Protein AF-A0A7C3ZH34-F1 (afdb_monomer)

Sequence (368 aa):
MAYRKKTIDDVIRFIEINAPSEGDAVKQRPFGGRRFSYELVEGALSELHAQGKFLDLDAYDVGTTVNIWVAEDGSKNYDLARSATKALLGKLQEINPDKTLAQILSEITTTTFNKQPINKYQTTLGTMLVLVYDGSPYAALKDVIDSDLELAEFRDFEPYNMKCGPLNMWNKKDGSKNHDLAKTATKMLLKKLQKEMPDKTLAQILADVSAEEFKMLPIDKYQTTLGGMLWEAYGGSPYAALKDVIDSDLELAEFRDFQPYDMKMSPKATWTNVDMSKNQGLARSATKALLSKLQEINPDKTLAQILAGVTRNTFYQCPINKYQTTLGGMFLAVYSNSPYAALKDLAENDAEYAKFLPVIETLRHVNK

Mean predicted aligned error: 8.05 Å

Secondary structure (DSSP, 8-state):
---PPP-HHHHHHHHHHHPPPTT--------TT--EEHHHHHHHHHHHHHTT-STT--TTTSTTEESSSB-TTS-B-HHHHHHHHHHHHHHHHHH-TTS-HHHHHHH--HHHHHH---STT----HHHHHHHHTT-HHHHHHHHHHH-GGGGGGTT--GGGSTTPPTTTTB-TTS-B-HHHHHHHHHHHHHHHHHH-TTS-HHHHHHH--HHHHHH---STT----HHHHHHHHTT-HHHHHHHHHHH-GGGGGGTT--GGGSTTPPTTSSB-TTS-B-HHHHHHHHHHHHHHHHHH-TTS-HHHHHHT--HHHHHH---STT---SHHHHHHHHTT-HHHHHHHHHHT-HHHHTTHHHHHHGGGT--

Foldseek 3Di:
DDDDDDALVNLLVVCVVPVDDQQDQPPVPVPPDQADELVSNQVNVVVCVVVVHPVVDHSQLPVRYPCNQAHPVRDGPLVVLLVQVVLLLVQLCVVCVVDDSLQVLQADALCSQVQPQSDRNSGGRNVNCCSNVVSDSQSSVQSNLVPDPVNVVCNVDDQQLHPPRDDQPQAPPVRHGPLVVLLVQVVLLLVVQCVVCVVDDSLQVLQADALCSQAQPQSDPSSGHRNVVCCSNPVSDSQSSVQSNLVPDPVNVVCNVDDLQLHPPRDPQSQADPVRHGPLVVLLVVVVLLLVQLCVVCVVDDSLRSLLPDALCSQVQPQSDPSSGGNNVNCCSHVVSQSLSSLVSNLVPDPVSVVSVVSSVVSVPVHD

Nearest PDB structures (foldseek):
  5y6j-assembly1_C  TM=2.319E-01  e=6.390E+00  Orthotospovirus tomatomaculae

Solvent-accessible surface area (backbone atoms only — not comparable to full-atom values): 20734 Å² total; per-residue (Å²): 133,83,82,76,80,85,50,44,69,60,43,39,53,45,43,74,75,60,57,68,57,87,73,40,59,69,72,81,60,89,67,78,88,63,68,42,50,39,68,46,42,48,53,23,44,53,55,34,38,75,70,72,38,68,78,89,62,53,61,81,66,44,87,42,48,38,52,61,46,38,38,95,88,65,51,61,38,57,70,62,51,34,54,52,52,51,41,39,51,54,38,52,43,69,78,35,75,91,53,55,69,48,47,51,62,10,65,54,40,62,64,46,34,52,68,44,54,44,53,69,56,49,40,52,42,37,66,49,35,42,71,60,39,76,55,34,52,58,56,51,51,45,55,34,25,72,71,33,79,92,34,50,89,52,59,84,66,49,62,67,35,26,77,71,42,58,88,54,69,42,30,42,97,88,68,46,65,31,57,72,63,52,33,54,54,50,51,39,41,51,55,45,47,50,68,75,36,72,91,52,54,70,48,44,48,64,13,64,61,45,62,60,54,34,46,70,43,58,51,51,82,40,61,26,51,39,39,66,52,35,39,70,57,40,74,56,34,50,58,56,49,52,47,56,36,26,73,72,33,77,93,34,50,89,52,57,80,71,49,58,66,35,24,77,77,41,54,87,59,67,48,23,43,96,87,66,44,66,34,58,70,64,49,39,55,53,52,50,41,42,51,53,42,53,40,69,79,36,78,91,50,52,70,69,59,49,61,69,64,60,43,64,61,50,36,55,67,44,56,47,52,84,39,60,26,45,42,41,67,49,35,44,71,64,34,72,65,34,54,45,53,50,51,48,56,36,19,78,74,31,81,89,40,38,82,45,45,76,58,49,58,63,44,66,77,75,74,123

Structure (mmCIF, N/CA/C/O backbone):
data_AF-A0A7C3ZH34-F1
#
_entry.id   AF-A0A7C3ZH34-F1
#
loop_
_atom_site.group_PDB
_atom_site.id
_atom_site.type_symbol
_atom_site.label_atom_id
_atom_site.label_alt_id
_atom_site.label_comp_id
_atom_site.label_asym_id
_atom_site.label_entity_id
_atom_site.label_seq_id
_atom_site.pdbx_PDB_ins_code
_atom_site.Cartn_x
_atom_site.Cartn_y
_atom_site.Cartn_z
_atom_site.occupancy
_atom_site.B_iso_or_equiv
_atom_site.auth_seq_id
_atom_site.auth_comp_id
_atom_site.auth_asym_id
_atom_site.auth_atom_id
_atom_site.pdbx_PDB_model_num
ATOM 1 N N . MET A 1 1 ? -29.918 -25.047 49.656 1.00 43.75 1 MET A N 1
ATOM 2 C CA . MET A 1 1 ? -30.070 -23.574 49.649 1.00 43.75 1 MET A CA 1
ATOM 3 C C . MET A 1 1 ? -30.800 -23.191 48.376 1.00 43.75 1 MET A C 1
ATOM 5 O O . MET A 1 1 ? -30.315 -23.539 47.308 1.00 43.75 1 MET A O 1
ATOM 9 N N . ALA A 1 2 ? -31.971 -22.560 48.472 1.00 44.12 2 ALA A N 1
ATOM 10 C CA . ALA A 1 2 ? -32.686 -22.076 47.294 1.00 44.12 2 ALA A CA 1
ATOM 11 C C . ALA A 1 2 ? -31.898 -20.917 46.662 1.00 44.12 2 ALA A C 1
ATOM 13 O O . ALA A 1 2 ? -31.552 -19.959 47.355 1.00 44.12 2 ALA A O 1
ATOM 14 N N . TYR A 1 3 ? -31.590 -21.012 45.368 1.00 53.19 3 TYR A N 1
ATOM 15 C CA . TYR A 1 3 ? -31.005 -19.906 44.614 1.00 53.19 3 TYR A CA 1
ATOM 16 C C . TYR A 1 3 ? -32.046 -18.784 44.535 1.00 53.19 3 TYR A C 1
ATOM 18 O O . TYR A 1 3 ? -33.057 -18.912 43.846 1.00 53.19 3 TYR A O 1
ATOM 26 N N . ARG A 1 4 ? -31.838 -17.694 45.280 1.00 69.88 4 ARG A N 1
ATOM 27 C CA . ARG A 1 4 ? -32.709 -16.518 45.198 1.00 69.88 4 ARG A CA 1
ATOM 28 C C . ARG A 1 4 ? -32.532 -15.890 43.814 1.00 69.88 4 ARG A C 1
ATOM 30 O O . ARG A 1 4 ? -31.420 -15.494 43.462 1.00 69.88 4 ARG A O 1
ATOM 37 N N . LYS A 1 5 ? -33.616 -15.819 43.034 1.00 80.19 5 LYS A N 1
ATOM 38 C CA . LYS A 1 5 ? -33.632 -15.109 41.749 1.00 80.19 5 LYS A CA 1
ATOM 39 C C . LYS A 1 5 ? -33.310 -13.635 42.014 1.00 80.19 5 LYS A C 1
ATOM 41 O O . LYS A 1 5 ? -33.913 -13.035 42.900 1.00 80.19 5 LYS A O 1
ATOM 46 N N . LYS A 1 6 ? -32.324 -13.096 41.299 1.00 84.94 6 LYS A N 1
ATOM 47 C CA . LYS A 1 6 ? -31.911 -11.691 41.414 1.00 84.94 6 LYS A CA 1
ATOM 48 C C . LYS A 1 6 ? -32.947 -10.804 40.724 1.00 84.94 6 LYS A C 1
ATOM 50 O O . LYS A 1 6 ? -33.477 -11.199 39.687 1.00 84.94 6 LYS A O 1
ATOM 55 N N . THR A 1 7 ? -33.241 -9.653 41.314 1.00 89.38 7 THR A N 1
ATOM 56 C CA . THR A 1 7 ? -34.238 -8.682 40.830 1.00 89.38 7 THR A CA 1
ATOM 57 C C . THR A 1 7 ? -33.577 -7.382 40.367 1.00 89.38 7 THR A C 1
ATOM 59 O O . THR A 1 7 ? -32.413 -7.150 40.688 1.00 89.38 7 THR A O 1
ATOM 62 N N . ILE A 1 8 ? -34.312 -6.534 39.634 1.00 87.62 8 ILE A N 1
ATOM 63 C CA . ILE A 1 8 ? -33.851 -5.187 39.247 1.00 87.62 8 ILE A CA 1
ATOM 64 C C . ILE A 1 8 ? -33.517 -4.357 40.498 1.00 87.62 8 ILE A C 1
ATOM 66 O O . ILE A 1 8 ? -32.424 -3.805 40.577 1.00 87.62 8 ILE A O 1
ATOM 70 N N . ASP A 1 9 ? -34.361 -4.390 41.534 1.00 87.81 9 ASP A N 1
ATOM 71 C CA . ASP A 1 9 ? -34.100 -3.723 42.821 1.00 87.81 9 ASP A CA 1
ATOM 72 C C . ASP A 1 9 ? -32.786 -4.168 43.483 1.00 87.81 9 ASP A C 1
ATOM 74 O O . ASP A 1 9 ? -32.084 -3.363 44.103 1.00 87.81 9 ASP A O 1
ATOM 78 N N . ASP A 1 10 ? -32.428 -5.455 43.367 1.00 86.12 10 ASP A N 1
ATOM 79 C CA . ASP A 1 10 ? -31.151 -5.958 43.885 1.00 86.12 10 ASP A CA 1
ATOM 80 C C . ASP A 1 10 ? -29.959 -5.348 43.128 1.00 86.12 10 ASP A C 1
ATOM 82 O O . ASP A 1 10 ? -28.907 -5.125 43.735 1.00 86.12 10 ASP A O 1
ATOM 86 N N . VAL A 1 11 ? -30.114 -5.091 41.824 1.00 84.88 11 VAL A N 1
ATOM 87 C CA . VAL A 1 11 ? -29.097 -4.460 40.970 1.00 84.88 11 VAL A CA 1
ATOM 88 C C . VAL A 1 11 ? -29.023 -2.960 41.225 1.00 84.88 11 VAL A C 1
ATOM 90 O O . VAL A 1 11 ? -27.925 -2.452 41.420 1.00 84.88 11 VAL A O 1
ATOM 93 N N . ILE A 1 12 ? -30.156 -2.261 41.309 1.00 86.69 12 ILE A N 1
ATOM 94 C CA . ILE A 1 12 ? -30.212 -0.831 41.650 1.00 86.69 12 ILE A CA 1
ATOM 95 C C . ILE A 1 12 ? -29.517 -0.594 42.984 1.00 86.69 12 ILE A C 1
ATOM 97 O O . ILE A 1 12 ? -28.584 0.198 43.064 1.00 86.69 12 ILE A O 1
ATOM 101 N N . ARG A 1 13 ? -29.891 -1.355 44.020 1.00 87.25 13 ARG A N 1
ATOM 102 C CA . ARG A 1 13 ? -29.254 -1.254 45.337 1.00 87.25 13 ARG A CA 1
ATOM 103 C C . ARG A 1 13 ? -27.763 -1.568 45.268 1.00 87.25 13 ARG A C 1
ATOM 105 O O . ARG A 1 13 ? -26.973 -0.976 45.997 1.00 87.25 13 ARG A O 1
ATOM 112 N N . PHE A 1 14 ? -27.367 -2.517 44.422 1.00 85.06 14 PHE A N 1
ATOM 113 C CA . PHE A 1 14 ? -25.957 -2.807 44.200 1.00 85.06 14 PHE A CA 1
ATOM 114 C C . PHE A 1 14 ? -25.229 -1.610 43.576 1.00 85.06 14 PHE A C 1
ATOM 116 O O . PHE A 1 14 ? -24.180 -1.236 44.098 1.00 85.06 14 PHE A O 1
ATOM 123 N N . ILE A 1 15 ? -25.785 -0.996 42.530 1.00 85.31 15 ILE A N 1
ATOM 124 C CA . ILE A 1 15 ? -25.225 0.194 41.885 1.00 85.31 15 ILE A CA 1
ATOM 125 C C . ILE A 1 15 ? -25.180 1.353 42.882 1.00 85.31 15 ILE A C 1
ATOM 127 O O . ILE A 1 15 ? -24.121 1.914 43.075 1.00 85.31 15 ILE A O 1
ATOM 131 N N . GLU A 1 16 ? -26.245 1.669 43.611 1.00 85.00 16 GLU A N 1
ATOM 132 C CA . GLU A 1 16 ? -26.243 2.793 44.563 1.00 85.00 16 GLU A CA 1
ATOM 133 C C . GLU A 1 16 ? -25.216 2.637 45.699 1.00 85.00 16 GLU A C 1
ATOM 135 O O . GLU A 1 16 ? -24.635 3.625 46.143 1.00 85.00 16 GLU A O 1
ATOM 140 N N . ILE A 1 17 ? -24.965 1.407 46.166 1.00 83.94 17 ILE A N 1
ATOM 141 C CA . ILE A 1 17 ? -23.967 1.131 47.217 1.00 83.94 17 ILE A CA 1
ATOM 142 C C . ILE A 1 17 ? -22.536 1.159 46.668 1.00 83.94 17 ILE A C 1
ATOM 144 O O . ILE A 1 17 ? -21.609 1.510 47.396 1.00 83.94 17 ILE A O 1
ATOM 148 N N . ASN A 1 18 ? -22.344 0.715 45.423 1.00 74.69 18 ASN A N 1
ATOM 149 C CA . ASN A 1 18 ? -21.022 0.426 44.859 1.00 74.69 18 ASN A CA 1
ATOM 150 C C . ASN A 1 18 ? -20.671 1.295 43.653 1.00 74.69 18 ASN A C 1
ATOM 152 O O . ASN A 1 18 ? -19.646 1.043 43.018 1.00 74.69 18 ASN A O 1
ATOM 156 N N . ALA A 1 19 ? -21.510 2.274 43.316 1.00 67.12 19 ALA A N 1
ATOM 157 C CA . ALA A 1 19 ? -21.251 3.199 42.235 1.00 67.12 19 ALA A CA 1
ATOM 158 C C . ALA A 1 19 ? -19.890 3.834 42.510 1.00 67.12 19 ALA A C 1
ATOM 160 O O . ALA A 1 19 ? -19.651 4.287 43.636 1.00 67.12 19 ALA A O 1
ATOM 161 N N . PRO A 1 20 ? -18.972 3.814 41.538 1.00 59.00 20 PRO A N 1
ATOM 162 C CA . PRO A 1 20 ? -17.614 4.228 41.818 1.00 59.00 20 PRO A CA 1
ATOM 163 C C . PRO A 1 20 ? -17.611 5.712 42.193 1.00 59.00 20 PRO A C 1
ATOM 165 O O . PRO A 1 20 ? -18.238 6.532 41.516 1.00 59.00 20 PRO A O 1
ATOM 168 N N . SER A 1 21 ? -16.906 6.060 43.270 1.00 60.91 21 SER A N 1
ATOM 169 C CA . SER A 1 21 ? -16.495 7.439 43.520 1.00 60.91 21 SER A CA 1
ATOM 170 C C . SER A 1 21 ? -15.655 7.931 42.344 1.00 60.91 21 SER A C 1
ATOM 172 O O . SER A 1 21 ? -14.891 7.174 41.743 1.00 60.91 21 SER A O 1
ATOM 174 N N . GLU A 1 22 ? -15.800 9.210 42.005 1.00 59.16 22 GLU A N 1
ATOM 175 C CA . GLU 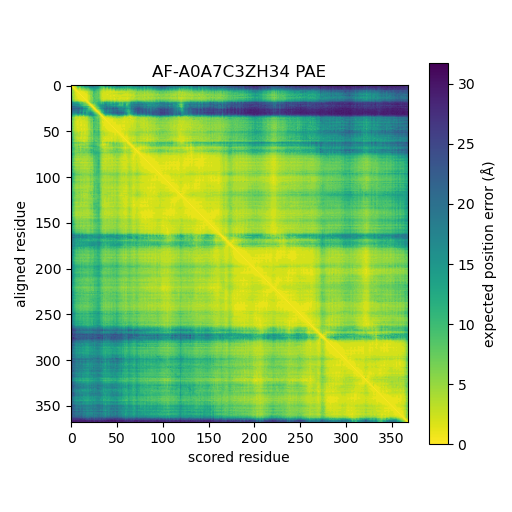A 1 22 ? -15.034 9.840 40.933 1.00 59.16 22 GLU A CA 1
ATOM 176 C C . GLU A 1 22 ? -13.523 9.629 41.158 1.00 59.16 22 GLU A C 1
ATOM 178 O O . GLU A 1 22 ? -12.994 9.957 42.219 1.00 59.16 22 GLU A O 1
ATOM 183 N N . GLY A 1 23 ? -12.830 9.034 40.180 1.00 52.12 23 GLY A N 1
ATOM 184 C CA . GLY A 1 23 ? -11.381 8.802 40.238 1.00 52.12 23 GLY A CA 1
ATOM 185 C C . GLY A 1 23 ? -10.929 7.491 40.892 1.00 52.12 23 GLY A C 1
ATOM 186 O O . GLY A 1 23 ? -9.754 7.140 40.764 1.00 52.12 23 GLY A O 1
ATOM 187 N N . ASP A 1 24 ? -11.823 6.718 41.510 1.00 53.09 24 ASP A N 1
ATOM 188 C CA . ASP A 1 24 ? -11.502 5.346 41.885 1.00 53.09 24 ASP A CA 1
ATOM 189 C C . ASP A 1 24 ? -11.674 4.454 40.659 1.00 53.09 24 ASP A C 1
ATOM 191 O O . ASP A 1 24 ? -12.788 4.204 40.195 1.00 53.09 24 ASP A O 1
ATOM 195 N N . ALA A 1 25 ? -10.562 3.912 40.148 1.00 45.00 25 ALA A N 1
ATOM 196 C CA . ALA A 1 25 ? -10.670 2.695 39.362 1.00 45.00 25 ALA A CA 1
ATOM 197 C C . ALA A 1 25 ? -11.496 1.722 40.191 1.00 45.00 25 ALA A C 1
ATOM 199 O O . ALA A 1 25 ? -11.178 1.517 41.371 1.00 45.00 25 ALA A O 1
ATOM 200 N N . VAL A 1 26 ? -12.521 1.109 39.595 1.00 46.34 26 VAL A N 1
ATOM 201 C CA . VAL A 1 26 ? -13.079 -0.113 40.158 1.00 46.34 26 VAL A CA 1
ATOM 202 C C . VAL A 1 26 ? -11.881 -1.039 40.283 1.00 46.34 26 VAL A C 1
ATOM 204 O O . VAL A 1 26 ? -11.470 -1.696 39.327 1.00 46.34 26 VAL A O 1
ATOM 207 N N . LYS A 1 27 ? -11.260 -1.091 41.469 1.00 42.12 27 LYS A N 1
ATOM 208 C CA . LYS A 1 27 ? -10.484 -2.252 41.843 1.00 42.12 27 LYS A CA 1
ATOM 209 C C . LYS A 1 27 ? -11.492 -3.344 41.588 1.00 42.12 27 LYS A C 1
ATOM 211 O O . LYS A 1 27 ? -12.519 -3.394 42.269 1.00 42.12 27 LYS A O 1
ATOM 216 N N . GLN A 1 28 ? -11.199 -4.173 40.592 1.00 44.59 28 GLN A N 1
ATOM 217 C CA . GLN A 1 28 ? -11.688 -5.529 40.488 1.00 44.59 28 GLN A CA 1
ATOM 218 C C . GLN A 1 28 ? -11.278 -6.225 41.791 1.00 44.59 28 GLN A C 1
ATOM 220 O O . GLN A 1 28 ? -10.449 -7.131 41.796 1.00 44.59 28 GLN A O 1
ATOM 225 N N . ARG A 1 29 ? -11.762 -5.774 42.960 1.00 40.81 29 ARG A N 1
ATOM 226 C CA . ARG A 1 29 ? -11.712 -6.630 44.117 1.00 40.81 29 ARG A CA 1
ATOM 227 C C . ARG A 1 29 ? -12.576 -7.799 43.668 1.00 40.81 29 ARG A C 1
ATOM 229 O O . ARG A 1 29 ? -13.637 -7.575 43.076 1.00 40.81 29 ARG A O 1
ATOM 236 N N . PRO A 1 30 ? -12.111 -9.029 43.880 1.00 39.28 30 PRO A N 1
ATOM 237 C CA . PRO A 1 30 ? -12.915 -10.208 43.650 1.00 39.28 30 PRO A CA 1
ATOM 238 C C . PRO A 1 30 ? -14.080 -10.145 44.646 1.00 39.28 30 PRO A C 1
ATOM 240 O O . PRO A 1 30 ? -14.029 -10.693 45.743 1.00 39.28 30 PRO A O 1
ATOM 243 N N . PHE A 1 31 ? -15.109 -9.369 44.318 1.00 46.31 31 PHE A N 1
ATOM 244 C CA . PHE A 1 31 ? -16.261 -9.133 45.163 1.00 46.31 31 PHE A CA 1
ATOM 245 C C . PHE A 1 31 ? -17.188 -10.332 44.981 1.00 46.31 31 PHE A C 1
ATOM 247 O O . PHE A 1 31 ? -18.017 -10.382 44.079 1.00 46.31 31 PHE A O 1
ATOM 254 N N . GLY A 1 32 ? -16.956 -11.346 45.817 1.00 43.06 32 GLY A N 1
ATOM 255 C CA . GLY A 1 32 ? -17.835 -12.472 46.138 1.00 43.06 32 GLY A CA 1
ATOM 256 C C . GLY A 1 32 ? -18.995 -12.761 45.179 1.00 43.06 32 GLY A C 1
ATOM 257 O O . GLY A 1 32 ? -20.147 -12.504 45.514 1.00 43.06 32 GLY A O 1
ATOM 258 N N . GLY A 1 33 ? -18.707 -13.345 44.012 1.00 56.97 33 GLY A N 1
ATOM 259 C CA . GLY A 1 33 ? -19.624 -14.221 43.266 1.00 56.97 33 GLY A CA 1
ATOM 260 C C . GLY A 1 33 ? -20.955 -13.648 42.750 1.00 56.97 33 GLY A C 1
ATOM 261 O O . GLY A 1 33 ? -21.729 -14.397 42.146 1.00 56.97 33 GLY A O 1
ATOM 262 N N . ARG A 1 34 ? -21.276 -12.362 42.941 1.00 67.50 34 ARG A N 1
ATOM 263 C CA . ARG A 1 34 ? -22.517 -11.786 42.399 1.00 67.50 34 ARG A CA 1
ATOM 264 C C . ARG A 1 34 ? -22.304 -11.373 40.945 1.00 67.50 34 ARG A C 1
ATOM 266 O O . ARG A 1 34 ? -21.704 -10.351 40.677 1.00 67.50 34 ARG A O 1
ATOM 273 N N . ARG A 1 35 ? -22.824 -12.192 40.028 1.00 78.31 35 ARG A N 1
ATOM 274 C CA . ARG A 1 35 ? -22.936 -11.922 38.584 1.00 78.31 35 ARG A CA 1
ATOM 275 C C . ARG A 1 35 ? -24.361 -11.501 38.210 1.00 78.31 35 ARG A C 1
ATOM 277 O O . ARG A 1 35 ? -25.285 -12.235 38.573 1.00 78.31 35 ARG A O 1
ATOM 284 N N . PHE A 1 36 ? -24.559 -10.363 37.559 1.00 83.56 36 PHE A N 1
ATOM 285 C CA . PHE A 1 36 ? -25.875 -9.926 37.063 1.00 83.56 36 PHE A CA 1
ATOM 286 C C . PHE A 1 36 ? -25.921 -10.071 35.544 1.00 83.56 36 PHE A C 1
ATOM 288 O O . PHE A 1 36 ? -24.904 -9.836 34.900 1.00 83.56 36 PHE A O 1
ATOM 295 N N . SER A 1 37 ? -27.052 -10.503 34.978 1.00 86.06 37 SER A N 1
ATOM 296 C CA . SER A 1 37 ? -27.181 -10.554 33.518 1.00 86.06 37 SER A CA 1
ATOM 297 C C . SER A 1 37 ? -27.234 -9.138 32.949 1.00 86.06 37 SER A C 1
ATOM 299 O O . SER A 1 37 ? -27.624 -8.205 33.657 1.00 86.06 37 SER A O 1
ATOM 301 N N . TYR A 1 38 ? -26.839 -8.989 31.688 1.00 86.75 38 TYR A N 1
ATOM 302 C CA . TYR A 1 38 ? -26.899 -7.720 30.974 1.00 86.75 38 TYR A CA 1
ATOM 303 C C . TYR A 1 38 ? -28.290 -7.076 31.056 1.00 86.75 38 TYR A C 1
ATOM 305 O O . TYR A 1 38 ? -28.394 -5.919 31.444 1.00 86.75 38 TYR A O 1
ATOM 313 N N . GLU A 1 39 ? -29.355 -7.846 30.831 1.00 87.19 39 GLU A N 1
ATOM 314 C CA . GLU A 1 39 ? -30.739 -7.348 30.793 1.00 87.19 39 GLU A CA 1
ATOM 315 C C . GLU A 1 39 ? -31.194 -6.813 32.157 1.00 87.19 39 GLU A C 1
ATOM 317 O O . GLU A 1 39 ? -31.914 -5.820 32.247 1.00 87.19 39 GLU A O 1
ATOM 322 N N . LEU A 1 40 ? -30.759 -7.457 33.247 1.00 88.44 40 LEU A N 1
ATOM 323 C CA . LEU A 1 40 ? -31.041 -6.982 34.603 1.00 88.44 40 LEU A CA 1
ATOM 324 C C . LEU A 1 40 ? -30.305 -5.674 34.914 1.00 88.44 40 LEU A C 1
ATOM 326 O O . LEU A 1 40 ? -30.845 -4.832 35.631 1.00 88.44 40 LEU A O 1
ATOM 330 N N . VAL A 1 41 ? -29.081 -5.513 34.407 1.00 88.69 41 VAL A N 1
ATOM 331 C CA . VAL A 1 41 ? -28.290 -4.289 34.589 1.00 88.69 41 VAL A CA 1
ATOM 332 C C . VAL A 1 41 ? -28.834 -3.156 33.730 1.00 88.69 41 VAL A C 1
ATOM 334 O O . VAL A 1 41 ? -29.017 -2.059 34.243 1.00 88.69 41 VAL A O 1
ATOM 337 N N . GLU A 1 42 ? -29.170 -3.421 32.472 1.00 89.62 42 GLU A N 1
ATOM 338 C CA . GLU A 1 42 ? -29.785 -2.451 31.564 1.00 89.62 42 GLU A CA 1
ATOM 339 C C . GLU A 1 42 ? -31.138 -1.952 32.094 1.00 89.62 42 GLU A C 1
ATOM 341 O O . GLU A 1 42 ? -31.395 -0.745 32.112 1.00 89.62 42 GLU A O 1
ATOM 346 N N . GLY A 1 43 ? -31.976 -2.856 32.615 1.00 91.44 43 GLY A N 1
ATOM 347 C CA . GLY A 1 43 ? -33.236 -2.487 33.265 1.00 91.44 43 GLY A CA 1
ATOM 348 C C . GLY A 1 43 ? -33.024 -1.603 34.498 1.00 91.44 43 GLY A C 1
ATOM 349 O O . GLY A 1 43 ? -33.679 -0.573 34.644 1.00 91.44 43 GLY A O 1
ATOM 350 N N . ALA A 1 44 ? -32.058 -1.952 35.352 1.00 91.69 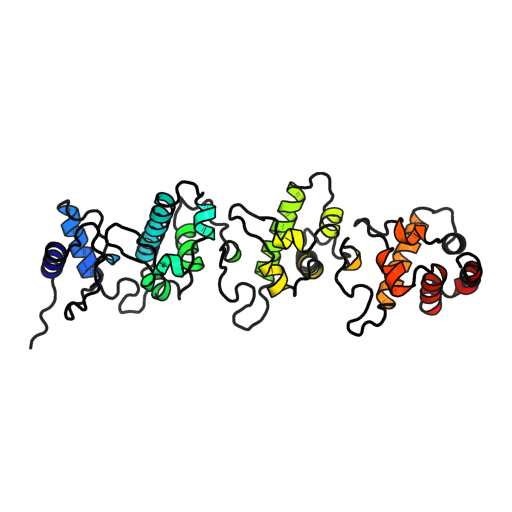44 ALA A N 1
ATOM 351 C CA . ALA A 1 44 ? -31.716 -1.159 36.533 1.00 91.69 44 ALA A CA 1
ATOM 352 C C . ALA A 1 44 ? -31.158 0.230 36.189 1.00 91.69 44 ALA A C 1
ATOM 354 O O . ALA A 1 44 ? -31.527 1.214 36.830 1.00 91.69 44 ALA A O 1
ATOM 355 N N . LEU A 1 45 ? -30.292 0.326 35.176 1.00 91.25 45 LEU A N 1
ATOM 356 C CA . LEU A 1 45 ? -29.761 1.602 34.695 1.00 91.25 45 LEU A CA 1
ATOM 357 C C . LEU A 1 45 ? -30.863 2.472 34.097 1.00 91.25 45 LEU A C 1
ATOM 359 O O . LEU A 1 45 ? -30.935 3.653 34.415 1.00 91.25 45 LEU A O 1
ATOM 363 N N . SER A 1 46 ? -31.782 1.887 33.327 1.00 93.19 46 SER A N 1
ATOM 364 C CA . SER A 1 46 ? -32.940 2.608 32.783 1.00 93.19 46 SER A CA 1
ATOM 365 C C . SER A 1 46 ? -33.786 3.253 33.888 1.00 93.19 46 SER A C 1
ATOM 367 O O . SER A 1 46 ? -34.162 4.422 33.781 1.00 93.19 46 SER A O 1
ATOM 369 N N . GLU A 1 47 ? -34.045 2.532 34.984 1.00 94.75 47 GLU A N 1
ATOM 370 C CA . GLU A 1 47 ? -34.770 3.073 36.141 1.00 94.75 47 GLU A CA 1
ATOM 371 C C . GLU A 1 47 ? -33.982 4.161 36.885 1.00 94.75 47 GLU A C 1
ATOM 373 O O . GLU A 1 47 ? -34.560 5.174 37.287 1.00 94.75 47 GLU A O 1
ATOM 378 N N . LEU A 1 48 ? -32.668 3.991 37.056 1.00 91.38 48 LEU A N 1
ATOM 379 C CA . LEU A 1 48 ? -31.803 5.000 37.676 1.00 91.38 48 LEU A CA 1
ATOM 380 C C . LEU A 1 48 ? -31.727 6.279 36.832 1.00 91.38 48 LEU A C 1
ATOM 382 O O . LEU A 1 48 ? -31.861 7.380 37.375 1.00 91.38 48 LEU A O 1
ATOM 386 N N . HIS A 1 49 ? -31.601 6.148 35.512 1.00 93.19 49 HIS A N 1
ATOM 387 C CA . HIS A 1 49 ? -31.569 7.276 34.584 1.00 93.19 49 HIS A CA 1
ATOM 388 C C . HIS A 1 49 ? -32.899 8.033 34.586 1.00 93.19 49 HIS A C 1
ATOM 390 O O . HIS A 1 49 ? -32.905 9.263 34.633 1.00 93.19 49 HIS A O 1
ATOM 396 N N . ALA A 1 50 ? -34.032 7.323 34.637 1.00 93.75 50 ALA A N 1
ATOM 397 C CA . ALA A 1 50 ? -35.355 7.936 34.774 1.00 93.75 50 ALA A CA 1
ATOM 398 C C . ALA A 1 50 ? -35.511 8.741 36.081 1.00 93.75 50 ALA A C 1
ATOM 400 O O . ALA A 1 50 ? -36.295 9.687 36.138 1.00 93.75 50 ALA A O 1
ATOM 401 N N . GLN A 1 51 ? -34.741 8.404 37.119 1.00 93.62 51 GLN A N 1
ATOM 402 C CA . GLN A 1 51 ? -34.667 9.147 38.382 1.00 93.62 51 GLN A CA 1
ATOM 403 C C . GLN A 1 51 ? -33.631 10.288 38.363 1.00 93.62 51 GLN A C 1
ATOM 405 O O . GLN A 1 51 ? -33.438 10.949 39.385 1.00 93.62 51 GLN A O 1
ATOM 410 N N . GLY A 1 52 ? -32.938 10.518 37.244 1.00 92.38 52 GLY A N 1
ATOM 411 C CA . GLY A 1 52 ? -31.870 11.515 37.134 1.00 92.38 52 GLY A CA 1
ATOM 412 C C . GLY A 1 52 ? -30.561 11.112 37.823 1.00 92.38 52 GLY A C 1
ATOM 413 O O . GLY A 1 52 ? -29.718 11.972 38.077 1.00 92.38 52 GLY A O 1
ATOM 414 N N . LYS A 1 53 ? -30.382 9.829 38.160 1.00 88.31 53 LYS A N 1
ATOM 415 C CA . LYS A 1 53 ? -29.180 9.301 38.821 1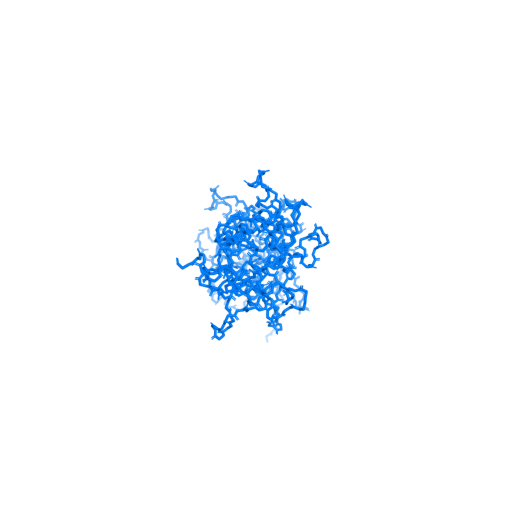.00 88.31 53 LYS A CA 1
ATOM 416 C C . LYS A 1 53 ? -28.286 8.581 37.817 1.00 88.31 53 LYS A C 1
ATOM 418 O O . LYS A 1 53 ? -28.792 7.903 36.934 1.00 88.31 53 LYS A O 1
ATOM 423 N N . PHE A 1 54 ? -26.967 8.684 38.011 1.00 85.94 54 PHE A N 1
ATOM 424 C CA . PHE A 1 54 ? -25.950 7.944 37.245 1.00 85.94 54 PHE A CA 1
ATOM 425 C C . PHE A 1 54 ? -26.125 8.026 35.722 1.00 85.94 54 PHE A C 1
ATOM 427 O O . PHE A 1 54 ? -25.882 7.051 35.035 1.00 85.94 54 PHE A O 1
ATOM 434 N N . LEU A 1 55 ? -26.539 9.187 35.203 1.00 87.19 55 LEU A N 1
ATOM 435 C CA . LEU A 1 55 ? -26.877 9.389 33.786 1.00 87.19 55 LEU A CA 1
ATOM 436 C C . LEU A 1 55 ? -25.736 9.081 32.804 1.00 87.19 55 LEU A C 1
ATOM 438 O O . LEU A 1 55 ? -25.976 8.976 31.607 1.00 87.19 55 LEU A O 1
ATOM 442 N N . ASP A 1 56 ? -24.507 8.999 33.303 1.00 85.50 56 ASP A N 1
ATOM 443 C CA . ASP A 1 56 ? -23.301 8.698 32.543 1.00 85.50 56 ASP A CA 1
ATOM 444 C C . ASP A 1 56 ? -22.753 7.282 32.792 1.00 85.50 56 ASP A C 1
ATOM 446 O O . ASP A 1 56 ? -21.620 6.998 32.407 1.00 85.50 56 ASP A O 1
ATOM 450 N N . LEU A 1 57 ? -23.523 6.414 33.458 1.00 86.94 57 LEU A N 1
ATOM 451 C CA . LEU A 1 57 ? -23.159 5.031 33.758 1.00 86.94 57 LEU A CA 1
ATOM 452 C C . LEU A 1 57 ? -23.823 4.069 32.766 1.00 86.94 57 LEU A C 1
ATOM 454 O O . LEU A 1 57 ? -25.046 3.986 32.689 1.00 86.94 57 LEU A O 1
ATOM 458 N N . ASP A 1 58 ? -23.020 3.270 32.072 1.00 88.31 58 ASP A N 1
ATOM 459 C CA . ASP A 1 58 ? -23.500 2.227 31.165 1.00 88.31 58 ASP A CA 1
ATOM 460 C C . ASP A 1 58 ? -23.336 0.820 31.761 1.00 88.31 58 ASP A C 1
ATOM 462 O O . ASP A 1 58 ? -22.605 0.581 32.728 1.00 88.31 58 ASP A O 1
ATOM 466 N N . ALA A 1 59 ? -23.989 -0.177 31.152 1.00 87.44 59 ALA A N 1
ATOM 467 C CA . ALA A 1 59 ? -23.955 -1.561 31.641 1.00 87.44 59 ALA A CA 1
ATOM 468 C C . ALA A 1 59 ? -22.531 -2.147 31.704 1.00 87.44 59 ALA A C 1
ATOM 470 O O . ALA A 1 59 ? -22.259 -3.024 32.533 1.00 87.44 59 ALA A O 1
ATOM 471 N N . TYR A 1 60 ? -21.623 -1.659 30.849 1.00 86.88 60 TYR A N 1
ATOM 4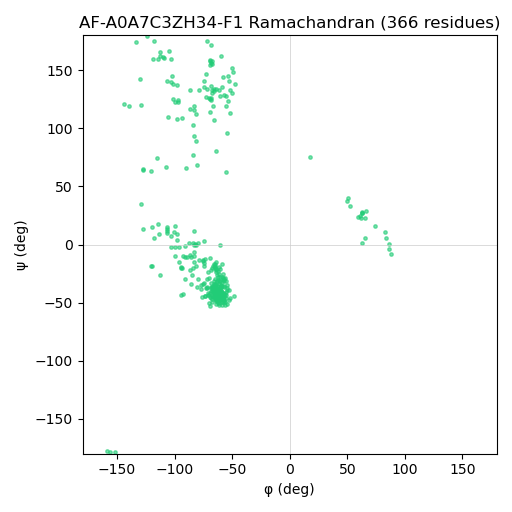72 C CA . TYR A 1 60 ? -20.224 -2.095 30.791 1.00 86.88 60 TYR A CA 1
ATOM 473 C C . TYR A 1 60 ? -19.340 -1.487 31.875 1.00 86.88 60 TYR A C 1
ATOM 475 O O . TYR A 1 60 ? -18.255 -2.012 32.123 1.00 86.88 60 TYR A O 1
ATOM 483 N N . ASP A 1 61 ? -19.815 -0.455 32.569 1.00 84.62 61 ASP A N 1
ATOM 484 C CA . ASP A 1 61 ? -19.135 0.128 33.727 1.00 84.62 61 ASP A CA 1
ATOM 485 C C . ASP A 1 61 ? -19.401 -0.666 35.008 1.00 84.62 61 ASP A C 1
ATOM 487 O O . ASP A 1 61 ? -18.653 -0.605 35.989 1.00 84.62 61 ASP A O 1
ATOM 491 N N . VAL A 1 62 ? -20.456 -1.479 34.999 1.00 83.00 62 VAL A N 1
ATOM 492 C CA . VAL A 1 62 ? -20.806 -2.359 36.107 1.00 83.00 62 VAL A CA 1
ATOM 493 C C . VAL A 1 62 ? -19.970 -3.638 36.001 1.00 83.00 62 VAL A C 1
ATOM 495 O O . VAL A 1 62 ? -20.349 -4.616 35.365 1.00 83.00 62 VAL A O 1
ATOM 498 N N . GLY A 1 63 ? -18.821 -3.681 36.682 1.00 71.44 63 GLY A N 1
ATOM 499 C CA . GLY A 1 63 ? -17.853 -4.794 36.598 1.00 71.44 63 GLY A CA 1
ATOM 500 C C . GLY A 1 63 ? -18.348 -6.191 37.028 1.00 71.44 63 GLY A C 1
ATOM 501 O O . GLY A 1 63 ? -17.583 -7.153 36.988 1.00 71.44 63 GLY A O 1
ATOM 502 N N . THR A 1 64 ? -19.607 -6.324 37.458 1.00 73.88 64 THR A N 1
ATOM 503 C CA . THR A 1 64 ? -20.263 -7.605 37.790 1.00 73.88 64 THR A CA 1
ATOM 504 C C . THR A 1 64 ? -21.238 -8.097 36.718 1.00 73.88 64 THR A C 1
ATOM 506 O O . THR A 1 64 ? -21.806 -9.189 36.867 1.00 73.88 64 THR A O 1
ATOM 509 N N . THR A 1 65 ? -21.433 -7.327 35.646 1.00 76.62 65 THR A N 1
ATOM 510 C CA . THR A 1 65 ? -22.285 -7.702 34.519 1.00 76.62 65 THR A CA 1
ATOM 511 C C . THR A 1 65 ? -21.654 -8.865 33.765 1.00 76.62 65 THR A C 1
ATOM 513 O O . THR A 1 65 ? -20.503 -8.808 33.331 1.00 76.62 65 THR A O 1
ATOM 516 N N . VAL A 1 66 ? -22.406 -9.948 33.613 1.00 79.06 66 VAL A N 1
ATOM 517 C CA . VAL A 1 66 ? -22.052 -11.070 32.743 1.00 79.06 66 VAL A CA 1
ATOM 518 C C . VAL A 1 66 ? -22.852 -11.011 31.459 1.00 79.06 66 VAL A C 1
ATOM 520 O O . VAL A 1 66 ? -23.904 -10.381 31.403 1.00 79.06 66 VAL A O 1
ATOM 523 N N . ASN A 1 67 ? -22.343 -11.694 30.437 1.00 81.69 67 ASN A N 1
ATOM 524 C CA . ASN A 1 67 ? -22.976 -11.811 29.125 1.00 81.69 67 ASN A CA 1
ATOM 525 C C . ASN A 1 67 ? -23.216 -10.464 28.420 1.00 81.69 67 ASN A C 1
ATOM 527 O O . ASN A 1 67 ? -24.080 -10.343 27.565 1.00 81.69 67 ASN A O 1
ATOM 531 N N . ILE A 1 68 ? -22.441 -9.440 28.783 1.00 88.62 68 ILE A N 1
ATOM 532 C CA . ILE A 1 68 ? -22.596 -8.091 28.241 1.00 88.62 68 ILE A CA 1
ATOM 533 C C . ILE A 1 68 ? -22.168 -7.978 26.775 1.00 88.62 68 ILE A C 1
ATOM 535 O O . ILE A 1 68 ? -22.834 -7.335 25.972 1.00 88.62 68 ILE A O 1
ATOM 539 N N . TRP A 1 69 ? -21.051 -8.618 26.431 1.00 91.69 69 TRP A N 1
ATOM 540 C CA . TRP A 1 69 ? -20.485 -8.593 25.082 1.00 91.69 69 TRP A CA 1
ATOM 541 C C . TRP A 1 69 ? -20.994 -9.744 24.218 1.00 91.69 69 TRP A C 1
ATOM 543 O O . TRP A 1 69 ? -21.069 -9.622 22.998 1.00 91.69 69 TRP A O 1
ATOM 553 N N . VAL A 1 70 ? -21.311 -10.868 24.862 1.00 88.56 70 VAL A N 1
ATOM 554 C CA . VAL A 1 70 ? -21.766 -12.105 24.230 1.00 88.56 70 VAL A CA 1
ATOM 555 C C . VAL A 1 70 ? -22.874 -12.682 25.101 1.00 88.56 70 VAL A C 1
ATOM 557 O O . VAL A 1 70 ? -22.626 -12.975 26.271 1.00 88.56 70 VAL A O 1
ATOM 560 N N . ALA A 1 71 ? -24.074 -12.814 24.545 1.00 84.62 71 ALA A N 1
ATOM 561 C CA . ALA A 1 71 ? -25.231 -13.382 25.225 1.00 84.62 71 ALA A CA 1
ATOM 562 C C . ALA A 1 71 ? -25.054 -14.893 25.485 1.00 84.62 71 ALA A C 1
ATOM 564 O O . ALA A 1 71 ? -24.110 -15.524 25.006 1.00 84.62 71 ALA A O 1
ATOM 565 N N . GLU A 1 72 ? -25.970 -15.500 26.248 1.00 82.00 72 GLU A N 1
ATOM 566 C CA . GLU A 1 72 ? -25.890 -16.932 26.601 1.00 82.00 72 GLU A CA 1
ATOM 567 C C . GLU A 1 72 ? -25.957 -17.870 25.387 1.00 82.00 72 GLU A C 1
ATOM 569 O O . GLU A 1 72 ? -25.382 -18.957 25.419 1.00 82.00 72 GLU A O 1
ATOM 574 N N . ASP A 1 73 ? -26.621 -17.447 24.312 1.00 85.25 73 ASP A N 1
ATOM 575 C CA . ASP A 1 73 ? -26.715 -18.184 23.049 1.00 85.25 73 ASP A CA 1
ATOM 576 C C . ASP A 1 73 ? -25.480 -18.010 22.142 1.00 85.25 73 ASP A C 1
ATOM 578 O O . ASP A 1 73 ? -25.412 -18.598 21.061 1.00 85.25 73 ASP A O 1
ATOM 582 N N . GLY A 1 74 ? -24.492 -17.224 22.581 1.00 87.19 74 GLY A N 1
ATOM 583 C CA . GLY A 1 74 ? -23.280 -16.910 21.831 1.00 87.19 74 GLY A CA 1
ATOM 584 C C . GLY A 1 74 ? -23.410 -15.721 20.875 1.00 87.19 74 GLY A C 1
ATOM 585 O O . GLY A 1 74 ? -22.428 -15.385 20.209 1.00 87.19 74 GLY A O 1
ATOM 586 N N . SER A 1 75 ? -24.573 -15.067 20.793 1.00 90.88 75 SER A N 1
ATOM 587 C CA . SER A 1 75 ? -24.745 -13.868 19.969 1.00 90.88 75 SER A CA 1
ATOM 588 C C . SER A 1 75 ? -23.946 -12.686 20.531 1.00 90.88 75 SER A C 1
ATOM 590 O O . SER A 1 75 ? -23.885 -12.456 21.738 1.00 90.88 75 SER A O 1
ATOM 592 N N . LYS A 1 76 ? -23.274 -11.945 19.644 1.00 93.31 76 LYS A N 1
ATOM 593 C CA . LYS A 1 76 ? -22.431 -10.794 19.998 1.00 93.31 76 LYS A CA 1
ATOM 594 C C . LYS A 1 76 ? -23.285 -9.522 20.079 1.00 93.31 76 LYS A C 1
ATOM 596 O O . LYS A 1 76 ? -24.047 -9.238 19.156 1.00 93.31 76 LYS A O 1
ATOM 601 N N . ASN A 1 77 ? -23.122 -8.732 21.140 1.00 92.69 77 ASN A N 1
ATOM 602 C CA . ASN A 1 77 ? -23.827 -7.459 21.325 1.00 92.69 77 ASN A CA 1
ATOM 603 C C . ASN A 1 77 ? -23.104 -6.318 20.582 1.00 92.69 77 ASN A C 1
ATOM 605 O O . ASN A 1 77 ? -22.356 -5.537 21.176 1.00 92.69 77 ASN A O 1
ATOM 609 N N . TYR A 1 78 ? -23.284 -6.264 19.259 1.00 94.50 78 TYR A N 1
ATOM 610 C CA . TYR A 1 78 ? -22.626 -5.271 18.402 1.00 94.50 78 TYR A CA 1
ATOM 611 C C . TYR A 1 78 ? -23.064 -3.837 18.704 1.00 94.50 78 TYR A C 1
ATOM 613 O O . TYR A 1 78 ? -22.225 -2.943 18.690 1.00 94.50 78 TYR A O 1
ATOM 621 N N . ASP A 1 79 ? -24.334 -3.603 19.035 1.00 92.69 79 ASP A N 1
ATOM 622 C CA . ASP A 1 79 ? -24.835 -2.247 19.287 1.00 92.69 79 ASP A CA 1
ATOM 623 C C . ASP A 1 79 ? -24.169 -1.621 20.515 1.00 92.69 79 ASP A C 1
ATOM 625 O O . ASP A 1 79 ? -23.651 -0.504 20.446 1.00 92.69 79 ASP A O 1
ATOM 629 N N . LEU A 1 80 ? -24.057 -2.375 21.612 1.00 91.81 80 LEU A N 1
ATOM 630 C CA . LEU A 1 80 ? -23.327 -1.910 22.788 1.00 91.81 80 LEU A CA 1
ATOM 631 C C . LEU A 1 80 ? -21.825 -1.760 22.511 1.00 91.81 80 LEU A C 1
ATOM 633 O O . LEU A 1 80 ? -21.199 -0.798 22.958 1.00 91.81 80 LEU A O 1
ATOM 637 N N . ALA A 1 81 ? -21.233 -2.689 21.755 1.00 95.56 81 ALA A N 1
ATOM 638 C CA . ALA A 1 81 ? -19.821 -2.628 21.387 1.00 95.56 81 ALA A CA 1
ATOM 639 C C . ALA A 1 81 ? -19.494 -1.410 20.503 1.00 95.56 81 ALA A C 1
ATOM 641 O O . ALA A 1 81 ? -18.408 -0.833 20.638 1.00 95.56 81 ALA A O 1
ATOM 642 N N . ARG A 1 82 ? -20.425 -0.987 19.639 1.00 96.19 82 ARG A N 1
ATOM 643 C CA . ARG A 1 82 ? -20.303 0.231 18.829 1.00 96.19 82 ARG A CA 1
ATOM 644 C C . ARG A 1 82 ? -20.353 1.477 19.697 1.00 96.19 82 ARG A C 1
ATOM 646 O O . ARG A 1 82 ? -19.437 2.292 19.615 1.00 96.19 82 ARG A O 1
ATOM 653 N N . SER A 1 83 ? -21.347 1.581 20.579 1.00 93.44 83 SER A N 1
ATOM 654 C CA . SER A 1 83 ? -21.470 2.696 21.528 1.00 93.44 83 SER A CA 1
ATOM 655 C C . SER A 1 83 ? -20.225 2.839 22.405 1.00 93.44 83 SER A C 1
ATOM 657 O O . SER A 1 83 ? -19.663 3.928 22.514 1.00 93.44 83 SER A O 1
ATOM 659 N N . ALA A 1 84 ? -19.714 1.728 22.942 1.00 94.94 84 ALA A N 1
ATOM 660 C CA . ALA A 1 84 ? -18.497 1.714 23.750 1.00 94.94 84 ALA A CA 1
ATOM 661 C C . ALA A 1 84 ? -17.257 2.149 22.945 1.00 94.94 84 ALA A C 1
ATOM 663 O O . ALA A 1 84 ? -16.452 2.961 23.402 1.00 94.94 84 ALA A O 1
ATOM 664 N N . THR A 1 85 ? -17.101 1.650 21.716 1.00 97.06 85 THR A N 1
ATOM 665 C CA . THR A 1 85 ? -16.004 2.060 20.823 1.00 97.06 85 THR A CA 1
ATOM 666 C C . THR A 1 85 ? -16.115 3.541 20.437 1.00 97.06 85 THR A C 1
ATOM 668 O O . THR A 1 85 ? -15.098 4.233 20.398 1.00 97.06 85 THR A O 1
ATOM 671 N N . LYS A 1 86 ? -17.326 4.073 20.225 1.00 96.12 86 LYS A N 1
ATOM 672 C CA . LYS A 1 86 ? -17.551 5.511 19.999 1.00 96.12 86 LYS A CA 1
ATOM 673 C C . LYS A 1 86 ? -17.158 6.343 21.223 1.00 96.12 86 LYS A C 1
ATOM 675 O O . LYS A 1 86 ? -16.493 7.365 21.067 1.00 96.12 86 LYS A O 1
ATOM 680 N N . ALA A 1 87 ? -17.472 5.881 22.434 1.00 95.00 87 ALA A N 1
ATOM 681 C CA . ALA A 1 87 ? -17.017 6.520 23.671 1.00 95.00 87 ALA A CA 1
ATOM 682 C C . ALA A 1 87 ? -15.480 6.533 23.783 1.00 95.00 87 ALA A C 1
ATOM 684 O O . ALA A 1 87 ? -14.898 7.554 24.154 1.00 95.00 87 ALA A O 1
ATOM 685 N N . LEU A 1 88 ? -14.800 5.449 23.380 1.00 97.06 88 LEU A N 1
ATOM 686 C CA . LEU A 1 88 ? -13.335 5.428 23.281 1.00 97.06 88 LEU A CA 1
ATOM 687 C C . LEU A 1 88 ? -12.816 6.491 22.302 1.00 97.06 88 LEU A C 1
ATOM 689 O O . LEU A 1 88 ? -11.875 7.206 22.643 1.00 97.06 88 LEU A O 1
ATOM 693 N N . LEU A 1 89 ? -13.415 6.620 21.113 1.00 97.31 89 LEU A N 1
ATOM 694 C CA . LEU A 1 89 ? -13.028 7.645 20.135 1.00 97.31 89 LEU A CA 1
ATOM 695 C C . LEU A 1 89 ? -13.200 9.058 20.698 1.00 97.31 89 LEU A C 1
ATOM 697 O O . LEU A 1 89 ? -12.255 9.847 20.643 1.00 97.31 89 LEU A O 1
ATOM 701 N N . GLY A 1 90 ? -14.349 9.345 21.315 1.00 96.44 90 GLY A N 1
ATOM 702 C CA . GLY A 1 90 ? -14.609 10.630 21.964 1.00 96.44 90 GLY A CA 1
ATOM 703 C C . GLY A 1 90 ? -13.584 10.941 23.056 1.00 96.44 90 GLY A C 1
ATOM 704 O O . GLY A 1 90 ? -13.020 12.036 23.086 1.00 96.44 90 GLY A O 1
ATOM 705 N N . LYS A 1 91 ? -13.244 9.955 23.897 1.00 96.62 91 LYS A N 1
ATOM 706 C CA . LYS A 1 91 ? -12.231 10.140 24.941 1.00 96.62 91 LYS A CA 1
ATOM 707 C C . LYS A 1 91 ? -10.833 10.377 24.372 1.00 96.62 91 LYS A C 1
ATOM 709 O O . LYS A 1 91 ? -10.078 11.190 24.902 1.00 96.62 91 LYS A O 1
ATOM 714 N N . LEU A 1 92 ? -10.473 9.687 23.292 1.00 97.44 92 LEU A N 1
ATOM 715 C CA . LEU A 1 92 ? -9.192 9.891 22.618 1.00 97.44 92 LEU A CA 1
ATOM 716 C C . LEU A 1 92 ? -9.096 11.278 21.973 1.00 97.44 92 LEU A C 1
ATOM 718 O O . LEU A 1 92 ? -8.015 11.864 22.013 1.00 97.44 92 LEU A O 1
ATOM 722 N N . GLN A 1 93 ? -10.196 11.811 21.434 1.00 96.81 93 GLN A N 1
ATOM 723 C CA . GLN A 1 93 ? -10.265 13.189 20.935 1.00 96.81 93 GLN A CA 1
ATOM 724 C C . GLN A 1 93 ? -10.102 14.208 22.066 1.00 96.81 93 GLN A C 1
ATOM 726 O O . GLN A 1 93 ? -9.336 15.156 21.921 1.00 96.81 93 GLN A O 1
ATOM 731 N N . GLU A 1 94 ? -10.752 13.984 23.211 1.00 96.38 94 GLU A N 1
ATOM 732 C CA . GLU A 1 94 ? -10.642 14.856 24.388 1.00 96.38 94 GLU A CA 1
ATOM 733 C C . GLU A 1 94 ? -9.192 14.971 24.889 1.00 96.38 94 GLU A C 1
ATOM 735 O O . GLU A 1 94 ? -8.715 16.070 25.163 1.00 96.38 94 GLU A O 1
ATOM 740 N N . ILE A 1 95 ? -8.470 13.848 24.989 1.00 96.62 95 ILE A N 1
ATOM 741 C CA . ILE A 1 95 ? -7.095 13.836 25.520 1.00 96.62 95 ILE A CA 1
ATOM 742 C C . ILE A 1 95 ? -6.021 14.129 24.456 1.00 96.62 95 ILE A C 1
ATOM 744 O O . ILE A 1 95 ? -4.855 14.301 24.808 1.00 96.62 95 ILE A O 1
ATOM 748 N N . ASN A 1 96 ? -6.385 14.174 23.169 1.00 96.38 96 ASN A N 1
ATOM 749 C CA . ASN A 1 96 ? -5.495 14.543 22.061 1.00 96.38 96 ASN A CA 1
ATOM 750 C C . ASN A 1 96 ? -6.120 15.668 21.209 1.00 96.38 96 ASN A C 1
ATOM 752 O O . ASN A 1 96 ? -6.379 15.447 20.023 1.00 96.38 96 ASN A O 1
ATOM 756 N N . PRO A 1 97 ? -6.337 16.876 21.763 1.00 96.50 97 PRO A N 1
ATOM 757 C CA . PRO A 1 97 ? -7.034 17.955 21.056 1.00 96.50 97 PRO A CA 1
ATOM 758 C C . PRO A 1 97 ? -6.308 18.430 19.786 1.00 96.50 97 PRO A C 1
ATOM 760 O O . PRO A 1 97 ? -6.941 18.961 18.878 1.00 96.50 97 PRO A O 1
ATOM 763 N N . ASP A 1 98 ? -4.995 18.200 19.693 1.00 96.62 98 ASP A N 1
ATOM 764 C CA . ASP A 1 98 ? -4.177 18.586 18.537 1.00 96.62 98 ASP A CA 1
ATOM 765 C C . ASP A 1 98 ? -4.236 17.576 17.375 1.00 96.62 98 ASP A C 1
ATOM 767 O O . ASP A 1 98 ? -3.658 17.816 16.312 1.00 96.62 98 ASP A O 1
ATOM 771 N N . LYS A 1 99 ? -4.894 16.422 17.561 1.00 95.38 99 LYS A N 1
ATOM 772 C CA . LYS A 1 99 ? -4.994 15.374 16.538 1.00 95.38 99 LYS A CA 1
ATOM 773 C C . LYS A 1 99 ? -6.343 15.407 15.842 1.00 95.38 99 LYS A C 1
ATOM 775 O O . LYS A 1 99 ? -7.400 15.485 16.459 1.00 95.38 99 LYS A O 1
ATOM 780 N N . THR A 1 100 ? -6.302 15.239 14.527 1.00 96.25 100 THR A N 1
ATOM 781 C CA . THR A 1 100 ? -7.502 14.956 13.737 1.00 96.25 100 THR A CA 1
ATOM 782 C C . THR A 1 100 ? -8.046 13.564 14.064 1.00 96.25 100 THR A C 1
ATOM 784 O O . THR A 1 100 ? -7.297 12.666 14.459 1.00 96.25 100 THR A O 1
ATOM 787 N N . LEU A 1 101 ? -9.341 13.340 13.826 1.00 96.38 101 LEU A N 1
ATOM 788 C CA . LEU A 1 101 ? -9.940 12.018 14.016 1.00 96.38 101 LEU A CA 1
ATOM 789 C C . LEU A 1 101 ? -9.276 10.946 13.132 1.00 96.38 101 LEU A C 1
ATOM 791 O O . LEU A 1 101 ? -9.064 9.832 13.594 1.00 96.38 101 LEU A O 1
ATOM 795 N N . ALA A 1 102 ? -8.841 11.290 11.913 1.00 96.56 102 ALA A N 1
ATOM 796 C CA . ALA A 1 102 ? -8.078 10.376 11.055 1.00 96.56 102 ALA A CA 1
ATOM 797 C C . ALA A 1 102 ? -6.776 9.891 11.722 1.00 96.56 102 ALA A C 1
ATOM 799 O O . ALA A 1 102 ? -6.472 8.701 11.694 1.00 96.56 102 ALA A O 1
ATOM 800 N N . GLN A 1 103 ? -6.025 10.797 12.355 1.00 95.12 103 GLN A N 1
ATOM 801 C CA . GLN A 1 103 ? -4.802 10.441 13.084 1.00 95.12 103 GLN A CA 1
ATOM 802 C C . GLN A 1 103 ? -5.103 9.605 14.331 1.00 95.12 103 GLN A C 1
ATOM 804 O O . GLN A 1 103 ? -4.353 8.694 14.664 1.00 95.12 103 GLN A O 1
ATOM 809 N N . ILE A 1 104 ? -6.210 9.885 15.022 1.00 96.25 104 ILE A N 1
ATOM 810 C CA . ILE A 1 104 ? -6.639 9.075 16.167 1.00 96.25 104 ILE A CA 1
ATOM 811 C C . ILE A 1 104 ? -6.979 7.654 15.710 1.00 96.25 104 ILE A C 1
ATOM 813 O O . ILE A 1 104 ? -6.470 6.698 16.290 1.00 96.25 104 ILE A O 1
ATOM 817 N N . LEU A 1 105 ? -7.772 7.506 14.645 1.00 96.38 105 LEU A N 1
ATOM 818 C CA . LEU A 1 105 ? -8.137 6.205 14.079 1.00 96.38 105 LEU A CA 1
ATOM 819 C C . LEU A 1 105 ? -6.903 5.379 13.696 1.00 96.38 105 LEU A C 1
ATOM 821 O O . LEU A 1 105 ? -6.851 4.188 14.007 1.00 96.38 105 LEU A O 1
ATOM 825 N N . SER A 1 106 ? -5.892 5.997 13.077 1.00 95.00 106 SER A N 1
ATOM 826 C CA . SER A 1 106 ? -4.673 5.286 12.678 1.00 95.00 106 SER A CA 1
ATOM 827 C C . SER A 1 106 ? -3.802 4.859 13.860 1.00 95.00 106 SER A C 1
ATOM 829 O O . SER A 1 106 ? -3.112 3.845 13.778 1.00 95.00 106 SER A O 1
ATOM 831 N N . GLU A 1 107 ? -3.830 5.571 14.983 1.00 94.31 107 GLU A N 1
ATOM 832 C CA . GLU A 1 107 ? -2.981 5.269 16.141 1.00 94.31 107 GLU A CA 1
ATOM 833 C C . GLU A 1 107 ? -3.592 4.286 17.147 1.00 94.31 107 GLU A C 1
ATOM 835 O O . GLU A 1 107 ? -2.889 3.809 18.045 1.00 94.31 107 GLU A O 1
ATOM 840 N N . ILE A 1 108 ? -4.878 3.961 17.022 1.00 94.50 108 ILE A N 1
ATOM 841 C CA . ILE A 1 108 ? -5.544 3.014 17.918 1.00 94.50 108 ILE A CA 1
ATOM 842 C C . ILE A 1 108 ? -4.957 1.610 17.748 1.00 94.50 108 ILE A C 1
ATOM 844 O O . ILE A 1 108 ? -4.787 1.095 16.648 1.00 94.50 108 ILE A O 1
ATOM 848 N N . THR A 1 109 ? -4.669 0.957 18.872 1.00 93.88 109 THR A N 1
ATOM 849 C CA . THR A 1 109 ? -4.119 -0.404 18.924 1.00 93.88 109 THR A CA 1
ATOM 850 C C . THR A 1 109 ? -4.866 -1.252 19.949 1.00 93.88 109 THR A C 1
ATOM 852 O O . THR A 1 109 ? -5.650 -0.741 20.749 1.00 93.88 109 THR A O 1
ATOM 855 N N . THR A 1 110 ? -4.561 -2.549 20.019 1.00 93.75 110 THR A N 1
ATOM 856 C CA . THR A 1 110 ? -5.038 -3.429 21.101 1.00 93.75 110 THR A CA 1
ATOM 857 C C . THR A 1 110 ? -4.670 -2.881 22.486 1.00 93.75 110 THR A C 1
ATOM 859 O O . THR A 1 110 ? -5.448 -2.994 23.431 1.00 93.75 110 THR A O 1
ATOM 862 N N . THR A 1 111 ? -3.508 -2.228 22.621 1.00 94.81 111 THR A N 1
ATOM 863 C CA . THR A 1 111 ? -3.100 -1.579 23.877 1.00 94.81 111 THR A CA 1
ATOM 864 C C . THR A 1 111 ? -4.040 -0.440 24.248 1.00 94.81 111 THR A C 1
ATOM 866 O O . THR A 1 111 ? -4.364 -0.301 25.425 1.00 94.81 111 THR A O 1
ATOM 869 N N . THR A 1 112 ? -4.511 0.330 23.264 1.00 95.62 112 THR A N 1
ATOM 870 C CA . THR A 1 112 ? -5.494 1.397 23.475 1.00 95.62 112 THR A CA 1
ATOM 871 C C . THR A 1 112 ? -6.770 0.824 24.087 1.00 95.62 112 THR A C 1
ATOM 873 O O . THR A 1 112 ? -7.154 1.249 25.169 1.00 95.62 112 THR A O 1
ATOM 876 N N . PHE A 1 113 ? -7.351 -0.226 23.497 1.00 95.81 113 PHE A N 1
ATOM 877 C CA . PHE A 1 113 ? -8.538 -0.892 24.057 1.00 95.81 113 PHE A CA 1
ATOM 878 C C . PHE A 1 113 ? -8.299 -1.460 25.465 1.00 95.81 113 PHE A C 1
ATOM 880 O O . PHE A 1 113 ? -9.163 -1.353 26.330 1.00 95.81 113 PHE A O 1
ATOM 887 N N . ASN A 1 114 ? -7.129 -2.048 25.721 1.00 93.12 114 ASN A N 1
ATOM 888 C CA . ASN A 1 114 ? -6.831 -2.694 27.003 1.00 93.12 114 ASN A CA 1
ATOM 889 C C . ASN A 1 114 ? -6.558 -1.712 28.147 1.00 93.12 114 ASN A C 1
ATOM 891 O O . ASN A 1 114 ? -6.815 -2.047 29.305 1.00 93.12 114 ASN A O 1
ATOM 895 N N . LYS A 1 115 ? -5.968 -0.552 27.844 1.00 94.62 115 LYS A N 1
ATOM 896 C CA . LYS A 1 115 ? -5.373 0.327 28.858 1.00 94.62 115 LYS A CA 1
ATOM 897 C C . LYS A 1 115 ? -5.977 1.715 28.932 1.00 94.62 115 LYS A C 1
ATOM 899 O O . LYS A 1 115 ? -5.734 2.362 29.940 1.00 94.62 115 LYS A O 1
ATOM 904 N N . GLN A 1 116 ? -6.692 2.184 27.911 1.00 95.38 116 GLN A N 1
ATOM 905 C CA . GLN A 1 116 ? -7.264 3.527 27.910 1.00 95.38 116 GLN A CA 1
ATOM 906 C C . GLN A 1 116 ? -8.634 3.515 28.596 1.00 95.38 116 GLN A C 1
ATOM 908 O O . GLN A 1 116 ? -9.559 2.890 28.071 1.00 95.38 116 GLN A O 1
ATOM 913 N N . PRO A 1 117 ? -8.794 4.221 29.731 1.00 93.12 117 PRO A N 1
ATOM 914 C CA . PRO A 1 117 ? -10.106 4.524 30.276 1.00 93.12 117 PRO A CA 1
ATOM 915 C C . PRO A 1 117 ? -10.940 5.317 29.279 1.00 93.12 117 PRO A C 1
ATOM 917 O O . PRO A 1 117 ? -10.431 6.289 28.710 1.00 93.12 117 PRO A O 1
ATOM 920 N N . ILE A 1 118 ? -12.209 4.948 29.118 1.00 93.31 118 ILE A N 1
ATOM 921 C CA . ILE A 1 118 ? -13.160 5.683 28.267 1.00 93.31 118 ILE A CA 1
ATOM 922 C C . ILE A 1 118 ? -14.022 6.678 29.052 1.00 93.31 118 ILE A C 1
ATOM 924 O O . ILE A 1 118 ? -14.618 7.568 28.460 1.00 93.31 118 ILE A O 1
ATOM 928 N N . ASN A 1 119 ? -14.063 6.562 30.382 1.00 88.88 119 ASN A N 1
ATOM 929 C CA . ASN A 1 119 ? -14.865 7.409 31.263 1.00 88.88 119 ASN A CA 1
ATOM 930 C C . ASN A 1 119 ? -14.236 7.540 32.664 1.00 88.88 119 ASN A C 1
ATOM 932 O O . ASN A 1 119 ? -13.163 6.994 32.950 1.00 88.88 119 ASN A O 1
ATOM 936 N N . LYS A 1 120 ? -14.911 8.279 33.554 1.00 85.19 120 LYS A N 1
ATOM 937 C CA . LYS A 1 120 ? -14.454 8.544 34.930 1.00 85.19 120 LYS A CA 1
ATOM 938 C C . LYS A 1 120 ? -14.379 7.290 35.815 1.00 85.19 120 LYS A C 1
ATOM 940 O O . LYS A 1 120 ? -13.661 7.304 36.812 1.00 85.19 120 LYS A O 1
ATOM 945 N N . TYR A 1 121 ? -15.054 6.207 35.421 1.00 83.38 121 TYR A N 1
ATOM 946 C CA . TYR A 1 121 ? -15.105 4.923 36.131 1.00 83.38 121 TYR A CA 1
ATOM 947 C C . TYR A 1 121 ? -13.917 3.997 35.829 1.00 83.38 121 TYR A C 1
ATOM 949 O O . TYR A 1 121 ? -13.826 2.895 36.370 1.00 83.38 121 TYR A O 1
ATOM 957 N N . GLN A 1 122 ? -12.972 4.456 35.001 1.00 85.50 122 GLN A N 1
ATOM 958 C CA . GLN A 1 122 ? -11.781 3.708 34.581 1.00 85.50 122 GLN A CA 1
ATOM 959 C C . GLN A 1 122 ? -12.085 2.459 33.740 1.00 85.50 122 GLN A C 1
ATOM 961 O O . GLN A 1 122 ? -11.259 1.546 33.662 1.00 85.50 122 GLN A O 1
ATOM 966 N N . THR A 1 123 ? -13.247 2.415 33.086 1.00 87.94 123 THR A N 1
ATOM 967 C CA . THR A 1 123 ? -13.623 1.293 32.226 1.00 87.94 123 THR A CA 1
ATOM 968 C C . THR A 1 123 ? -12.739 1.228 30.986 1.00 87.94 123 THR A C 1
ATOM 970 O O . THR A 1 123 ? -12.526 2.233 30.306 1.00 87.94 123 THR A O 1
ATOM 973 N N . THR A 1 124 ? -12.237 0.030 30.676 1.00 92.88 124 THR A N 1
ATOM 974 C CA . THR A 1 124 ? -11.473 -0.259 29.455 1.00 92.88 124 THR A CA 1
ATOM 975 C C . THR A 1 124 ? -12.182 -1.316 28.611 1.00 92.88 124 THR A C 1
ATOM 977 O O . THR A 1 124 ? -13.014 -2.084 29.096 1.00 92.88 124 THR A O 1
ATOM 980 N N . LEU A 1 125 ? -11.846 -1.374 27.324 1.00 94.62 125 LEU A N 1
ATOM 981 C CA . LEU A 1 125 ? -12.569 -2.153 26.314 1.00 94.62 125 LEU A CA 1
ATOM 982 C C . LEU A 1 125 ? -11.827 -3.413 25.855 1.00 94.62 125 LEU A C 1
ATOM 984 O O . LEU A 1 125 ? -12.190 -4.025 24.853 1.00 94.62 125 LEU A O 1
ATOM 988 N N . GLY A 1 126 ? -10.804 -3.843 26.596 1.00 92.81 126 GLY A N 1
ATOM 989 C CA . GLY A 1 126 ? -9.994 -5.008 26.237 1.00 92.81 126 GLY A CA 1
ATOM 990 C C . GLY A 1 126 ? -10.797 -6.304 26.109 1.00 92.81 126 GLY A C 1
ATOM 991 O O . GLY A 1 126 ? -10.649 -7.046 25.141 1.00 92.81 126 GLY A O 1
ATOM 992 N N . THR A 1 127 ? -11.707 -6.551 27.056 1.00 91.31 127 THR A N 1
ATOM 993 C CA . THR A 1 127 ? -12.566 -7.749 27.030 1.00 91.31 127 THR A CA 1
ATOM 994 C C . THR A 1 127 ? -13.566 -7.698 25.873 1.00 91.31 127 THR A C 1
ATOM 996 O O . THR A 1 127 ? -13.775 -8.710 25.207 1.00 91.31 127 THR A O 1
ATOM 999 N N . MET A 1 128 ? -14.137 -6.521 25.595 1.00 95.19 128 MET A N 1
ATOM 1000 C CA . MET A 1 128 ? -15.030 -6.312 24.452 1.00 95.19 128 MET A CA 1
ATOM 1001 C C . MET A 1 128 ? -14.316 -6.626 23.139 1.00 95.19 128 MET A C 1
ATOM 1003 O O . MET A 1 128 ? -14.828 -7.392 22.325 1.00 95.19 128 MET A O 1
ATOM 1007 N N . LEU A 1 129 ? -13.097 -6.108 22.973 1.00 94.88 129 LEU A N 1
ATOM 1008 C CA . LEU A 1 129 ? -12.308 -6.314 21.768 1.00 94.88 129 LEU A CA 1
ATOM 1009 C C . LEU A 1 129 ? -12.075 -7.805 21.486 1.00 94.88 129 LEU A C 1
ATOM 1011 O O . LEU A 1 129 ? -12.230 -8.248 20.351 1.00 94.88 129 LEU A O 1
ATOM 1015 N N . VAL A 1 130 ? -11.725 -8.582 22.515 1.00 92.88 130 VAL A N 1
ATOM 1016 C CA . VAL A 1 130 ? -11.478 -10.028 22.389 1.00 92.88 130 VAL A CA 1
ATOM 1017 C C . VAL A 1 130 ? -12.762 -10.798 22.089 1.00 92.88 130 VAL A C 1
ATOM 1019 O O . VAL A 1 130 ? -12.751 -11.658 21.216 1.00 92.88 130 VAL A O 1
ATOM 1022 N N . LEU A 1 131 ? -13.855 -10.513 22.798 1.00 93.44 131 LEU A N 1
ATOM 1023 C CA . LEU A 1 131 ? -15.080 -11.311 22.698 1.00 93.44 131 LEU A CA 1
ATOM 1024 C C . LEU A 1 131 ? -15.936 -10.963 21.473 1.00 93.44 131 LEU A C 1
ATOM 1026 O O . LEU A 1 131 ? -16.539 -11.856 20.882 1.00 93.44 131 LEU A O 1
ATOM 1030 N N . VAL A 1 132 ? -16.000 -9.688 21.083 1.00 95.62 132 VAL A N 1
ATOM 1031 C CA . VAL A 1 132 ? -16.851 -9.219 19.975 1.00 95.62 132 VAL A CA 1
ATOM 1032 C C . VAL A 1 132 ? -16.085 -9.215 18.655 1.00 95.62 132 VAL A C 1
ATOM 1034 O O . VAL A 1 132 ? -16.595 -9.686 17.638 1.00 95.62 132 VAL A O 1
ATOM 1037 N N . TYR A 1 133 ? -14.837 -8.753 18.661 1.00 95.06 133 TYR A N 1
ATOM 1038 C CA . TYR A 1 133 ? -14.057 -8.513 17.441 1.00 95.06 133 TYR A CA 1
ATOM 1039 C C . TYR A 1 133 ? -12.838 -9.428 17.309 1.00 95.06 133 TYR A C 1
ATOM 1041 O O . TYR A 1 133 ? -11.919 -9.130 16.546 1.00 95.06 133 TYR A O 1
ATOM 1049 N N . ASP A 1 134 ? -12.810 -10.529 18.064 1.00 92.44 134 ASP A N 1
ATOM 1050 C CA . ASP A 1 134 ? -11.750 -11.542 18.044 1.00 92.44 134 ASP A CA 1
ATOM 1051 C C . ASP A 1 134 ? -10.342 -10.932 18.226 1.00 92.44 134 ASP A C 1
ATOM 1053 O O . ASP A 1 134 ? -9.348 -11.390 17.661 1.00 92.44 134 ASP A O 1
ATOM 1057 N N . GLY A 1 135 ? -10.255 -9.849 19.005 1.00 91.38 135 GLY A N 1
ATOM 1058 C CA . GLY A 1 135 ? -9.014 -9.137 19.306 1.00 91.38 135 GLY A CA 1
ATOM 1059 C C . GLY A 1 135 ? -8.576 -8.108 18.257 1.00 91.38 135 GLY A C 1
ATOM 1060 O O . GLY A 1 135 ? -7.488 -7.554 18.408 1.00 91.38 135 GLY A O 1
ATOM 1061 N N . SER A 1 136 ? -9.376 -7.842 17.217 1.00 93.25 136 SER A N 1
ATOM 1062 C CA . SER A 1 136 ? -9.029 -6.959 16.092 1.00 93.25 136 SER A CA 1
ATOM 1063 C C . SER A 1 136 ? -9.507 -5.515 16.298 1.00 93.25 136 SER A C 1
ATOM 1065 O O . SER A 1 136 ? -10.707 -5.251 16.173 1.00 93.25 136 SER A O 1
ATOM 1067 N N . PRO A 1 137 ? -8.605 -4.539 16.549 1.00 95.25 137 PRO A N 1
ATOM 1068 C CA . PRO A 1 137 ? -9.007 -3.137 16.677 1.00 95.25 137 PRO A CA 1
ATOM 1069 C C . PRO A 1 137 ? -9.559 -2.578 15.364 1.00 95.25 137 PRO A C 1
ATOM 1071 O O . PRO A 1 137 ? -10.497 -1.793 15.397 1.00 95.25 137 PRO A O 1
ATOM 1074 N N . TYR A 1 138 ? -9.036 -3.028 14.214 1.00 94.94 138 TYR A N 1
ATOM 1075 C CA . TYR A 1 138 ? -9.579 -2.657 12.905 1.00 94.94 138 TYR A CA 1
ATOM 1076 C C . TYR A 1 138 ? -11.063 -3.012 12.796 1.00 94.94 138 TYR A C 1
ATOM 1078 O O . TYR A 1 138 ? -11.858 -2.164 12.414 1.00 94.94 138 TYR A O 1
ATOM 1086 N N . ALA A 1 139 ? -11.441 -4.245 13.154 1.00 95.06 139 ALA A N 1
ATOM 1087 C CA . ALA A 1 139 ? -12.826 -4.694 13.034 1.00 95.06 139 ALA A CA 1
ATOM 1088 C C . ALA A 1 139 ? -13.765 -3.880 13.937 1.00 95.06 139 ALA A C 1
ATOM 1090 O O . ALA A 1 139 ? -14.848 -3.509 13.498 1.00 95.06 139 ALA A O 1
ATOM 1091 N N . ALA A 1 140 ? -13.316 -3.544 15.152 1.00 96.81 140 ALA A N 1
ATOM 1092 C CA . ALA A 1 140 ? -14.065 -2.682 16.063 1.00 96.81 140 ALA A CA 1
ATOM 1093 C C . ALA A 1 140 ? -14.273 -1.271 15.488 1.00 96.81 140 ALA A C 1
ATOM 1095 O O . ALA A 1 140 ? -15.387 -0.754 15.490 1.00 96.81 140 ALA A O 1
ATOM 1096 N N . LEU A 1 141 ? -13.212 -0.652 14.959 1.00 97.06 141 LEU A N 1
ATOM 1097 C CA . LEU A 1 141 ? -13.290 0.680 14.353 1.00 97.06 141 LEU A CA 1
ATOM 1098 C C . LEU A 1 141 ? -14.144 0.682 13.087 1.00 97.06 141 LEU A C 1
ATOM 1100 O O . LEU A 1 141 ? -14.981 1.563 12.915 1.00 97.06 141 LEU A O 1
ATOM 1104 N N . LYS A 1 142 ? -13.948 -0.309 12.214 1.00 96.75 142 LYS A N 1
ATOM 1105 C CA . LYS A 1 142 ? -14.661 -0.425 10.944 1.00 96.75 142 LYS A CA 1
ATOM 1106 C C . LYS A 1 142 ? -16.165 -0.601 11.157 1.00 96.75 142 LYS A C 1
ATOM 1108 O O . LYS A 1 142 ? -16.935 0.069 10.482 1.00 96.75 142 LYS A O 1
ATOM 1113 N N . ASP A 1 143 ? -16.578 -1.406 12.138 1.00 97.75 143 ASP A N 1
ATOM 1114 C CA . ASP A 1 143 ? -17.999 -1.589 12.466 1.00 97.75 143 ASP A CA 1
ATOM 1115 C C . ASP A 1 143 ? -18.666 -0.282 12.936 1.00 97.75 143 ASP A C 1
ATOM 1117 O O . ASP A 1 143 ? -19.781 0.040 12.520 1.00 97.75 143 ASP A O 1
ATOM 1121 N N . VAL A 1 144 ? -17.971 0.532 13.739 1.00 97.56 144 VAL A N 1
ATOM 1122 C CA . VAL A 1 144 ? -18.479 1.858 14.143 1.00 97.56 144 VAL A CA 1
ATOM 1123 C C . VAL A 1 144 ? -18.512 2.834 12.972 1.00 97.56 144 VAL A C 1
ATOM 1125 O O . VAL A 1 144 ? -19.515 3.506 12.769 1.00 97.56 144 VAL A O 1
ATOM 1128 N N . ILE A 1 145 ? -17.449 2.897 12.171 1.00 97.56 145 ILE A N 1
ATOM 1129 C CA . ILE A 1 145 ? -17.373 3.776 10.993 1.00 97.56 145 ILE A CA 1
ATOM 1130 C C . ILE A 1 145 ? -18.488 3.464 9.983 1.00 97.56 145 ILE A C 1
ATOM 1132 O O . ILE A 1 145 ? -19.061 4.371 9.378 1.00 97.56 145 ILE A O 1
ATOM 1136 N N . ASP A 1 146 ? -18.797 2.185 9.777 1.00 97.19 146 ASP A N 1
ATOM 1137 C CA . ASP A 1 146 ? -19.802 1.775 8.800 1.00 97.19 146 ASP A CA 1
ATOM 1138 C C . ASP A 1 146 ? -21.232 2.042 9.295 1.00 97.19 146 ASP A C 1
ATOM 1140 O O . ASP A 1 146 ? -22.096 2.411 8.490 1.00 97.19 146 ASP A O 1
ATOM 1144 N N . SER A 1 147 ? -21.467 1.919 10.607 1.00 96.12 147 SER A N 1
ATOM 1145 C CA . SER A 1 147 ? -22.779 2.123 11.236 1.00 96.12 147 SER A CA 1
ATOM 1146 C C . SER A 1 147 ? -23.102 3.580 11.588 1.00 96.12 147 SER A C 1
ATOM 1148 O O . SER A 1 147 ? -24.279 3.940 11.612 1.00 96.12 147 SER A O 1
ATOM 1150 N N . ASP A 1 148 ? -22.101 4.432 11.816 1.00 96.06 148 ASP A N 1
ATOM 1151 C CA . ASP A 1 148 ? -22.294 5.816 12.254 1.00 96.06 148 ASP A CA 1
ATOM 1152 C C . ASP A 1 148 ? -22.244 6.818 11.086 1.00 96.06 148 ASP A C 1
ATOM 1154 O O . ASP A 1 148 ? -21.249 6.932 10.366 1.00 96.06 148 ASP A O 1
ATOM 1158 N N . LEU A 1 149 ? -23.319 7.593 10.911 1.00 95.44 149 LEU A N 1
ATOM 1159 C CA . LEU A 1 149 ? -23.399 8.629 9.877 1.00 95.44 149 LEU A CA 1
ATOM 1160 C C . LEU A 1 149 ? -22.399 9.770 10.102 1.00 95.44 149 LEU A C 1
ATOM 1162 O O . LEU A 1 149 ? -21.929 10.350 9.124 1.00 95.44 149 LEU A O 1
ATOM 1166 N N . GLU A 1 150 ? -22.041 10.072 11.350 1.00 95.81 150 GLU A N 1
ATOM 1167 C CA . GLU A 1 150 ? -21.046 11.103 11.678 1.00 95.81 150 GLU A CA 1
ATOM 1168 C C . GLU A 1 150 ? -19.636 10.689 11.244 1.00 95.81 150 GLU A C 1
ATOM 1170 O O . GLU A 1 150 ? -18.777 11.539 11.021 1.00 95.81 150 GLU A O 1
ATOM 1175 N N . LEU A 1 151 ? -19.402 9.385 11.071 1.00 96.31 151 LEU A N 1
ATOM 1176 C CA . LEU A 1 151 ? -18.126 8.823 10.635 1.00 96.31 151 LEU A CA 1
ATOM 1177 C C . LEU A 1 151 ? -18.126 8.405 9.164 1.00 96.31 151 LEU A C 1
ATOM 1179 O O . LEU A 1 151 ? -17.147 7.823 8.692 1.00 96.31 151 LEU A O 1
ATOM 1183 N N . ALA A 1 152 ? -19.185 8.725 8.415 1.00 95.12 152 ALA A N 1
ATOM 1184 C CA . ALA A 1 152 ? -19.339 8.298 7.028 1.00 95.12 152 ALA A CA 1
ATOM 1185 C C . ALA A 1 152 ? -18.173 8.740 6.128 1.00 95.12 152 ALA A C 1
ATOM 1187 O O . ALA A 1 152 ? -17.835 8.038 5.173 1.00 95.12 152 ALA A O 1
ATOM 1188 N N . GLU A 1 153 ? -17.526 9.869 6.440 1.00 95.94 153 GLU A N 1
ATOM 1189 C CA . GLU A 1 153 ? -16.354 10.344 5.702 1.00 95.94 153 GLU A CA 1
ATOM 1190 C C . GLU A 1 153 ? -15.125 9.431 5.846 1.00 95.94 153 GLU A C 1
ATOM 1192 O O . GLU A 1 153 ? -14.218 9.533 5.028 1.00 95.94 153 GLU A O 1
ATOM 1197 N N . PHE A 1 154 ? -15.070 8.559 6.860 1.00 96.81 154 PHE A N 1
ATOM 1198 C CA . PHE A 1 154 ? -13.957 7.642 7.138 1.00 96.81 154 PHE A CA 1
ATOM 1199 C C . PHE A 1 154 ? -14.219 6.213 6.655 1.00 96.81 154 PHE A C 1
ATOM 1201 O O . PHE A 1 154 ? -13.470 5.308 7.008 1.00 96.81 154 PHE A O 1
ATOM 1208 N N . ARG A 1 155 ? -15.274 5.971 5.868 1.00 95.38 155 ARG A N 1
ATOM 1209 C CA . ARG A 1 155 ? -15.605 4.625 5.358 1.00 95.38 155 ARG A CA 1
ATOM 1210 C C . ARG A 1 155 ? -14.522 4.017 4.471 1.00 95.38 155 ARG A C 1
ATOM 1212 O O . ARG A 1 155 ? -14.499 2.796 4.326 1.00 95.38 155 ARG A O 1
ATOM 1219 N N . ASP A 1 156 ? -13.629 4.846 3.938 1.00 93.31 156 ASP A N 1
ATOM 1220 C CA . ASP A 1 156 ? -12.403 4.461 3.237 1.00 93.31 156 ASP A CA 1
ATOM 1221 C C . ASP A 1 156 ? -11.286 3.953 4.170 1.00 93.31 156 ASP A C 1
ATOM 1223 O O . ASP A 1 156 ? -10.195 3.654 3.693 1.00 93.31 156 ASP A O 1
ATOM 1227 N N . PHE A 1 157 ? -11.535 3.842 5.481 1.00 93.62 157 PHE A N 1
ATOM 1228 C CA . PHE A 1 157 ? -10.591 3.285 6.445 1.00 93.62 157 PHE A CA 1
ATOM 1229 C C . PHE A 1 157 ? -10.397 1.776 6.247 1.00 93.62 157 PHE A C 1
ATOM 1231 O O . PHE A 1 157 ? -11.282 0.950 6.493 1.00 93.62 157 PHE A O 1
ATOM 1238 N N . GLU A 1 158 ? -9.184 1.422 5.859 1.00 92.50 158 GLU A N 1
ATOM 1239 C CA . GLU A 1 158 ? -8.709 0.077 5.575 1.00 92.50 158 GLU A CA 1
ATOM 1240 C C . GLU A 1 158 ? -7.713 -0.405 6.644 1.00 92.50 158 GLU A C 1
ATOM 1242 O O . GLU A 1 158 ? -7.108 0.403 7.356 1.00 92.50 158 GLU A O 1
ATOM 1247 N N . PRO A 1 159 ? -7.465 -1.725 6.767 1.00 90.00 159 PRO A N 1
ATOM 1248 C CA . PRO A 1 159 ? -6.570 -2.266 7.792 1.00 90.00 159 PRO A CA 1
ATOM 1249 C C . PRO A 1 159 ? -5.155 -1.682 7.754 1.00 90.00 159 PRO A C 1
ATOM 1251 O O . PRO A 1 159 ? -4.479 -1.624 8.780 1.00 90.00 159 PRO A O 1
ATOM 1254 N N . TYR A 1 160 ? -4.694 -1.265 6.571 1.00 89.38 160 TYR A N 1
ATOM 1255 C CA . TYR A 1 160 ? -3.374 -0.665 6.390 1.00 89.38 160 TYR A CA 1
ATOM 1256 C C . TYR A 1 160 ? -3.272 0.771 6.884 1.00 89.38 160 TYR A C 1
ATOM 1258 O O . TYR A 1 160 ? -2.158 1.250 7.061 1.00 89.38 160 TYR A O 1
ATOM 1266 N N . ASN A 1 161 ? -4.396 1.438 7.146 1.00 92.19 161 ASN A N 1
ATOM 1267 C CA . ASN A 1 161 ? -4.399 2.781 7.712 1.00 92.19 161 ASN A CA 1
ATOM 1268 C C . ASN A 1 161 ? -4.021 2.801 9.189 1.00 92.19 161 ASN A C 1
ATOM 1270 O O . ASN A 1 161 ? -3.741 3.859 9.741 1.00 92.19 161 ASN A O 1
ATOM 1274 N N . MET A 1 162 ? -3.994 1.642 9.840 1.00 90.19 162 MET A N 1
ATOM 1275 C CA . MET A 1 162 ? -3.535 1.519 11.211 1.00 90.19 162 MET A CA 1
ATOM 1276 C C . MET A 1 162 ? -2.006 1.525 11.286 1.00 90.19 162 MET A C 1
ATOM 1278 O O . MET A 1 162 ? -1.325 0.750 10.616 1.00 90.19 162 MET A O 1
ATOM 1282 N N . LYS A 1 163 ? -1.459 2.317 12.209 1.00 83.94 163 LYS A N 1
ATOM 1283 C CA . LYS A 1 163 ? -0.029 2.389 12.540 1.00 83.94 163 LYS A CA 1
ATOM 1284 C C . LYS A 1 163 ? 0.552 1.024 12.904 1.00 83.94 163 LYS A C 1
ATOM 1286 O O . LYS A 1 163 ? 1.691 0.715 12.565 1.00 83.94 163 LYS A O 1
ATOM 1291 N N . CYS A 1 164 ? -0.237 0.210 13.599 1.00 75.56 164 CYS A N 1
ATOM 1292 C CA . CYS A 1 164 ? 0.050 -1.196 13.845 1.00 75.56 164 CYS A CA 1
ATOM 1293 C C . CYS A 1 164 ? -1.016 -2.030 13.140 1.00 75.56 164 CYS A C 1
ATOM 1295 O O . CYS A 1 164 ? -1.931 -2.541 13.788 1.00 75.56 164 CYS A O 1
ATOM 1297 N N . GLY A 1 165 ? -0.915 -2.109 11.810 1.00 72.88 165 GLY A N 1
ATOM 1298 C CA . GLY A 1 165 ? -1.801 -2.935 10.998 1.00 72.88 165 GLY A CA 1
ATOM 1299 C C . GLY A 1 165 ? -1.898 -4.375 11.527 1.00 72.88 165 GLY A C 1
ATOM 1300 O O . GLY A 1 165 ? -0.962 -4.854 12.181 1.00 72.88 165 GLY A O 1
ATOM 1301 N N . PRO A 1 166 ? -3.023 -5.077 11.291 1.00 73.81 166 PRO A N 1
ATOM 1302 C CA . PRO A 1 166 ? -3.225 -6.421 11.819 1.00 73.81 166 PRO A CA 1
ATOM 1303 C C . PRO A 1 166 ? -2.074 -7.368 11.464 1.00 73.81 166 PRO A C 1
ATOM 1305 O O . PRO A 1 166 ? -1.521 -7.310 10.361 1.00 73.81 166 PRO A O 1
ATOM 1308 N N . LEU A 1 167 ? -1.744 -8.285 12.382 1.00 69.19 167 LEU A N 1
ATOM 1309 C CA . LEU A 1 167 ? -0.814 -9.374 12.079 1.00 69.19 167 LEU A CA 1
ATOM 1310 C C . LEU A 1 167 ? -1.275 -10.081 10.803 1.00 69.19 167 LEU A C 1
ATOM 1312 O O . LEU A 1 167 ? -2.452 -10.408 10.662 1.00 69.19 167 LEU A O 1
ATOM 1316 N N . ASN A 1 168 ? -0.337 -10.314 9.887 1.00 74.31 168 ASN A N 1
ATOM 1317 C CA . ASN A 1 168 ? -0.607 -10.925 8.589 1.00 74.31 168 ASN A CA 1
ATOM 1318 C C . ASN A 1 168 ? -1.571 -10.126 7.694 1.00 74.31 168 ASN A C 1
ATOM 1320 O O . ASN A 1 168 ? -2.150 -10.680 6.783 1.00 74.31 168 ASN A O 1
ATOM 1324 N N . MET A 1 169 ? -1.737 -8.813 7.835 1.00 85.69 169 MET A N 1
ATOM 1325 C CA . MET A 1 169 ? -2.586 -8.062 6.888 1.00 85.69 169 MET A CA 1
ATOM 1326 C C . MET A 1 169 ? -2.174 -8.223 5.403 1.00 85.69 169 MET A C 1
ATOM 1328 O O . MET A 1 169 ? -3.023 -8.244 4.509 1.00 85.69 169 MET A O 1
ATOM 1332 N N . TRP A 1 170 ? -0.872 -8.403 5.152 1.00 88.19 170 TRP A N 1
ATOM 1333 C CA . TRP A 1 170 ? -0.293 -8.652 3.827 1.00 88.19 170 TRP A CA 1
ATOM 1334 C C . TRP A 1 170 ? -0.187 -10.147 3.485 1.00 88.19 170 TRP A C 1
ATOM 1336 O O . TRP A 1 170 ? 0.226 -10.484 2.376 1.00 88.19 170 TRP A O 1
ATOM 1346 N N . ASN A 1 171 ? -0.583 -11.039 4.401 1.00 85.56 171 ASN A N 1
ATOM 1347 C CA . ASN A 1 171 ? -0.567 -12.493 4.242 1.00 85.56 171 ASN A CA 1
ATOM 1348 C C . ASN A 1 171 ? -1.947 -13.086 4.607 1.00 85.56 171 ASN A C 1
ATOM 1350 O O . ASN A 1 171 ? -2.421 -12.987 5.730 1.00 85.56 171 ASN A O 1
ATOM 1354 N N . LYS A 1 172 ? -2.620 -13.768 3.691 1.00 82.31 172 LYS A N 1
ATOM 1355 C CA . LYS A 1 172 ? -3.847 -14.507 4.004 1.00 82.31 172 LYS A CA 1
ATOM 1356 C C . LYS A 1 172 ? -3.580 -15.580 5.075 1.00 82.31 172 LYS A C 1
ATOM 1358 O O . LYS A 1 172 ? -2.441 -15.966 5.336 1.00 82.31 172 LYS A O 1
ATOM 1363 N N . LYS A 1 173 ? -4.649 -16.078 5.711 1.00 79.69 173 LYS A N 1
ATOM 1364 C CA . LYS A 1 173 ? -4.561 -17.089 6.789 1.00 79.69 173 LYS A CA 1
ATOM 1365 C C . LYS A 1 173 ? -3.859 -18.386 6.359 1.00 79.69 173 LYS A C 1
ATOM 1367 O O . LYS A 1 173 ? -3.318 -19.083 7.209 1.00 79.69 173 LYS A O 1
ATOM 1372 N N . ASP A 1 174 ? -3.874 -18.697 5.067 1.00 83.69 174 ASP A N 1
ATOM 1373 C CA . ASP A 1 174 ? -3.190 -19.842 4.454 1.00 83.69 174 ASP A CA 1
ATOM 1374 C C . ASP A 1 174 ? -1.693 -19.586 4.170 1.00 83.69 174 ASP A C 1
ATOM 1376 O O . ASP A 1 174 ? -1.004 -20.464 3.654 1.00 83.69 174 ASP A O 1
ATOM 1380 N N . GLY A 1 175 ? -1.180 -18.398 4.505 1.00 81.62 175 GLY A N 1
ATOM 1381 C CA . GLY A 1 175 ? 0.196 -17.973 4.255 1.00 81.62 175 GLY A CA 1
ATOM 1382 C C . GLY A 1 175 ? 0.430 -17.362 2.872 1.00 81.62 175 GLY A C 1
ATOM 1383 O O . GLY A 1 175 ? 1.535 -16.878 2.612 1.00 81.62 175 GLY A O 1
ATOM 1384 N N . SER A 1 176 ? -0.571 -17.333 1.984 1.00 87.56 176 SER A N 1
ATOM 1385 C CA . SER A 1 176 ? -0.446 -16.668 0.684 1.00 87.56 176 SER A CA 1
ATOM 1386 C C . SER A 1 176 ? -0.374 -15.150 0.859 1.00 87.56 176 SER A C 1
ATOM 1388 O O . SER A 1 176 ? -0.864 -14.604 1.839 1.00 87.56 176 SER A O 1
ATOM 1390 N N . LYS A 1 177 ? 0.170 -14.411 -0.108 1.00 89.31 177 LYS A N 1
ATOM 1391 C CA . LYS A 1 177 ? 0.158 -12.939 -0.052 1.00 89.31 177 LYS A CA 1
ATOM 1392 C C . LYS A 1 177 ? -1.242 -12.370 -0.316 1.00 89.31 177 LYS A C 1
ATOM 1394 O O . LYS A 1 177 ? -2.016 -12.924 -1.101 1.00 89.31 177 LYS A O 1
ATOM 1399 N N . ASN A 1 178 ? -1.572 -11.251 0.327 1.00 91.19 178 ASN A N 1
ATOM 1400 C CA . ASN A 1 178 ? -2.813 -10.504 0.115 1.00 91.19 178 ASN A CA 1
ATOM 1401 C C . ASN A 1 178 ? -2.638 -9.449 -0.994 1.00 91.19 178 ASN A C 1
ATOM 1403 O O . ASN A 1 178 ? -2.666 -8.242 -0.745 1.00 91.19 178 ASN A O 1
ATOM 1407 N N . HIS A 1 179 ? -2.414 -9.922 -2.224 1.00 92.44 179 HIS A N 1
ATOM 1408 C CA . HIS A 1 179 ? -2.140 -9.063 -3.381 1.00 92.44 179 HIS A CA 1
ATOM 1409 C C . HIS A 1 179 ? -3.276 -8.088 -3.699 1.00 92.44 179 HIS A C 1
ATOM 1411 O O . HIS A 1 179 ? -3.011 -6.981 -4.146 1.00 92.44 179 HIS A O 1
ATOM 1417 N N . ASP A 1 180 ? -4.537 -8.441 -3.441 1.00 92.69 180 ASP A N 1
ATOM 1418 C CA . ASP A 1 180 ? -5.666 -7.555 -3.747 1.00 92.69 180 ASP A CA 1
ATOM 1419 C C . ASP A 1 180 ? -5.624 -6.268 -2.917 1.00 92.69 180 ASP A C 1
ATOM 1421 O O . ASP A 1 180 ? -5.702 -5.172 -3.474 1.00 92.69 180 ASP A O 1
ATOM 1425 N N . LEU A 1 181 ? -5.378 -6.388 -1.609 1.00 92.06 181 LEU A N 1
ATOM 1426 C CA . LEU A 1 181 ? -5.199 -5.231 -0.732 1.00 92.06 181 LEU A CA 1
ATOM 1427 C C . LEU A 1 181 ? -3.943 -4.429 -1.106 1.00 92.06 181 LEU A C 1
ATOM 1429 O O . LEU A 1 181 ? -3.975 -3.200 -1.166 1.00 92.06 181 LEU A O 1
ATOM 1433 N N . ALA A 1 182 ? -2.841 -5.126 -1.397 1.00 94.75 182 ALA A N 1
ATOM 1434 C CA . ALA A 1 182 ? -1.581 -4.498 -1.777 1.00 94.75 182 ALA A CA 1
ATOM 1435 C C . ALA A 1 182 ? -1.701 -3.711 -3.095 1.00 94.75 182 ALA A C 1
ATOM 1437 O O . ALA A 1 182 ? -1.186 -2.599 -3.196 1.00 94.75 182 ALA A O 1
ATOM 1438 N N . LYS A 1 183 ? -2.429 -4.236 -4.088 1.00 95.44 183 LYS A N 1
ATOM 1439 C CA . LYS A 1 183 ? -2.723 -3.540 -5.348 1.00 95.44 183 LYS A CA 1
ATOM 1440 C C . LYS A 1 183 ? -3.537 -2.272 -5.114 1.00 95.44 183 LYS A C 1
ATOM 1442 O O . LYS A 1 183 ? -3.178 -1.229 -5.655 1.00 95.44 183 LYS A O 1
ATOM 1447 N N . THR A 1 184 ? -4.593 -2.330 -4.300 1.00 94.12 184 THR A N 1
ATOM 1448 C CA . THR A 1 184 ? -5.405 -1.147 -3.958 1.00 94.12 184 THR A CA 1
ATOM 1449 C C . THR A 1 184 ? -4.547 -0.048 -3.333 1.00 94.12 184 THR A C 1
ATOM 1451 O O . THR A 1 184 ? -4.576 1.093 -3.797 1.00 94.12 184 THR A O 1
ATOM 1454 N N . ALA A 1 185 ? -3.706 -0.403 -2.361 1.00 94.50 185 ALA A N 1
ATOM 1455 C CA . ALA A 1 185 ? -2.796 0.535 -1.713 1.00 94.50 185 ALA A CA 1
ATOM 1456 C C . ALA A 1 185 ? -1.767 1.133 -2.698 1.00 94.50 185 ALA A C 1
ATOM 1458 O O . ALA A 1 185 ? -1.573 2.349 -2.740 1.00 94.50 185 ALA A O 1
ATOM 1459 N N . THR A 1 186 ? -1.161 0.316 -3.566 1.00 96.69 186 THR A N 1
ATOM 1460 C CA . THR A 1 186 ? -0.232 0.798 -4.607 1.00 96.69 186 THR A CA 1
ATOM 1461 C C . THR A 1 186 ? -0.921 1.731 -5.613 1.00 96.69 186 THR A C 1
ATOM 1463 O O . THR A 1 186 ? -0.329 2.727 -6.029 1.00 96.69 186 THR A O 1
ATOM 1466 N N . LYS A 1 187 ? -2.189 1.491 -5.977 1.00 96.31 187 LYS A N 1
ATOM 1467 C CA . LYS A 1 187 ? -2.960 2.424 -6.822 1.00 96.31 187 LYS A CA 1
ATOM 1468 C C . LYS A 1 187 ? -3.164 3.778 -6.143 1.00 96.31 187 LYS A C 1
ATOM 1470 O O . LYS A 1 187 ? -3.094 4.806 -6.814 1.00 96.31 187 LYS A O 1
ATOM 1475 N N . MET A 1 188 ? -3.398 3.803 -4.830 1.00 95.75 188 MET A N 1
ATOM 1476 C CA . MET A 1 188 ? -3.486 5.059 -4.077 1.00 95.75 188 MET A CA 1
ATOM 1477 C C . MET A 1 188 ? -2.158 5.821 -4.099 1.00 95.75 188 MET A C 1
ATOM 1479 O O . MET A 1 188 ? -2.170 7.029 -4.329 1.00 95.75 188 MET A O 1
ATOM 1483 N N . LEU A 1 189 ? -1.023 5.122 -3.965 1.00 96.94 189 LEU A N 1
ATOM 1484 C CA . LEU A 1 189 ? 0.304 5.726 -4.127 1.00 96.94 189 LEU A CA 1
ATOM 1485 C C . LEU A 1 189 ? 0.475 6.357 -5.515 1.00 96.94 189 LEU A C 1
ATOM 1487 O O . LEU A 1 189 ? 0.897 7.507 -5.610 1.00 96.94 189 LEU A O 1
ATOM 1491 N N . LEU A 1 190 ? 0.106 5.652 -6.589 1.00 97.25 190 LEU A N 1
ATOM 1492 C CA . LEU A 1 190 ? 0.198 6.195 -7.950 1.00 97.25 190 LEU A CA 1
ATOM 1493 C C . LEU A 1 190 ? -0.676 7.438 -8.137 1.00 97.25 190 LEU A C 1
ATOM 1495 O O . LEU A 1 190 ? -0.189 8.456 -8.626 1.00 97.25 190 LEU A O 1
ATOM 1499 N N . LYS A 1 191 ? -1.929 7.403 -7.671 1.00 96.38 191 LYS A N 1
ATOM 1500 C CA . LYS A 1 191 ? -2.830 8.568 -7.710 1.00 96.38 191 LYS A CA 1
ATOM 1501 C C . LYS A 1 191 ? -2.263 9.754 -6.926 1.00 96.38 191 LYS A C 1
ATOM 1503 O O . LYS A 1 191 ? -2.354 10.896 -7.375 1.00 96.38 191 LYS A O 1
ATOM 1508 N N . LYS A 1 192 ? -1.665 9.491 -5.762 1.00 96.81 192 LYS A N 1
ATOM 1509 C CA . LYS A 1 192 ? -1.011 10.502 -4.926 1.00 96.81 192 LYS A CA 1
ATOM 1510 C C . LYS A 1 192 ? 0.181 11.133 -5.649 1.00 96.81 192 LYS A C 1
ATOM 1512 O O . LYS A 1 192 ? 0.246 12.357 -5.727 1.00 96.81 192 LYS A O 1
ATOM 1517 N N . LEU A 1 193 ? 1.054 10.323 -6.244 1.00 96.88 193 LEU A N 1
ATOM 1518 C CA . LEU A 1 193 ? 2.206 10.793 -7.017 1.00 96.88 193 LEU A CA 1
ATOM 1519 C C . LEU A 1 193 ? 1.790 11.592 -8.258 1.00 96.88 193 LEU A C 1
ATOM 1521 O O . LEU A 1 193 ? 2.365 12.643 -8.513 1.00 96.88 193 LEU A O 1
ATOM 1525 N N . GLN A 1 194 ? 0.751 11.167 -8.983 1.00 96.50 194 GLN A N 1
ATOM 1526 C CA . GLN A 1 194 ? 0.196 11.933 -10.110 1.00 96.50 194 GLN A CA 1
ATOM 1527 C C . GLN A 1 194 ? -0.300 13.318 -9.689 1.00 96.50 194 GLN A C 1
ATOM 1529 O O . GLN A 1 194 ? -0.158 14.281 -10.438 1.00 96.50 194 GLN A O 1
ATOM 1534 N N . LYS A 1 195 ? -0.867 13.435 -8.484 1.00 96.69 195 LYS A N 1
ATOM 1535 C CA . LYS A 1 195 ? -1.308 14.721 -7.938 1.00 96.69 195 LYS A CA 1
ATOM 1536 C C . LYS A 1 195 ? -0.134 15.614 -7.521 1.00 96.69 195 LYS A C 1
ATOM 1538 O O . LYS A 1 195 ? -0.228 16.829 -7.667 1.00 96.69 195 LYS A O 1
ATOM 1543 N N . GLU A 1 196 ? 0.932 15.038 -6.971 1.00 95.94 196 GLU A N 1
ATOM 1544 C CA . GLU A 1 196 ? 2.104 15.789 -6.492 1.00 95.94 196 GLU A CA 1
ATOM 1545 C C . GLU A 1 196 ? 3.118 16.123 -7.592 1.00 95.94 196 GLU A C 1
ATOM 1547 O O . GLU A 1 196 ? 3.894 17.062 -7.433 1.00 95.94 196 GLU A O 1
ATOM 1552 N N . MET A 1 197 ? 3.084 15.401 -8.713 1.00 95.50 197 MET A N 1
ATOM 1553 C CA . MET A 1 197 ? 3.956 15.600 -9.875 1.00 95.50 197 MET A CA 1
ATOM 1554 C C . MET A 1 197 ? 3.124 15.905 -11.136 1.00 95.50 197 MET A C 1
ATOM 1556 O O . MET A 1 197 ? 3.133 15.111 -12.080 1.00 95.50 197 MET A O 1
ATOM 1560 N N . PRO A 1 198 ? 2.372 17.025 -11.172 1.00 95.62 198 PRO A N 1
ATOM 1561 C CA . PRO A 1 198 ? 1.451 17.336 -12.272 1.00 95.62 198 PRO A CA 1
ATOM 1562 C C . PRO A 1 198 ? 2.155 17.596 -13.614 1.00 95.62 198 PRO A C 1
ATOM 1564 O O . PRO A 1 198 ? 1.517 17.582 -14.663 1.00 95.62 198 PRO A O 1
ATOM 1567 N N . ASP A 1 199 ? 3.461 17.851 -13.588 1.00 96.12 199 ASP A N 1
ATOM 1568 C CA . ASP A 1 199 ? 4.331 18.049 -14.746 1.00 96.12 199 ASP A CA 1
ATOM 1569 C C . ASP A 1 199 ? 4.837 16.734 -15.363 1.00 96.12 199 ASP A C 1
ATOM 1571 O O . ASP A 1 199 ? 5.408 16.747 -16.456 1.00 96.12 199 ASP A O 1
ATOM 1575 N N . LYS A 1 200 ? 4.615 15.592 -14.698 1.00 95.00 200 LYS A N 1
ATOM 1576 C CA . LYS A 1 200 ? 5.037 14.275 -15.178 1.00 95.00 200 LYS A CA 1
ATOM 1577 C C . LYS A 1 200 ? 3.878 13.474 -15.750 1.00 95.00 200 LYS A C 1
ATOM 1579 O O . LYS A 1 200 ? 2.785 13.393 -15.196 1.00 95.00 200 LYS A O 1
ATOM 1584 N N . THR A 1 201 ? 4.163 12.783 -16.845 1.00 96.56 201 THR A N 1
ATOM 1585 C CA . THR A 1 201 ? 3.286 11.729 -17.362 1.00 96.56 201 THR A CA 1
ATOM 1586 C C . THR A 1 201 ? 3.287 10.516 -16.427 1.00 96.56 201 THR A C 1
ATOM 1588 O O . THR A 1 201 ? 4.249 10.281 -15.693 1.00 96.56 201 THR A O 1
ATOM 1591 N N . LEU A 1 202 ? 2.246 9.681 -16.499 1.00 96.62 202 LEU A N 1
ATOM 1592 C CA . LEU A 1 202 ? 2.192 8.442 -15.717 1.00 96.62 202 LEU A CA 1
ATOM 1593 C C . LEU A 1 202 ? 3.368 7.499 -16.031 1.00 96.62 202 LEU A C 1
ATOM 1595 O O . LEU A 1 202 ? 3.914 6.896 -15.115 1.00 96.62 202 LEU A O 1
ATOM 1599 N N . ALA A 1 203 ? 3.826 7.433 -17.287 1.00 96.94 203 ALA A N 1
ATOM 1600 C CA . ALA A 1 203 ? 5.021 6.668 -17.654 1.00 96.94 203 ALA A CA 1
ATOM 1601 C C . ALA A 1 203 ? 6.266 7.139 -16.881 1.00 96.94 203 ALA A C 1
ATOM 1603 O O . ALA A 1 203 ? 7.002 6.327 -16.328 1.00 96.94 203 ALA A O 1
ATOM 1604 N N . GLN A 1 204 ? 6.483 8.453 -16.796 1.00 95.12 204 GLN A N 1
ATOM 1605 C CA . GLN A 1 204 ? 7.608 9.014 -16.042 1.00 95.12 204 GLN A CA 1
ATOM 1606 C C . GLN A 1 204 ? 7.469 8.760 -14.540 1.00 95.12 204 GLN A C 1
ATOM 1608 O O . GLN A 1 204 ? 8.458 8.448 -13.885 1.00 95.12 204 GLN A O 1
ATOM 1613 N N . ILE A 1 205 ? 6.251 8.839 -13.995 1.00 96.56 205 ILE A N 1
ATOM 1614 C CA . ILE A 1 205 ? 5.995 8.509 -12.588 1.00 96.56 205 ILE A CA 1
ATOM 1615 C C . ILE A 1 205 ? 6.349 7.046 -12.317 1.00 96.56 205 ILE A C 1
ATOM 1617 O O . ILE A 1 205 ? 7.116 6.784 -11.397 1.00 96.56 205 ILE A O 1
ATOM 1621 N N . LEU A 1 206 ? 5.863 6.105 -13.134 1.00 96.69 206 LEU A N 1
ATOM 1622 C CA . LEU A 1 206 ? 6.177 4.676 -12.999 1.00 96.69 206 LEU A CA 1
ATOM 1623 C C . LEU A 1 206 ? 7.689 4.411 -13.017 1.00 96.69 206 LEU A C 1
ATOM 1625 O O . LEU A 1 206 ? 8.176 3.605 -12.227 1.00 96.69 206 LEU A O 1
ATOM 1629 N N . ALA A 1 207 ? 8.428 5.108 -13.883 1.00 94.62 207 ALA A N 1
ATOM 1630 C CA . ALA A 1 207 ? 9.881 5.000 -13.971 1.00 94.62 207 ALA A CA 1
ATOM 1631 C C . ALA A 1 207 ? 10.606 5.568 -12.737 1.00 94.62 207 ALA A C 1
ATOM 1633 O O . ALA A 1 207 ? 11.627 5.025 -12.313 1.00 94.62 207 ALA A O 1
ATOM 1634 N N . ASP A 1 208 ? 10.100 6.659 -12.162 1.00 93.75 208 ASP A N 1
ATOM 1635 C CA . ASP A 1 208 ? 10.754 7.370 -11.061 1.00 93.75 208 ASP A CA 1
ATOM 1636 C C . ASP A 1 208 ? 10.417 6.814 -9.671 1.00 93.75 208 ASP A C 1
ATOM 1638 O O . ASP A 1 208 ? 11.195 7.035 -8.742 1.00 93.75 208 ASP A O 1
ATOM 1642 N N . VAL A 1 209 ? 9.299 6.096 -9.513 1.00 94.44 209 VAL A N 1
ATOM 1643 C CA . VAL A 1 209 ? 8.897 5.510 -8.223 1.00 94.44 209 VAL A CA 1
ATOM 1644 C C . VAL A 1 209 ? 10.000 4.599 -7.687 1.00 94.44 209 VAL A C 1
ATOM 1646 O O . VAL A 1 209 ? 10.455 3.676 -8.359 1.00 94.44 209 VAL A O 1
ATOM 1649 N N . SER A 1 210 ? 10.396 4.799 -6.435 1.00 93.19 210 SER A N 1
ATOM 1650 C CA . SER A 1 210 ? 11.394 3.992 -5.741 1.00 93.19 210 SER A CA 1
ATOM 1651 C C . SER A 1 210 ? 10.836 3.412 -4.439 1.00 93.19 210 SER A C 1
ATOM 1653 O O . SER A 1 210 ? 9.690 3.639 -4.060 1.00 93.19 210 SER A O 1
ATOM 1655 N N . ALA A 1 211 ? 11.654 2.637 -3.722 1.00 93.50 211 ALA A N 1
ATOM 1656 C CA . ALA A 1 211 ? 11.269 2.126 -2.407 1.00 93.50 211 ALA A CA 1
ATOM 1657 C C . ALA A 1 211 ? 11.074 3.247 -1.370 1.00 93.50 211 ALA A C 1
ATOM 1659 O O . ALA A 1 211 ? 10.415 3.017 -0.358 1.00 93.50 211 ALA A O 1
ATOM 1660 N N . GLU A 1 212 ? 11.649 4.430 -1.598 1.00 94.31 212 GLU A N 1
ATOM 1661 C CA . GLU A 1 212 ? 11.532 5.563 -0.683 1.00 94.31 212 GLU A CA 1
ATOM 1662 C C . GLU A 1 212 ? 10.124 6.156 -0.702 1.00 94.31 212 GLU A C 1
ATOM 1664 O O . GLU A 1 212 ? 9.545 6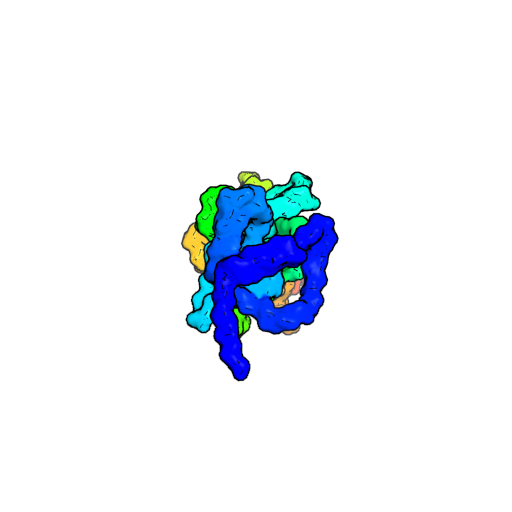.362 0.363 1.00 94.31 212 GLU A O 1
ATOM 1669 N N . GLU A 1 213 ? 9.515 6.318 -1.881 1.00 95.31 213 GLU A N 1
ATOM 1670 C CA . GLU A 1 213 ? 8.126 6.771 -2.003 1.00 95.31 213 GLU A CA 1
ATOM 1671 C C . GLU A 1 213 ? 7.177 5.821 -1.265 1.00 95.31 213 GLU A C 1
ATOM 1673 O O . GLU A 1 213 ? 6.313 6.275 -0.524 1.00 95.31 213 GLU A O 1
ATOM 1678 N N . PHE A 1 214 ? 7.378 4.501 -1.358 1.00 95.38 214 PHE A N 1
ATOM 1679 C CA . PHE A 1 214 ? 6.586 3.551 -0.568 1.00 95.38 214 PHE A CA 1
ATOM 1680 C C . PHE A 1 214 ? 6.786 3.743 0.940 1.00 95.38 214 PHE A C 1
ATOM 1682 O O . PHE A 1 214 ? 5.829 3.639 1.699 1.00 95.38 214 PHE A O 1
ATOM 1689 N N . LYS A 1 215 ? 8.012 3.992 1.410 1.00 93.62 215 LYS A N 1
ATOM 1690 C CA . LYS A 1 215 ? 8.317 4.074 2.849 1.00 93.62 215 LYS A CA 1
ATOM 1691 C C . LYS A 1 215 ? 7.872 5.379 3.491 1.00 93.62 215 LYS A C 1
ATOM 1693 O O . LYS A 1 215 ? 7.437 5.353 4.642 1.00 93.62 215 LYS A O 1
ATOM 1698 N N . MET A 1 216 ? 8.017 6.483 2.769 1.00 94.50 216 MET A N 1
ATOM 1699 C CA . MET A 1 216 ? 7.971 7.821 3.347 1.00 94.50 216 MET A CA 1
ATOM 1700 C C . MET A 1 216 ? 6.765 8.634 2.904 1.00 94.50 216 MET A C 1
ATOM 1702 O O . MET A 1 216 ? 6.373 9.526 3.649 1.00 94.50 216 MET A O 1
ATOM 1706 N N . LEU A 1 217 ? 6.181 8.364 1.730 1.00 95.12 217 LEU A N 1
ATOM 1707 C CA . LEU A 1 217 ? 5.089 9.184 1.217 1.00 95.12 217 LEU A CA 1
ATOM 1708 C C . LEU A 1 217 ? 3.749 8.742 1.819 1.00 95.12 217 LEU A C 1
ATOM 1710 O O . LEU A 1 217 ? 3.322 7.608 1.576 1.00 95.12 217 LEU A O 1
ATOM 1714 N N . PRO A 1 218 ? 3.045 9.621 2.555 1.00 94.56 218 PRO A N 1
ATOM 1715 C CA . PRO A 1 218 ? 1.710 9.311 3.030 1.00 94.56 218 PRO A CA 1
ATOM 1716 C C . PRO A 1 218 ? 0.714 9.277 1.868 1.00 94.56 218 PRO A C 1
ATOM 1718 O O . PRO A 1 218 ? 0.600 10.246 1.110 1.00 94.56 218 PRO A O 1
ATOM 1721 N N . ILE A 1 219 ? -0.032 8.182 1.729 1.00 94.00 219 ILE A N 1
ATOM 1722 C CA . ILE A 1 219 ? -0.956 7.976 0.601 1.00 94.00 219 ILE A CA 1
ATOM 1723 C C . ILE A 1 219 ? -2.382 8.480 0.864 1.00 94.00 219 ILE A C 1
ATOM 1725 O O . ILE A 1 219 ? -3.181 8.566 -0.067 1.00 94.00 219 ILE A O 1
ATOM 1729 N N . ASP A 1 220 ? -2.704 8.844 2.107 1.00 93.62 220 ASP A N 1
ATOM 1730 C CA . ASP A 1 220 ? -4.043 9.265 2.529 1.00 93.62 220 ASP A CA 1
ATOM 1731 C C . ASP A 1 220 ? -4.033 10.159 3.784 1.00 93.62 220 ASP A C 1
ATOM 1733 O O . ASP A 1 220 ? -2.987 10.506 4.340 1.00 93.62 220 ASP A O 1
ATOM 1737 N N . LYS A 1 221 ? -5.235 10.551 4.229 1.00 92.94 221 LYS A N 1
ATOM 1738 C CA . LYS A 1 221 ? -5.457 11.388 5.419 1.00 92.94 221 LYS A CA 1
ATOM 1739 C C . LYS A 1 221 ? -5.039 10.719 6.734 1.00 92.94 221 LYS A C 1
ATOM 1741 O O . LYS A 1 221 ? -4.801 11.425 7.710 1.00 92.94 221 LYS A O 1
ATOM 1746 N N . TYR A 1 222 ? -4.903 9.394 6.755 1.00 93.75 222 TYR A N 1
ATOM 1747 C CA . TYR A 1 222 ? -4.509 8.615 7.933 1.00 93.75 222 TYR A CA 1
ATOM 1748 C C . TYR A 1 222 ? -2.989 8.576 8.145 1.00 93.75 222 TYR A C 1
ATOM 1750 O O . TYR A 1 222 ? -2.524 8.002 9.128 1.00 93.75 222 TYR A O 1
ATOM 1758 N N . GLN A 1 223 ? -2.224 9.231 7.259 1.00 91.25 223 GLN A N 1
ATOM 1759 C CA . GLN A 1 223 ? -0.757 9.238 7.230 1.00 91.25 223 GLN A CA 1
ATOM 1760 C C . GLN A 1 223 ? -0.141 7.868 6.907 1.00 91.25 223 GLN A C 1
ATOM 1762 O O . GLN A 1 223 ? 0.973 7.552 7.322 1.00 91.25 223 GLN A O 1
ATOM 1767 N N . THR A 1 224 ? -0.866 7.050 6.150 1.00 92.12 224 THR A N 1
ATOM 1768 C CA . THR A 1 224 ? -0.445 5.696 5.789 1.00 92.12 224 THR A CA 1
ATOM 1769 C C . THR A 1 224 ? 0.752 5.709 4.857 1.00 92.12 224 THR A C 1
ATOM 1771 O O . THR A 1 224 ? 0.689 6.333 3.800 1.00 92.12 224 THR A O 1
ATOM 1774 N N . THR A 1 225 ? 1.790 4.936 5.173 1.00 93.75 225 THR A N 1
ATOM 1775 C CA . THR A 1 225 ? 2.865 4.614 4.224 1.00 93.75 225 THR A CA 1
ATOM 1776 C C . THR A 1 225 ? 2.869 3.123 3.888 1.00 93.75 225 THR A C 1
ATOM 1778 O O . THR A 1 225 ? 2.308 2.288 4.598 1.00 93.75 225 THR A O 1
ATOM 1781 N N . LEU A 1 226 ? 3.492 2.768 2.769 1.00 93.62 226 LEU A N 1
ATOM 1782 C CA . LEU A 1 226 ? 3.464 1.432 2.169 1.00 93.62 226 LEU A CA 1
ATOM 1783 C C . LEU A 1 226 ? 4.777 0.655 2.326 1.00 93.62 226 LEU A C 1
ATOM 1785 O O . LEU A 1 226 ? 4.961 -0.381 1.688 1.00 93.62 226 LEU A O 1
ATOM 1789 N N . GLY A 1 227 ? 5.692 1.106 3.187 1.00 92.12 227 GLY A N 1
ATOM 1790 C CA . GLY A 1 227 ? 6.990 0.454 3.387 1.00 92.12 227 GLY A CA 1
ATOM 1791 C C . GLY A 1 227 ? 6.864 -0.993 3.877 1.00 92.12 227 GLY A C 1
ATOM 1792 O O . GLY A 1 227 ? 7.527 -1.886 3.348 1.00 92.12 227 GLY A O 1
ATOM 1793 N N . GLY A 1 228 ? 5.972 -1.238 4.844 1.00 90.12 228 GLY A N 1
ATOM 1794 C CA . GLY A 1 228 ? 5.685 -2.588 5.341 1.00 90.12 228 GLY A CA 1
ATOM 1795 C C . GLY A 1 228 ? 5.029 -3.474 4.281 1.00 90.12 228 GLY A C 1
ATOM 1796 O O . GLY A 1 228 ? 5.434 -4.619 4.103 1.00 90.12 228 GLY A O 1
ATOM 1797 N N . MET A 1 229 ? 4.081 -2.920 3.517 1.00 93.81 229 MET A N 1
ATOM 1798 C CA . MET A 1 229 ? 3.445 -3.618 2.396 1.00 93.81 229 MET A CA 1
ATOM 1799 C C . MET A 1 229 ? 4.471 -4.060 1.357 1.00 93.81 229 MET A C 1
ATOM 1801 O O . MET A 1 229 ? 4.482 -5.218 0.947 1.00 93.81 229 MET A O 1
ATOM 1805 N N . LEU A 1 230 ? 5.364 -3.150 0.966 1.00 93.19 230 LEU A N 1
ATOM 1806 C CA . LEU A 1 230 ? 6.373 -3.410 -0.048 1.00 93.19 230 LEU A CA 1
ATOM 1807 C C . LEU A 1 230 ? 7.276 -4.586 0.346 1.00 93.19 230 LEU A C 1
ATOM 1809 O O . LEU A 1 230 ? 7.575 -5.442 -0.487 1.00 93.19 230 LEU A O 1
ATOM 1813 N N . TRP A 1 231 ? 7.700 -4.642 1.612 1.00 90.38 231 TRP A N 1
ATOM 1814 C CA . TRP A 1 231 ? 8.542 -5.724 2.123 1.00 90.38 231 TRP A CA 1
ATOM 1815 C C . TRP A 1 231 ? 7.786 -7.049 2.222 1.00 90.38 231 TRP A C 1
ATOM 1817 O O . TRP A 1 231 ? 8.244 -8.065 1.702 1.00 90.38 231 TRP A O 1
ATOM 1827 N N . GLU A 1 232 ? 6.610 -7.029 2.843 1.00 90.12 232 GLU A N 1
ATOM 1828 C CA . GLU A 1 232 ? 5.854 -8.240 3.143 1.00 90.12 232 GLU A CA 1
ATOM 1829 C C . GLU A 1 232 ? 5.208 -8.851 1.898 1.00 90.12 232 GLU A C 1
ATOM 1831 O O . GLU A 1 232 ? 5.289 -10.063 1.714 1.00 90.12 232 GLU A O 1
ATOM 1836 N N . ALA A 1 233 ? 4.592 -8.049 1.025 1.00 91.88 233 ALA A N 1
ATOM 1837 C CA . ALA A 1 233 ? 3.874 -8.542 -0.152 1.00 91.88 233 ALA A CA 1
ATOM 1838 C C . ALA A 1 233 ? 4.788 -8.764 -1.368 1.00 91.88 233 ALA A C 1
ATOM 1840 O O . ALA A 1 233 ? 4.563 -9.702 -2.129 1.00 91.88 233 ALA A O 1
ATOM 1841 N N . TYR A 1 234 ? 5.830 -7.941 -1.535 1.00 91.94 234 TYR A N 1
ATOM 1842 C CA . TYR A 1 234 ? 6.644 -7.904 -2.761 1.00 91.94 234 TYR A CA 1
ATOM 1843 C C . TYR A 1 234 ? 8.154 -8.047 -2.524 1.00 91.94 234 TYR A C 1
ATOM 1845 O O . TYR A 1 234 ? 8.951 -7.768 -3.423 1.00 91.94 234 TYR A O 1
ATOM 1853 N N . GLY A 1 235 ? 8.582 -8.449 -1.322 1.00 89.62 235 GLY A N 1
ATOM 1854 C CA . GLY A 1 235 ? 9.999 -8.677 -1.015 1.00 89.62 235 GLY A CA 1
ATOM 1855 C C . GLY A 1 235 ? 10.866 -7.420 -1.136 1.00 89.62 235 GLY A C 1
ATOM 1856 O O . GLY A 1 235 ? 12.050 -7.507 -1.453 1.00 89.62 235 GLY A O 1
ATOM 1857 N N . GLY A 1 236 ? 10.276 -6.239 -0.947 1.00 90.25 236 GLY A N 1
ATOM 1858 C CA . GLY A 1 236 ? 10.977 -4.962 -1.042 1.00 90.25 236 GLY A CA 1
ATOM 1859 C C . GLY A 1 236 ? 11.135 -4.426 -2.466 1.00 90.25 236 GLY A C 1
ATOM 1860 O O . GLY A 1 236 ? 11.902 -3.483 -2.645 1.00 90.25 236 GLY A O 1
ATOM 1861 N N . SER A 1 237 ? 10.464 -5.009 -3.468 1.00 92.88 237 SER A N 1
ATOM 1862 C CA . SER A 1 237 ? 10.606 -4.641 -4.884 1.00 92.88 237 SER A CA 1
ATOM 1863 C C . SER A 1 237 ? 9.493 -3.695 -5.358 1.00 92.88 237 SER A C 1
ATOM 1865 O O . SER A 1 237 ? 8.362 -4.148 -5.559 1.00 92.88 237 SER A O 1
ATOM 1867 N N . PRO A 1 238 ? 9.783 -2.396 -5.601 1.00 95.19 238 PRO A N 1
ATOM 1868 C CA . PRO A 1 238 ? 8.788 -1.470 -6.148 1.00 95.19 238 PRO A CA 1
ATOM 1869 C C . PRO A 1 238 ? 8.326 -1.896 -7.540 1.00 95.19 238 PRO A C 1
ATOM 1871 O O . PRO A 1 238 ? 7.142 -1.790 -7.840 1.00 95.19 238 PRO A O 1
ATOM 1874 N N . TYR A 1 239 ? 9.228 -2.462 -8.357 1.00 95.06 239 TYR A N 1
ATOM 1875 C CA . TYR A 1 239 ? 8.868 -3.022 -9.659 1.00 95.06 239 TYR A CA 1
ATOM 1876 C C . TYR A 1 239 ? 7.754 -4.058 -9.528 1.00 95.06 239 TYR A C 1
ATOM 1878 O O . TYR A 1 239 ? 6.754 -3.960 -10.226 1.00 95.06 239 TYR A O 1
ATOM 1886 N N . ALA A 1 240 ? 7.910 -5.033 -8.626 1.00 94.88 240 ALA A N 1
ATOM 1887 C CA . ALA A 1 240 ? 6.927 -6.101 -8.466 1.00 94.88 240 ALA A CA 1
ATOM 1888 C C . ALA A 1 240 ? 5.565 -5.547 -8.020 1.00 94.88 240 ALA A C 1
ATOM 1890 O O . ALA A 1 240 ? 4.542 -5.959 -8.558 1.00 94.88 240 ALA A O 1
ATOM 1891 N N . ALA A 1 241 ? 5.560 -4.563 -7.114 1.00 96.69 241 ALA A N 1
ATOM 1892 C CA . ALA A 1 241 ? 4.337 -3.894 -6.675 1.00 96.69 241 ALA A CA 1
ATOM 1893 C C . ALA A 1 241 ? 3.628 -3.145 -7.818 1.00 96.69 241 ALA A C 1
ATOM 1895 O O . ALA A 1 241 ? 2.413 -3.264 -7.980 1.00 96.69 241 ALA A O 1
ATOM 1896 N N . LEU A 1 242 ? 4.378 -2.385 -8.622 1.00 97.38 242 LEU A N 1
ATOM 1897 C CA . LEU A 1 242 ? 3.843 -1.650 -9.772 1.00 97.38 242 LEU A CA 1
ATOM 1898 C C . LEU A 1 242 ? 3.370 -2.596 -10.875 1.00 97.38 242 LEU A C 1
ATOM 1900 O O . LEU A 1 242 ? 2.296 -2.398 -11.437 1.00 97.38 242 LEU A O 1
ATOM 1904 N N . LYS A 1 243 ? 4.154 -3.635 -11.167 1.00 96.94 243 LYS A N 1
ATOM 1905 C CA . LYS A 1 243 ? 3.862 -4.613 -12.213 1.00 96.94 243 LYS A CA 1
ATOM 1906 C C . LYS A 1 243 ? 2.590 -5.403 -11.906 1.00 96.94 243 LYS A C 1
ATOM 1908 O O . LYS A 1 243 ? 1.767 -5.553 -12.801 1.00 96.94 243 LYS A O 1
ATOM 1913 N N . ASP A 1 244 ? 2.376 -5.807 -10.652 1.00 97.25 244 ASP A N 1
ATOM 1914 C CA . ASP A 1 244 ? 1.138 -6.481 -10.221 1.00 97.25 244 ASP A CA 1
ATOM 1915 C C . ASP A 1 244 ? -0.105 -5.594 -10.443 1.00 97.25 244 ASP A C 1
ATOM 1917 O O . ASP A 1 244 ? -1.144 -6.037 -10.939 1.00 97.25 244 ASP A O 1
ATOM 1921 N N . VAL A 1 245 ? 0.012 -4.291 -10.167 1.00 97.62 245 VAL A N 1
ATOM 1922 C CA . VAL A 1 245 ? -1.053 -3.319 -10.453 1.00 97.62 245 VAL A CA 1
ATOM 1923 C C . VAL A 1 245 ? -1.273 -3.132 -11.958 1.00 97.62 245 VAL A C 1
ATOM 1925 O O . VAL A 1 245 ? -2.413 -3.192 -12.407 1.00 97.62 245 VAL A O 1
ATOM 1928 N N . ILE A 1 246 ? -0.210 -2.947 -12.742 1.00 97.81 246 ILE A N 1
ATOM 1929 C CA . ILE A 1 246 ? -0.279 -2.752 -14.201 1.00 97.81 246 ILE A CA 1
ATOM 1930 C C . ILE A 1 246 ? -0.905 -3.962 -14.907 1.00 97.81 246 ILE A C 1
ATOM 1932 O O . ILE A 1 246 ? -1.717 -3.807 -15.819 1.00 97.81 246 ILE A O 1
ATOM 1936 N N . ASP A 1 247 ? -0.532 -5.175 -14.502 1.00 97.00 247 ASP A N 1
ATOM 1937 C CA . ASP A 1 247 ? -1.001 -6.393 -15.163 1.00 97.00 247 ASP A CA 1
ATOM 1938 C C . ASP A 1 247 ? -2.477 -6.676 -14.872 1.00 97.00 247 ASP A C 1
ATOM 1940 O O . ASP A 1 247 ? -3.187 -7.217 -15.726 1.00 97.00 247 ASP A O 1
ATOM 1944 N N . SER A 1 248 ? -2.957 -6.258 -13.699 1.00 95.62 248 SER A N 1
ATOM 1945 C CA . SER A 1 248 ? -4.330 -6.490 -13.249 1.00 95.62 248 SER A CA 1
ATOM 1946 C C . SER A 1 248 ? -5.310 -5.348 -13.540 1.00 95.62 248 SER A C 1
ATOM 1948 O O . SER A 1 248 ? -6.517 -5.591 -13.551 1.00 95.62 248 SER A O 1
ATOM 1950 N N . ASP A 1 249 ? -4.839 -4.122 -13.781 1.00 96.25 249 ASP A N 1
ATOM 1951 C CA . ASP A 1 249 ? -5.691 -2.955 -14.029 1.00 96.25 249 ASP A CA 1
ATOM 1952 C C . ASP A 1 249 ? -5.869 -2.667 -15.528 1.00 96.25 249 ASP A C 1
ATOM 1954 O O . ASP A 1 249 ? -4.904 -2.460 -16.265 1.00 96.25 249 ASP A O 1
ATOM 1958 N N . LEU A 1 250 ? -7.123 -2.614 -15.985 1.00 95.88 250 LEU A N 1
ATOM 1959 C CA . LEU A 1 250 ? -7.454 -2.277 -17.370 1.00 95.88 250 LEU A CA 1
ATOM 1960 C C . LEU A 1 250 ? -7.093 -0.829 -17.722 1.00 95.88 250 LEU A C 1
ATOM 1962 O O . LEU A 1 250 ? -6.703 -0.577 -18.860 1.00 95.88 250 LEU A O 1
ATOM 1966 N N . GLU A 1 251 ? -7.163 0.100 -16.766 1.00 95.81 251 GLU A N 1
ATOM 1967 C CA . GLU A 1 251 ? -6.781 1.504 -16.981 1.00 95.81 251 GLU A CA 1
ATOM 1968 C C . GLU A 1 251 ? -5.273 1.658 -17.220 1.00 95.81 251 GLU A C 1
ATOM 1970 O O . GLU A 1 251 ? -4.830 2.643 -17.805 1.00 95.81 251 GLU A O 1
ATOM 1975 N N . LEU A 1 252 ? -4.480 0.663 -16.814 1.00 96.38 252 LEU A N 1
ATOM 1976 C CA . LEU A 1 252 ? -3.027 0.638 -16.971 1.00 96.38 252 LEU A CA 1
ATOM 1977 C C . LEU A 1 252 ? -2.564 -0.334 -18.057 1.00 96.38 252 LEU A C 1
ATOM 1979 O O . LEU A 1 252 ? -1.364 -0.573 -18.197 1.00 96.38 252 LEU A O 1
ATOM 1983 N N . ALA A 1 253 ? -3.490 -0.878 -18.854 1.00 95.94 253 ALA A N 1
ATOM 1984 C CA . ALA A 1 253 ? -3.183 -1.887 -19.862 1.00 95.94 253 ALA A CA 1
ATOM 1985 C C . ALA A 1 253 ? -2.138 -1.414 -20.884 1.00 95.94 253 ALA A C 1
ATOM 1987 O O . ALA A 1 253 ? -1.351 -2.226 -21.372 1.00 95.94 253 ALA A O 1
ATOM 1988 N N . GLU A 1 254 ? -2.093 -0.110 -21.178 1.00 96.44 254 GLU A N 1
ATOM 1989 C CA . GLU A 1 254 ? -1.087 0.459 -22.074 1.00 96.44 254 GLU A CA 1
ATOM 1990 C C . GLU A 1 254 ? 0.344 0.327 -21.533 1.00 96.44 254 GLU A C 1
ATOM 1992 O O . GLU A 1 254 ? 1.272 0.370 -22.328 1.00 96.44 254 GLU A O 1
ATOM 1997 N N . PHE A 1 255 ? 0.544 0.161 -20.219 1.00 97.19 255 PHE A N 1
ATOM 1998 C CA . PHE A 1 255 ? 1.858 0.084 -19.568 1.00 97.19 255 PHE A CA 1
ATOM 1999 C C . PHE A 1 255 ? 2.329 -1.349 -19.308 1.00 97.19 255 PHE A C 1
ATOM 2001 O O . PHE A 1 255 ? 3.315 -1.549 -18.601 1.00 97.19 255 PHE A O 1
ATOM 2008 N N . ARG A 1 256 ? 1.645 -2.370 -19.836 1.00 96.00 256 ARG A N 1
ATOM 2009 C CA . ARG A 1 256 ? 2.015 -3.783 -19.619 1.00 96.00 256 ARG A CA 1
ATOM 2010 C C . ARG A 1 256 ? 3.407 -4.138 -20.131 1.00 96.00 256 ARG A C 1
ATOM 2012 O O . ARG A 1 256 ? 3.989 -5.116 -19.660 1.00 96.00 256 ARG A O 1
ATOM 2019 N N . ASP A 1 257 ? 3.946 -3.344 -21.048 1.00 93.25 257 ASP A N 1
ATOM 2020 C CA . ASP A 1 257 ? 5.319 -3.436 -21.529 1.00 93.25 257 ASP A CA 1
ATOM 2021 C C . ASP A 1 257 ? 6.369 -3.028 -20.480 1.00 93.25 257 ASP A C 1
ATOM 2023 O O . ASP A 1 257 ? 7.532 -3.364 -20.676 1.00 93.25 257 ASP A O 1
ATOM 2027 N N . PHE A 1 258 ? 5.983 -2.420 -19.350 1.00 93.94 258 PHE A N 1
ATOM 2028 C CA . PHE A 1 258 ? 6.884 -1.982 -18.275 1.00 93.94 258 PHE A CA 1
ATOM 2029 C C . PHE A 1 258 ? 7.783 -3.106 -17.728 1.00 93.94 258 PHE A C 1
ATOM 2031 O O . PHE A 1 258 ? 7.320 -4.111 -17.167 1.00 93.94 258 PHE A O 1
ATOM 2038 N N . GLN A 1 259 ? 9.092 -2.910 -17.852 1.00 91.56 259 GLN A N 1
ATOM 2039 C CA . GLN A 1 259 ? 10.146 -3.836 -17.446 1.00 91.56 259 GLN A CA 1
ATOM 2040 C C . GLN A 1 259 ? 10.922 -3.335 -16.219 1.00 91.56 259 GLN A C 1
ATOM 2042 O O . GLN A 1 259 ? 10.945 -2.136 -15.942 1.00 91.56 259 GLN A O 1
ATOM 2047 N N . PRO A 1 260 ? 11.633 -4.220 -15.487 1.00 89.31 260 PRO A N 1
ATOM 2048 C CA . PRO A 1 260 ? 12.416 -3.815 -14.313 1.00 89.31 260 PRO A CA 1
ATOM 2049 C C . PRO A 1 260 ? 13.461 -2.740 -14.620 1.00 89.31 260 PRO A C 1
ATOM 2051 O O . PRO A 1 260 ? 13.776 -1.910 -13.769 1.00 89.31 260 PRO A O 1
ATOM 2054 N N . TYR A 1 261 ? 14.005 -2.760 -15.837 1.00 88.56 261 TYR A N 1
ATOM 2055 C CA . TYR A 1 261 ? 14.993 -1.788 -16.285 1.00 88.56 261 TYR A CA 1
ATOM 2056 C C . TYR A 1 261 ? 14.406 -0.419 -16.628 1.00 88.56 261 TYR A C 1
ATOM 2058 O O . TYR A 1 261 ? 15.176 0.524 -16.786 1.00 88.56 261 TYR A O 1
ATOM 2066 N N . ASP A 1 262 ? 13.081 -0.302 -16.752 1.00 91.94 262 ASP A N 1
ATOM 2067 C CA . ASP A 1 262 ? 12.440 0.978 -17.043 1.00 91.94 262 ASP A CA 1
ATOM 2068 C C . ASP A 1 262 ? 12.417 1.897 -15.823 1.00 91.94 262 ASP A C 1
ATOM 2070 O O . ASP A 1 262 ? 12.292 3.113 -15.953 1.00 91.94 262 ASP A O 1
ATOM 2074 N N . MET A 1 263 ? 12.603 1.319 -14.636 1.00 90.62 263 MET A N 1
ATOM 2075 C CA . MET A 1 263 ? 12.781 2.061 -13.402 1.00 90.62 263 MET A CA 1
ATOM 2076 C C . MET A 1 263 ? 14.146 2.746 -13.357 1.00 90.62 263 MET A C 1
ATOM 2078 O O . MET A 1 263 ? 15.189 2.114 -13.541 1.00 90.62 263 MET A O 1
ATOM 2082 N N . LYS A 1 264 ? 14.154 4.021 -12.970 1.00 85.88 264 LYS A N 1
ATOM 2083 C CA . LYS A 1 264 ? 15.365 4.815 -12.734 1.00 85.88 264 LYS A CA 1
ATOM 2084 C C . LYS A 1 264 ? 16.306 4.148 -11.733 1.00 85.88 264 LYS A C 1
ATOM 2086 O O . LYS A 1 264 ? 17.521 4.156 -11.914 1.00 85.88 264 LYS A O 1
ATOM 2091 N N . MET A 1 265 ? 15.730 3.546 -10.694 1.00 82.81 265 MET A N 1
ATOM 2092 C CA . MET A 1 265 ? 16.428 2.706 -9.722 1.00 82.81 265 MET A CA 1
ATOM 2093 C C . MET A 1 265 ? 16.041 1.243 -9.950 1.00 82.81 265 MET A C 1
ATOM 2095 O O . MET A 1 265 ? 15.360 0.639 -9.120 1.00 82.81 265 MET A O 1
ATOM 2099 N N . SER A 1 266 ? 16.450 0.690 -11.097 1.00 82.50 266 SER A N 1
ATOM 2100 C CA . SER A 1 266 ? 16.173 -0.703 -11.468 1.00 82.50 266 SER A CA 1
ATOM 2101 C C . SER A 1 266 ? 16.496 -1.662 -10.312 1.00 82.50 266 SER A C 1
ATOM 2103 O O . SER A 1 266 ? 17.548 -1.488 -9.679 1.00 82.50 266 SER A O 1
ATOM 2105 N N . PRO A 1 267 ? 15.659 -2.683 -10.039 1.00 80.06 267 PRO A N 1
ATOM 2106 C CA . PRO A 1 267 ? 15.909 -3.643 -8.971 1.00 80.06 267 PRO A CA 1
ATOM 2107 C C . PRO A 1 267 ? 17.329 -4.224 -9.008 1.00 80.06 267 PRO A C 1
ATOM 2109 O O . PRO A 1 267 ? 17.923 -4.414 -10.078 1.00 80.06 267 PRO A O 1
ATOM 2112 N N . LYS A 1 268 ? 17.880 -4.548 -7.828 1.00 71.19 268 LYS A N 1
ATOM 2113 C CA . LYS A 1 268 ? 19.146 -5.291 -7.745 1.00 71.19 268 LYS A CA 1
ATOM 2114 C C . LYS A 1 268 ? 19.032 -6.555 -8.594 1.00 71.19 268 LYS A C 1
ATOM 2116 O O . LYS A 1 268 ? 17.986 -7.193 -8.595 1.00 71.19 268 LYS A O 1
ATOM 2121 N N . ALA A 1 269 ? 20.109 -6.897 -9.297 1.00 76.75 269 ALA A N 1
ATOM 2122 C CA . ALA A 1 269 ? 20.130 -8.045 -10.195 1.00 76.75 269 ALA A CA 1
ATOM 2123 C C . ALA A 1 269 ? 19.148 -7.944 -11.389 1.00 76.75 269 ALA A C 1
ATOM 212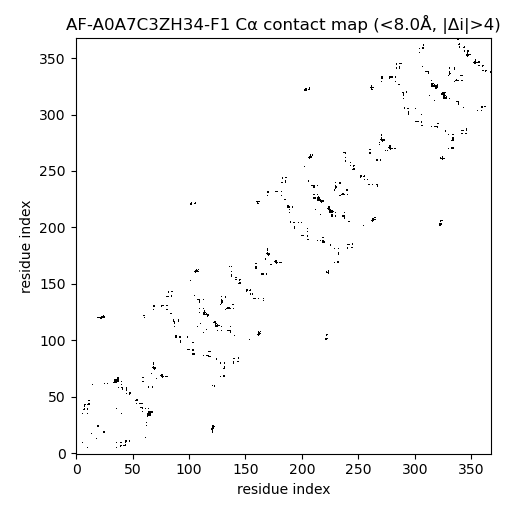5 O O . ALA A 1 269 ? 18.725 -8.944 -11.948 1.00 76.75 269 ALA A O 1
ATOM 2126 N N . THR A 1 270 ? 18.814 -6.733 -11.858 1.00 84.38 270 THR A N 1
ATOM 2127 C CA . THR A 1 270 ? 18.135 -6.585 -13.166 1.00 84.38 270 THR A CA 1
ATOM 2128 C C . THR A 1 270 ? 19.023 -7.103 -14.305 1.00 84.38 270 THR A C 1
ATOM 2130 O O . THR A 1 270 ? 18.580 -7.842 -15.181 1.00 84.38 270 THR A O 1
ATOM 2133 N N . TRP A 1 271 ? 20.310 -6.746 -14.269 1.00 85.00 271 TRP A N 1
ATOM 2134 C CA . TRP A 1 271 ? 21.287 -7.070 -15.317 1.00 85.00 271 TRP A CA 1
ATOM 2135 C C . TRP A 1 271 ? 22.174 -8.279 -14.997 1.00 85.00 271 TRP A C 1
ATOM 2137 O O . TRP A 1 271 ? 22.996 -8.686 -15.820 1.00 85.00 271 TRP A O 1
ATOM 2147 N N . THR A 1 272 ? 22.003 -8.868 -13.817 1.00 80.75 272 THR A N 1
ATOM 2148 C CA . THR A 1 272 ? 22.714 -10.067 -13.365 1.00 80.75 272 THR A CA 1
ATOM 2149 C C . THR A 1 272 ? 21.701 -11.079 -12.848 1.00 80.75 272 THR A C 1
ATOM 2151 O O . THR A 1 272 ? 20.742 -10.691 -12.209 1.00 80.75 272 THR A O 1
ATOM 2154 N N . ASN A 1 273 ? 21.886 -12.366 -13.086 1.00 74.75 273 ASN A N 1
ATOM 2155 C CA . ASN A 1 273 ? 21.067 -13.427 -12.513 1.00 74.75 273 ASN A CA 1
ATOM 2156 C C . ASN A 1 273 ? 21.356 -13.592 -11.007 1.00 74.75 273 ASN A C 1
ATOM 2158 O O . ASN A 1 273 ? 22.259 -12.958 -10.454 1.00 74.75 273 ASN A O 1
ATOM 2162 N N . VAL A 1 274 ? 20.598 -14.469 -10.340 1.00 68.81 274 VAL A N 1
ATOM 2163 C CA . VAL A 1 274 ? 20.756 -14.772 -8.901 1.00 68.81 274 VAL A CA 1
ATOM 2164 C C . VAL A 1 274 ? 22.159 -15.300 -8.573 1.00 68.81 274 VAL A C 1
ATOM 2166 O O . VAL A 1 274 ? 22.698 -15.008 -7.510 1.00 68.81 274 VAL A O 1
ATOM 2169 N N . ASP A 1 275 ? 22.778 -16.026 -9.503 1.00 75.19 275 ASP A N 1
ATOM 2170 C CA . ASP A 1 275 ? 24.152 -16.537 -9.409 1.00 75.19 275 ASP A CA 1
ATOM 2171 C C . ASP A 1 275 ? 25.221 -15.506 -9.823 1.00 75.19 275 ASP A C 1
ATOM 2173 O O . ASP A 1 275 ? 26.384 -15.857 -10.012 1.00 75.19 275 ASP A O 1
ATOM 2177 N N . MET A 1 276 ? 24.834 -14.235 -9.984 1.00 71.38 276 MET A N 1
ATOM 2178 C CA . MET A 1 276 ? 25.674 -13.128 -10.454 1.00 71.38 276 MET A CA 1
ATOM 2179 C C . MET A 1 276 ? 26.168 -13.260 -11.903 1.00 71.38 276 MET A C 1
ATOM 2181 O O . MET A 1 276 ? 26.932 -12.408 -12.365 1.00 71.38 276 MET A O 1
ATOM 2185 N N . SER A 1 277 ? 25.720 -14.268 -12.658 1.00 80.19 277 SER A N 1
ATOM 2186 C CA . SER A 1 277 ? 25.974 -14.331 -14.100 1.00 80.19 277 SER A CA 1
ATOM 2187 C C . SER A 1 277 ? 25.226 -13.210 -14.828 1.00 80.19 277 SER A C 1
ATOM 2189 O O . SER A 1 277 ? 24.278 -12.631 -14.311 1.00 80.19 277 SER A O 1
ATOM 2191 N N . LYS A 1 278 ? 25.657 -12.829 -16.029 1.00 83.69 278 LYS A N 1
ATOM 2192 C CA . LYS A 1 278 ? 25.040 -11.717 -16.769 1.00 83.69 278 LYS A CA 1
ATOM 2193 C C . LYS A 1 278 ? 23.684 -12.131 -17.347 1.00 83.69 278 LYS A C 1
ATOM 2195 O O . LYS A 1 278 ? 23.589 -13.171 -17.995 1.00 83.69 278 LYS A O 1
ATOM 2200 N N . ASN A 1 279 ? 22.661 -11.284 -17.222 1.00 84.88 279 ASN A N 1
ATOM 2201 C CA . ASN A 1 279 ? 21.371 -11.504 -17.886 1.00 84.88 279 ASN A CA 1
ATOM 2202 C C . ASN A 1 279 ? 21.436 -11.068 -19.365 1.00 84.88 279 ASN A C 1
ATOM 2204 O O . ASN A 1 279 ? 20.852 -10.063 -19.777 1.00 84.88 279 ASN A O 1
ATOM 2208 N N . GLN A 1 280 ? 22.204 -11.810 -20.170 1.00 88.75 280 GLN A N 1
ATOM 2209 C CA . GLN A 1 280 ? 22.455 -11.485 -21.581 1.00 88.75 280 GLN A CA 1
ATOM 2210 C C . GLN A 1 280 ? 21.181 -11.511 -22.434 1.00 88.75 280 GLN A C 1
ATOM 2212 O O . GLN A 1 280 ? 21.072 -10.747 -23.386 1.00 88.75 280 GLN A O 1
ATOM 2217 N N . GLY A 1 281 ? 20.200 -12.359 -22.105 1.00 89.31 281 GLY A N 1
ATOM 2218 C CA . GLY A 1 281 ? 18.923 -12.399 -22.825 1.00 89.31 281 GLY A CA 1
ATOM 2219 C C . GLY A 1 281 ? 18.174 -11.067 -22.734 1.00 89.31 281 GLY A C 1
ATOM 2220 O O . GLY A 1 281 ? 17.835 -10.476 -23.759 1.00 89.31 281 GLY A O 1
ATOM 2221 N N . LEU A 1 282 ? 17.995 -10.552 -21.513 1.00 88.50 282 LEU A N 1
ATOM 2222 C CA . LEU A 1 282 ? 17.356 -9.254 -21.282 1.00 88.50 282 LEU A CA 1
ATOM 2223 C C . LEU A 1 282 ? 18.163 -8.108 -21.902 1.00 88.50 282 LEU A C 1
ATOM 2225 O O . LEU A 1 282 ? 17.600 -7.222 -22.543 1.00 88.50 282 LEU A O 1
ATOM 2229 N N . ALA A 1 283 ? 19.489 -8.154 -21.759 1.00 91.94 283 ALA A N 1
ATOM 2230 C CA . ALA A 1 283 ? 20.388 -7.164 -22.336 1.00 91.94 283 ALA A CA 1
ATOM 2231 C C . ALA A 1 283 ? 20.294 -7.109 -23.870 1.00 91.94 283 ALA A C 1
ATOM 2233 O O . ALA A 1 283 ? 20.283 -6.020 -24.438 1.00 91.94 283 ALA A O 1
ATOM 2234 N N . ARG A 1 284 ? 20.184 -8.257 -24.553 1.00 94.00 284 ARG A N 1
ATOM 2235 C CA . ARG A 1 284 ? 19.975 -8.317 -26.010 1.00 94.00 284 ARG A CA 1
ATOM 2236 C C . ARG A 1 284 ? 18.640 -7.706 -26.418 1.00 94.00 284 ARG A C 1
ATOM 2238 O O . ARG A 1 284 ? 18.621 -6.884 -27.332 1.00 94.00 284 ARG A O 1
ATOM 2245 N N . SER A 1 285 ? 17.550 -8.045 -25.730 1.00 91.12 285 SER A N 1
ATOM 2246 C CA . SER A 1 285 ? 16.230 -7.449 -25.990 1.00 91.12 285 SER A CA 1
ATOM 2247 C C . SER A 1 285 ? 16.247 -5.928 -25.824 1.00 91.12 285 SER A C 1
ATOM 2249 O O . SER A 1 285 ? 15.758 -5.208 -26.692 1.00 91.12 285 SER A O 1
ATOM 2251 N N . ALA A 1 286 ? 16.892 -5.429 -24.767 1.00 91.69 286 ALA A N 1
ATOM 2252 C CA . ALA A 1 286 ? 17.073 -3.999 -24.544 1.00 91.69 286 ALA A CA 1
ATOM 2253 C C . ALA A 1 286 ? 17.908 -3.342 -25.663 1.00 91.69 286 ALA A C 1
ATOM 2255 O O . ALA A 1 286 ? 17.510 -2.314 -26.210 1.00 91.69 286 ALA A O 1
ATOM 2256 N N . THR A 1 287 ? 19.023 -3.957 -26.079 1.00 94.75 287 THR A N 1
ATOM 2257 C CA . THR A 1 287 ? 19.839 -3.465 -27.206 1.00 94.75 287 THR A CA 1
ATOM 2258 C C . THR A 1 287 ? 19.037 -3.398 -28.508 1.00 94.75 287 THR A C 1
ATOM 2260 O O . THR A 1 287 ? 19.158 -2.420 -29.241 1.00 94.75 287 THR A O 1
ATOM 2263 N N . LYS A 1 288 ? 18.171 -4.376 -28.798 1.00 94.94 288 LYS A N 1
ATOM 2264 C CA . LYS A 1 288 ? 17.280 -4.312 -29.971 1.00 94.94 288 LYS A CA 1
ATOM 2265 C C . LYS A 1 288 ? 16.302 -3.143 -29.904 1.00 94.94 288 LYS A C 1
ATOM 2267 O O . LYS A 1 288 ? 16.088 -2.483 -30.920 1.00 94.94 288 LYS A O 1
ATOM 2272 N N . ALA A 1 289 ? 15.726 -2.876 -28.732 1.00 93.25 289 ALA A N 1
ATOM 2273 C CA . ALA A 1 289 ? 14.834 -1.734 -28.541 1.00 93.25 289 ALA A CA 1
ATOM 2274 C C . ALA A 1 289 ? 15.567 -0.410 -28.812 1.00 93.25 289 ALA A C 1
ATOM 2276 O O . ALA A 1 289 ? 15.044 0.448 -29.521 1.00 93.25 289 ALA A O 1
ATOM 2277 N N . LEU A 1 290 ? 16.820 -0.283 -28.353 1.00 95.50 290 LEU A N 1
ATOM 2278 C CA . LEU A 1 290 ? 17.673 0.860 -28.688 1.00 95.50 290 LEU A CA 1
ATOM 2279 C C . LEU A 1 290 ? 17.878 1.001 -30.200 1.00 95.50 290 LEU A C 1
ATOM 2281 O O . LEU A 1 290 ? 17.699 2.088 -30.740 1.00 95.50 290 LEU A O 1
ATOM 2285 N N . LEU A 1 291 ? 18.237 -0.078 -30.897 1.00 96.44 291 LEU A N 1
ATOM 2286 C CA . LEU A 1 291 ? 18.474 -0.032 -32.345 1.00 96.44 291 LEU A CA 1
ATOM 2287 C C . LEU A 1 291 ? 17.207 0.317 -33.129 1.00 96.44 291 LEU A C 1
ATOM 2289 O O . LEU A 1 291 ? 17.264 1.161 -34.022 1.00 96.44 291 LEU A O 1
ATOM 2293 N N . SER A 1 292 ? 16.069 -0.253 -32.735 1.00 95.19 292 SER A N 1
ATOM 2294 C CA . SER A 1 292 ? 14.761 0.080 -33.306 1.00 95.19 292 SER A CA 1
ATOM 2295 C C . SER A 1 292 ? 14.460 1.567 -33.116 1.00 95.19 292 SER A C 1
ATOM 2297 O O . SER A 1 292 ? 14.091 2.256 -34.066 1.00 95.19 292 SER A O 1
ATOM 2299 N N . LYS A 1 293 ? 14.732 2.111 -31.922 1.00 95.56 293 LYS A N 1
ATOM 2300 C CA . LYS A 1 293 ? 14.535 3.536 -31.656 1.00 95.56 293 LYS A CA 1
ATOM 2301 C C . LYS A 1 293 ? 15.446 4.429 -32.493 1.00 95.56 293 LYS A C 1
ATOM 2303 O O . LYS A 1 293 ? 15.018 5.473 -32.983 1.00 95.56 293 LYS A O 1
ATOM 2308 N N . LEU A 1 294 ? 16.699 4.024 -32.686 1.00 96.31 294 LEU A N 1
ATOM 2309 C CA . LEU A 1 294 ? 17.634 4.745 -33.547 1.00 96.31 294 LEU A CA 1
ATOM 2310 C C . LEU A 1 294 ? 17.192 4.731 -35.012 1.00 96.31 294 LEU A C 1
ATOM 2312 O O . LEU A 1 294 ? 17.394 5.735 -35.693 1.00 96.31 294 LEU A O 1
ATOM 2316 N N . GLN A 1 295 ? 16.581 3.641 -35.484 1.00 95.94 295 GLN A N 1
ATOM 2317 C CA . GLN A 1 295 ? 15.970 3.570 -36.815 1.00 95.94 295 GLN A CA 1
ATOM 2318 C C . GLN A 1 295 ? 14.777 4.517 -36.941 1.00 95.94 295 GLN A C 1
ATOM 2320 O O . GLN A 1 295 ? 14.692 5.239 -37.929 1.00 95.94 295 GLN A O 1
ATOM 2325 N N . GLU A 1 296 ? 13.902 4.581 -35.934 1.00 95.50 296 GLU A N 1
ATOM 2326 C CA . GLU A 1 296 ? 12.764 5.513 -35.930 1.00 95.50 296 GLU A CA 1
ATOM 2327 C C . GLU A 1 296 ? 13.203 6.978 -36.048 1.00 95.50 296 GLU A C 1
ATOM 2329 O O . GLU A 1 296 ? 12.603 7.743 -36.800 1.00 95.50 296 GLU A O 1
ATOM 2334 N N . ILE A 1 297 ? 14.244 7.384 -35.311 1.00 95.56 297 ILE A N 1
ATOM 2335 C CA . ILE A 1 297 ? 14.711 8.782 -35.304 1.00 95.56 297 ILE A CA 1
ATOM 2336 C C . ILE A 1 297 ? 15.699 9.104 -36.441 1.00 95.56 297 ILE A C 1
ATOM 2338 O O . ILE A 1 297 ? 16.015 10.272 -36.647 1.00 95.56 297 ILE A O 1
ATOM 2342 N N . ASN A 1 298 ? 16.197 8.097 -37.170 1.00 95.94 298 ASN A N 1
ATOM 2343 C CA . ASN A 1 298 ? 17.049 8.255 -38.358 1.00 95.94 298 ASN A CA 1
ATOM 2344 C C . ASN A 1 298 ? 16.462 7.467 -39.548 1.00 95.94 298 ASN A C 1
ATOM 2346 O O . ASN A 1 298 ? 17.086 6.504 -40.007 1.00 95.94 298 ASN A O 1
ATOM 2350 N N . PRO A 1 299 ? 15.271 7.839 -40.055 1.00 95.88 299 PRO A N 1
ATOM 2351 C CA . PRO A 1 299 ? 14.575 7.068 -41.091 1.00 95.88 299 PRO A CA 1
ATOM 2352 C C . PRO A 1 299 ? 15.324 7.019 -42.435 1.00 95.88 299 PRO A C 1
ATOM 2354 O O . PRO A 1 299 ? 15.031 6.180 -43.281 1.00 95.88 299 PRO A O 1
ATOM 2357 N N . ASP A 1 300 ? 16.293 7.910 -42.640 1.00 97.12 300 ASP A N 1
ATOM 2358 C CA . ASP A 1 300 ? 17.162 7.998 -43.815 1.00 97.12 300 ASP A CA 1
ATOM 2359 C C . ASP A 1 300 ? 18.366 7.041 -43.768 1.00 97.12 300 ASP A C 1
ATOM 2361 O O . ASP A 1 300 ? 19.011 6.805 -44.792 1.00 97.12 300 ASP A O 1
ATOM 2365 N N . LYS A 1 301 ? 18.682 6.471 -42.598 1.00 96.56 301 LYS A N 1
ATOM 2366 C CA . LYS A 1 301 ? 19.840 5.591 -42.416 1.00 96.56 301 LYS A CA 1
ATOM 2367 C C . LYS A 1 301 ? 19.446 4.124 -42.483 1.00 96.56 301 LYS A C 1
ATOM 2369 O O . LYS A 1 301 ? 18.500 3.662 -41.853 1.00 96.56 301 LYS A O 1
ATOM 2374 N N . THR A 1 302 ? 20.260 3.346 -43.184 1.00 96.56 302 THR A N 1
ATOM 2375 C CA . THR A 1 302 ? 20.184 1.882 -43.131 1.00 96.56 302 THR A CA 1
ATOM 2376 C C . THR A 1 302 ? 20.593 1.366 -41.747 1.00 96.56 302 THR A C 1
ATOM 2378 O O . THR A 1 302 ? 21.394 1.991 -41.048 1.00 96.56 302 THR A O 1
ATOM 2381 N N . LEU A 1 303 ? 20.124 0.171 -41.366 1.00 95.56 303 LEU A N 1
ATOM 2382 C CA . LEU A 1 303 ? 20.530 -0.464 -40.105 1.00 95.56 303 LEU A CA 1
ATOM 2383 C C . LEU A 1 303 ? 22.058 -0.637 -40.006 1.00 95.56 303 LEU A C 1
ATOM 2385 O O . LEU A 1 303 ? 22.625 -0.439 -38.939 1.00 95.56 303 LEU A O 1
ATOM 2389 N N . ALA A 1 304 ? 22.745 -0.918 -41.118 1.00 95.19 304 ALA A N 1
ATOM 2390 C CA . ALA A 1 304 ? 24.207 -0.988 -41.149 1.00 95.19 304 ALA A CA 1
ATOM 2391 C C . ALA A 1 304 ? 24.869 0.355 -40.782 1.00 95.19 304 ALA A C 1
ATOM 2393 O O . ALA A 1 304 ? 25.807 0.380 -39.987 1.00 95.19 304 ALA A O 1
ATOM 2394 N N . GLN A 1 305 ? 24.363 1.473 -41.315 1.00 95.94 305 GLN A N 1
ATOM 2395 C CA . GLN A 1 305 ? 24.851 2.814 -40.967 1.00 95.94 305 GLN A CA 1
ATOM 2396 C C . GLN A 1 305 ? 24.548 3.171 -39.509 1.00 95.94 305 GLN A C 1
ATOM 2398 O O . GLN A 1 305 ? 25.376 3.797 -38.852 1.00 95.94 305 GLN A O 1
ATOM 2403 N N . ILE A 1 306 ? 23.389 2.756 -38.991 1.00 96.44 306 ILE A N 1
ATOM 2404 C CA . ILE A 1 306 ? 23.030 2.946 -37.581 1.00 96.44 306 ILE A CA 1
ATOM 2405 C C . ILE A 1 306 ? 23.983 2.165 -36.683 1.00 96.44 306 ILE A C 1
ATOM 2407 O O . ILE A 1 306 ? 24.581 2.767 -35.798 1.00 96.44 306 ILE A O 1
ATOM 2411 N N . LEU A 1 307 ? 24.185 0.870 -36.949 1.00 95.25 307 LEU A N 1
ATOM 2412 C CA . LEU A 1 307 ? 25.107 0.006 -36.207 1.00 95.25 307 LEU A CA 1
ATOM 2413 C C . LEU A 1 307 ? 26.525 0.586 -36.181 1.00 95.25 307 LEU A C 1
ATOM 2415 O O . LEU A 1 307 ? 27.120 0.678 -35.111 1.00 95.25 307 LEU A O 1
ATOM 2419 N N . ALA A 1 308 ? 27.035 1.043 -37.328 1.00 93.50 308 ALA A N 1
ATOM 2420 C CA . ALA A 1 308 ? 28.353 1.673 -37.430 1.00 93.50 308 ALA A CA 1
ATOM 2421 C C . ALA A 1 308 ? 28.467 2.997 -36.644 1.00 93.50 308 ALA A C 1
ATOM 2423 O O . ALA A 1 308 ? 29.568 3.407 -36.285 1.00 93.50 308 ALA A O 1
ATOM 2424 N N . GLY A 1 309 ? 27.344 3.670 -36.378 1.00 92.88 309 GLY A N 1
ATOM 2425 C CA . GLY A 1 309 ? 27.278 4.930 -35.638 1.00 92.88 309 GLY A CA 1
ATOM 2426 C C . GLY A 1 309 ? 26.950 4.790 -34.149 1.00 92.88 309 GLY A C 1
ATOM 2427 O O . GLY A 1 309 ? 26.890 5.807 -33.454 1.00 92.88 309 GLY A O 1
ATOM 2428 N N . VAL A 1 310 ? 26.713 3.578 -33.633 1.00 93.62 310 VAL A N 1
ATOM 2429 C CA . VAL A 1 310 ? 26.413 3.378 -32.207 1.00 93.62 310 VAL A CA 1
ATOM 2430 C C . VAL A 1 310 ? 27.658 3.666 -31.369 1.00 93.62 310 VAL A C 1
ATOM 2432 O O . VAL A 1 310 ? 28.712 3.054 -31.534 1.00 93.62 310 VAL A O 1
ATOM 2435 N N . THR A 1 311 ? 27.515 4.572 -30.405 1.00 93.38 311 THR A N 1
ATOM 2436 C CA . THR A 1 311 ? 28.580 4.958 -29.474 1.00 93.38 311 THR A CA 1
ATOM 2437 C C . THR A 1 311 ? 28.195 4.636 -28.035 1.00 93.38 311 THR A C 1
ATOM 2439 O O . THR A 1 311 ? 27.062 4.260 -27.738 1.00 93.38 311 THR A O 1
ATOM 2442 N N . ARG A 1 312 ? 29.126 4.854 -27.100 1.00 92.00 312 ARG A N 1
ATOM 2443 C CA . ARG A 1 312 ? 28.824 4.843 -25.664 1.00 92.00 312 ARG A CA 1
ATOM 2444 C C . ARG A 1 312 ? 27.657 5.778 -25.322 1.00 92.00 312 ARG A C 1
ATOM 2446 O O . ARG A 1 312 ? 26.730 5.361 -24.635 1.00 92.00 312 ARG A O 1
ATOM 2453 N N . ASN A 1 313 ? 27.681 7.014 -25.822 1.00 93.38 313 ASN A N 1
ATOM 2454 C CA . ASN A 1 313 ? 26.651 8.012 -25.516 1.00 93.38 313 ASN A CA 1
ATOM 2455 C C . ASN A 1 313 ? 25.266 7.568 -25.985 1.00 93.38 313 ASN A C 1
ATOM 2457 O O . ASN A 1 313 ? 24.281 7.846 -25.312 1.00 93.38 313 ASN A O 1
ATOM 2461 N N . THR A 1 314 ? 25.199 6.799 -27.072 1.00 93.94 314 THR A N 1
ATOM 2462 C CA . THR A 1 314 ? 23.955 6.206 -27.558 1.00 93.94 314 THR A CA 1
ATOM 2463 C C . THR A 1 314 ? 23.265 5.359 -26.481 1.00 93.94 314 THR A C 1
ATOM 2465 O O . THR A 1 314 ? 22.069 5.517 -26.276 1.00 93.94 314 THR A O 1
ATOM 2468 N N . PHE A 1 315 ? 24.002 4.538 -25.722 1.00 93.44 315 PHE A N 1
ATOM 2469 C CA . PHE A 1 315 ? 23.426 3.743 -24.626 1.00 93.44 315 PHE A CA 1
ATOM 2470 C C . PHE A 1 315 ? 23.035 4.589 -23.408 1.00 93.44 315 PH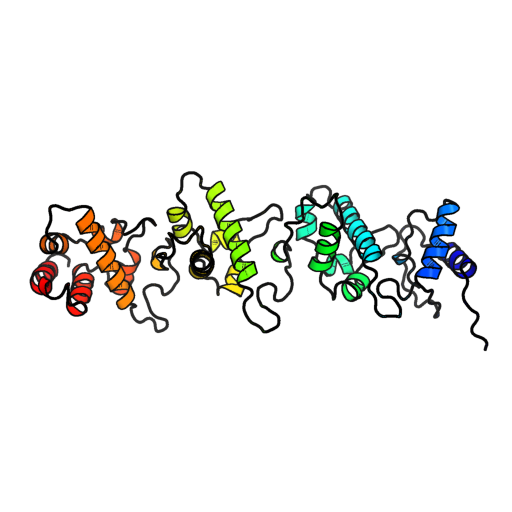E A C 1
ATOM 2472 O O . PHE A 1 315 ? 22.034 4.298 -22.758 1.00 93.44 315 PHE A O 1
ATOM 2479 N N . TYR A 1 316 ? 23.813 5.622 -23.078 1.00 90.25 316 TYR A N 1
ATOM 2480 C CA . TYR A 1 316 ? 23.582 6.436 -21.879 1.00 90.25 316 TYR A CA 1
ATOM 2481 C C . TYR A 1 316 ? 22.486 7.489 -22.038 1.00 90.25 316 TYR A C 1
ATOM 2483 O O . TYR A 1 316 ? 21.869 7.861 -21.042 1.00 90.25 316 TYR A O 1
ATOM 2491 N N . GLN A 1 317 ? 22.283 7.997 -23.254 1.00 92.00 317 GLN A N 1
ATOM 2492 C CA . GLN A 1 317 ? 21.506 9.215 -23.484 1.00 92.00 317 GLN A CA 1
ATOM 2493 C C . GLN A 1 317 ? 20.289 9.012 -24.382 1.00 92.00 317 GLN A C 1
ATOM 2495 O O . GLN A 1 317 ? 19.412 9.865 -24.361 1.00 92.00 317 GLN A O 1
ATOM 25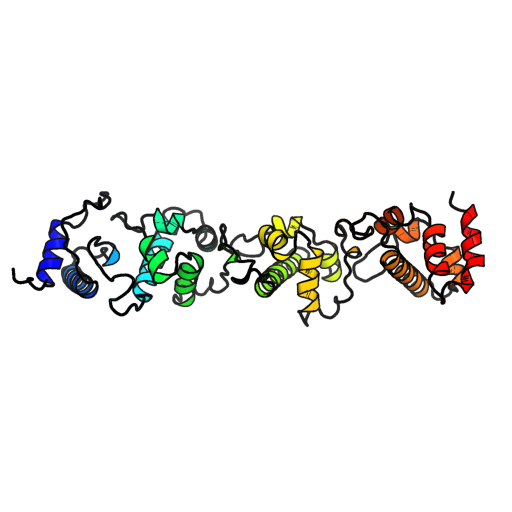00 N N . CYS A 1 318 ? 20.216 7.934 -25.170 1.00 93.19 318 CYS A N 1
ATOM 2501 C CA . CYS A 1 318 ? 19.064 7.692 -26.036 1.00 93.19 318 CYS A CA 1
ATOM 2502 C C . CYS A 1 318 ? 17.938 7.016 -25.238 1.00 93.19 318 CYS A C 1
ATOM 2504 O O . CYS A 1 318 ? 18.128 5.880 -24.790 1.00 93.19 318 CYS A O 1
ATOM 2506 N N . PRO A 1 319 ? 16.777 7.673 -25.056 1.00 92.88 319 PRO A N 1
ATOM 2507 C CA . PRO A 1 319 ? 15.631 7.050 -24.414 1.00 92.88 319 PRO A CA 1
ATOM 2508 C C . PRO A 1 319 ? 15.000 6.032 -25.364 1.00 92.88 319 PRO A C 1
ATOM 2510 O O . PRO A 1 319 ? 14.668 6.375 -26.498 1.00 92.88 319 PRO A O 1
ATOM 2513 N N . ILE A 1 320 ? 14.820 4.792 -24.912 1.00 92.44 320 ILE A N 1
ATOM 2514 C CA . ILE A 1 320 ? 14.371 3.684 -25.773 1.00 92.44 320 ILE A CA 1
ATOM 2515 C C . ILE A 1 320 ? 12.852 3.482 -25.786 1.00 92.44 320 ILE A C 1
ATOM 2517 O O . ILE A 1 320 ? 12.348 2.708 -26.594 1.00 92.44 320 ILE A O 1
ATOM 2521 N N . ASN A 1 321 ? 12.113 4.157 -24.902 1.00 92.12 321 ASN A N 1
ATOM 2522 C CA . ASN A 1 321 ? 10.666 4.001 -24.749 1.00 92.12 321 ASN A CA 1
ATOM 2523 C C . ASN A 1 321 ? 10.016 5.226 -24.069 1.00 92.12 321 ASN A C 1
ATOM 2525 O O . ASN A 1 321 ? 10.675 6.220 -23.750 1.00 92.12 321 ASN A O 1
ATOM 2529 N N . LYS A 1 322 ? 8.699 5.149 -23.837 1.00 92.88 322 LYS A N 1
ATOM 2530 C CA . LYS A 1 322 ? 7.895 6.206 -23.193 1.00 92.88 322 LYS A CA 1
ATOM 2531 C C . LYS A 1 322 ? 8.265 6.485 -21.731 1.00 92.88 322 LYS A C 1
ATOM 2533 O O . LYS A 1 322 ? 7.985 7.575 -21.242 1.00 92.88 322 LYS A O 1
ATOM 2538 N N . TYR A 1 323 ? 8.930 5.544 -21.062 1.00 93.31 323 TYR A N 1
ATOM 2539 C CA . TYR A 1 323 ? 9.407 5.671 -19.682 1.00 93.31 323 TYR A CA 1
ATOM 2540 C C . TYR A 1 323 ? 10.713 6.476 -19.576 1.00 93.31 323 TYR A C 1
ATOM 2542 O O . TYR A 1 323 ? 11.234 6.664 -18.482 1.00 93.31 323 TYR A O 1
ATOM 2550 N N . GLN A 1 324 ? 11.238 6.979 -20.703 1.00 91.31 324 GLN A N 1
ATOM 2551 C CA . GLN A 1 324 ? 12.519 7.692 -20.800 1.00 91.31 324 GLN A CA 1
ATOM 2552 C C . GLN A 1 324 ? 13.734 6.843 -20.397 1.00 91.31 324 GLN A C 1
ATOM 2554 O O . GLN A 1 324 ? 14.795 7.362 -20.048 1.00 91.31 324 GLN A O 1
ATOM 2559 N N . THR A 1 325 ? 13.593 5.524 -20.470 1.00 89.88 325 THR A N 1
ATOM 2560 C CA . THR A 1 325 ? 14.626 4.580 -20.068 1.00 89.88 325 THR A CA 1
ATOM 2561 C C . THR A 1 325 ? 15.843 4.670 -20.971 1.00 89.88 325 THR A C 1
ATOM 2563 O O . THR A 1 325 ? 15.720 4.617 -22.194 1.00 89.88 325 THR A O 1
ATOM 2566 N N . THR A 1 326 ? 17.032 4.739 -20.373 1.00 91.31 326 THR A N 1
ATOM 2567 C CA . THR A 1 326 ? 18.304 4.589 -21.087 1.00 91.31 326 THR A CA 1
ATOM 2568 C C . THR A 1 326 ? 19.002 3.305 -20.656 1.00 91.31 326 THR A C 1
ATOM 2570 O O . THR A 1 326 ? 18.701 2.712 -19.620 1.00 91.31 326 THR A O 1
ATOM 2573 N N . LEU A 1 327 ? 19.958 2.847 -21.458 1.00 89.62 327 LEU A N 1
ATOM 2574 C CA . LEU A 1 327 ? 20.626 1.563 -21.261 1.00 89.62 327 LEU A CA 1
ATOM 2575 C C . LEU A 1 327 ? 21.994 1.683 -20.586 1.00 89.62 327 LEU A C 1
ATOM 2577 O O . LEU A 1 327 ? 22.763 0.726 -20.593 1.00 89.62 327 LEU A O 1
ATOM 2581 N N . GLY A 1 328 ? 22.310 2.824 -19.968 1.00 85.88 328 GLY A N 1
ATOM 2582 C CA . GLY A 1 328 ? 23.613 3.065 -19.338 1.00 85.88 328 GLY A CA 1
ATOM 2583 C C . GLY A 1 328 ? 23.977 2.048 -18.247 1.00 85.88 328 GLY A C 1
ATOM 2584 O O . GLY A 1 328 ? 25.110 1.567 -18.201 1.00 85.88 328 GLY A O 1
ATOM 2585 N N . GLY A 1 329 ? 23.012 1.673 -17.399 1.00 84.44 329 GLY A N 1
ATOM 2586 C CA . GLY A 1 329 ? 23.216 0.672 -16.342 1.00 84.44 329 GLY A CA 1
ATOM 2587 C C . GLY A 1 329 ? 23.477 -0.733 -16.896 1.00 84.44 329 GLY A C 1
ATOM 2588 O O . GLY A 1 329 ? 24.422 -1.401 -16.477 1.00 84.44 329 GLY A O 1
ATOM 2589 N N . MET A 1 330 ? 22.691 -1.140 -17.898 1.00 90.75 330 MET A N 1
ATOM 2590 C CA . MET A 1 330 ? 22.886 -2.391 -18.641 1.00 90.75 330 MET A CA 1
ATOM 2591 C C . MET A 1 330 ? 24.267 -2.443 -19.285 1.00 90.75 330 MET A C 1
ATOM 2593 O O . MET A 1 330 ? 25.011 -3.413 -19.142 1.00 90.75 330 MET A O 1
ATOM 2597 N N . PHE A 1 331 ? 24.609 -1.364 -19.981 1.00 88.81 331 PHE A N 1
ATOM 2598 C CA . PHE A 1 331 ? 25.807 -1.239 -20.785 1.00 88.81 331 PHE A CA 1
ATOM 2599 C C . PHE A 1 331 ? 27.084 -1.378 -19.949 1.00 88.81 331 PHE A C 1
ATOM 2601 O O . PHE A 1 331 ? 28.032 -2.052 -20.361 1.00 88.81 331 PHE A O 1
ATOM 2608 N N . LEU A 1 332 ? 27.072 -0.818 -18.737 1.00 86.12 332 LEU A N 1
ATOM 2609 C CA . LEU A 1 332 ? 28.134 -0.994 -17.752 1.00 86.12 332 LEU A CA 1
ATOM 2610 C C . LEU A 1 332 ? 28.176 -2.427 -17.204 1.00 86.12 332 LEU A C 1
ATOM 2612 O O . LEU A 1 332 ? 29.233 -3.059 -17.228 1.00 86.12 332 LEU A O 1
ATOM 2616 N N . ALA A 1 333 ? 27.044 -2.938 -16.716 1.00 86.38 333 ALA A N 1
ATOM 2617 C CA . ALA A 1 333 ? 26.987 -4.205 -15.986 1.00 86.38 333 ALA A CA 1
ATOM 2618 C C . ALA A 1 333 ? 27.256 -5.431 -16.876 1.00 86.38 333 ALA A C 1
ATOM 2620 O O . ALA A 1 333 ? 27.972 -6.354 -16.483 1.00 86.38 333 ALA A O 1
ATOM 2621 N N . VAL A 1 334 ? 26.698 -5.448 -18.086 1.00 89.69 334 VAL A N 1
ATOM 2622 C CA . VAL A 1 334 ? 26.731 -6.615 -18.978 1.00 89.69 334 VAL A CA 1
ATOM 2623 C C . VAL A 1 334 ? 27.896 -6.528 -19.955 1.00 89.69 334 VAL A C 1
ATOM 2625 O O . VAL A 1 334 ? 28.617 -7.508 -20.149 1.00 89.69 334 VAL A O 1
ATOM 2628 N N . TYR A 1 335 ? 28.133 -5.355 -20.534 1.00 91.38 335 TYR A N 1
ATOM 2629 C CA . TYR A 1 335 ? 29.070 -5.198 -21.649 1.00 91.38 335 TYR A CA 1
ATOM 2630 C C . TYR A 1 335 ? 30.303 -4.361 -21.311 1.00 91.38 335 TYR A C 1
ATOM 2632 O O . TYR A 1 335 ? 31.086 -4.047 -22.207 1.00 91.38 335 TYR A O 1
ATOM 2640 N N . SER A 1 336 ? 30.505 -4.016 -20.034 1.00 89.25 336 SER A N 1
ATOM 2641 C CA . SER A 1 336 ? 31.690 -3.291 -19.554 1.00 89.25 336 SER A CA 1
ATOM 2642 C C . SER A 1 336 ? 31.977 -2.022 -20.369 1.00 89.25 336 SER A C 1
ATOM 2644 O O . SER A 1 336 ? 33.124 -1.711 -20.681 1.00 89.25 336 SER A O 1
ATOM 2646 N N . ASN A 1 337 ? 30.919 -1.291 -20.732 1.00 90.00 337 ASN A N 1
ATOM 2647 C CA . ASN A 1 337 ? 30.958 -0.071 -21.540 1.00 90.00 337 ASN A CA 1
ATOM 2648 C C . ASN A 1 337 ? 31.488 -0.226 -22.977 1.00 90.00 337 ASN A C 1
ATOM 2650 O O . ASN A 1 337 ? 32.005 0.748 -23.543 1.00 90.00 337 ASN A O 1
ATOM 2654 N N . SER A 1 338 ? 31.358 -1.413 -23.576 1.00 93.25 338 SER A N 1
ATOM 2655 C CA . SER A 1 338 ? 31.772 -1.686 -24.956 1.00 93.25 338 SER A CA 1
ATOM 2656 C C . SER A 1 338 ? 30.569 -1.792 -25.907 1.00 93.25 338 SER A C 1
ATOM 2658 O O . SER A 1 338 ? 29.842 -2.789 -25.847 1.00 93.25 338 SER A O 1
ATOM 2660 N N . PRO A 1 339 ? 30.356 -0.816 -26.824 1.00 93.25 339 PRO A N 1
ATOM 2661 C CA . PRO A 1 339 ? 29.284 -0.899 -27.823 1.00 93.25 339 PRO A CA 1
ATOM 2662 C C . PRO A 1 339 ? 29.474 -2.118 -28.723 1.00 93.25 339 PRO A C 1
ATOM 2664 O O . PRO A 1 339 ? 28.523 -2.825 -29.032 1.00 93.25 339 PRO A O 1
ATOM 2667 N N . TYR A 1 340 ? 30.732 -2.407 -29.066 1.00 94.81 340 TYR A N 1
ATOM 2668 C CA . TYR A 1 340 ? 31.116 -3.594 -29.816 1.00 94.81 340 TYR A CA 1
ATOM 2669 C C . TYR A 1 340 ? 30.672 -4.882 -29.114 1.00 94.81 340 TYR A C 1
ATOM 2671 O O . TYR A 1 340 ? 30.044 -5.715 -29.756 1.00 94.81 340 TYR A O 1
ATOM 2679 N N . ALA A 1 341 ? 30.934 -5.041 -27.810 1.00 94.56 341 ALA A N 1
ATOM 2680 C CA . ALA A 1 341 ? 30.528 -6.250 -27.091 1.00 94.56 341 ALA A CA 1
ATOM 2681 C C . ALA A 1 341 ? 29.002 -6.430 -27.087 1.00 94.56 341 ALA A C 1
ATOM 2683 O O . ALA A 1 341 ? 28.529 -7.538 -27.315 1.00 94.56 341 ALA A O 1
ATOM 2684 N N . ALA A 1 342 ? 28.244 -5.344 -26.896 1.00 95.31 342 ALA A N 1
ATOM 2685 C CA . ALA A 1 342 ? 26.783 -5.378 -26.926 1.00 95.31 342 ALA A CA 1
ATOM 2686 C C . ALA A 1 342 ? 26.229 -5.778 -28.304 1.00 95.31 342 ALA A C 1
ATOM 2688 O O . ALA A 1 342 ? 25.347 -6.630 -28.404 1.00 95.31 342 ALA A O 1
ATOM 2689 N N . LEU A 1 343 ? 26.752 -5.173 -29.376 1.00 96.62 343 LEU A N 1
ATOM 2690 C CA . LEU A 1 343 ? 26.301 -5.443 -30.743 1.00 96.62 343 LEU A CA 1
ATOM 2691 C C . LEU A 1 343 ? 26.747 -6.819 -31.239 1.00 96.62 343 LEU A C 1
ATOM 2693 O O . LEU A 1 343 ? 25.982 -7.494 -31.923 1.00 96.62 343 LEU A O 1
ATOM 2697 N N . LYS A 1 344 ? 27.958 -7.253 -30.877 1.00 96.38 344 LYS A N 1
ATOM 2698 C CA . LYS A 1 344 ? 28.466 -8.587 -31.202 1.00 96.38 344 LYS A CA 1
ATOM 2699 C C . LYS A 1 344 ? 27.647 -9.671 -30.514 1.00 96.38 344 LYS A C 1
ATOM 2701 O O . LYS A 1 344 ? 27.214 -10.591 -31.193 1.00 96.38 344 LYS A O 1
ATOM 2706 N N . ASP A 1 345 ? 27.369 -9.523 -29.217 1.00 96.75 345 ASP A N 1
ATOM 2707 C CA . ASP A 1 345 ? 26.520 -10.466 -28.478 1.00 96.75 345 ASP A CA 1
ATOM 2708 C C . ASP A 1 345 ? 25.128 -10.584 -29.115 1.00 96.75 345 ASP A C 1
ATOM 2710 O O . ASP A 1 345 ? 24.620 -11.691 -29.302 1.00 96.75 345 ASP A O 1
ATOM 2714 N N . LEU A 1 346 ? 24.539 -9.457 -29.534 1.00 96.88 346 LEU A N 1
ATOM 2715 C CA . LEU A 1 346 ? 23.281 -9.453 -30.275 1.00 96.88 346 LEU A CA 1
ATOM 2716 C C . LEU A 1 346 ? 23.399 -10.189 -31.619 1.00 96.88 346 LEU A C 1
ATOM 2718 O O . LEU A 1 346 ? 22.582 -11.059 -31.894 1.00 96.88 346 LEU A O 1
ATOM 2722 N N . ALA A 1 347 ? 24.399 -9.874 -32.442 1.00 96.50 347 ALA A N 1
ATOM 2723 C CA . ALA A 1 347 ? 24.548 -10.458 -33.775 1.00 96.50 347 ALA A CA 1
ATOM 2724 C C . ALA A 1 347 ? 24.913 -11.952 -33.758 1.00 96.50 347 ALA A C 1
ATOM 2726 O O . ALA A 1 347 ? 24.468 -12.698 -34.625 1.00 96.50 347 ALA A O 1
ATOM 2727 N N . GLU A 1 348 ? 25.678 -12.413 -32.768 1.00 96.56 348 GLU A N 1
ATOM 2728 C CA . GLU A 1 348 ? 26.022 -13.833 -32.607 1.00 96.56 348 GLU A CA 1
ATOM 2729 C C . GLU A 1 348 ? 24.829 -14.681 -32.161 1.00 96.56 348 GLU A C 1
ATOM 2731 O O . GLU A 1 348 ? 24.798 -15.884 -32.411 1.00 96.56 348 GLU A O 1
ATOM 2736 N N . ASN A 1 349 ? 23.838 -14.060 -31.521 1.00 96.62 349 ASN A N 1
ATOM 2737 C CA . ASN A 1 349 ? 22.705 -14.765 -30.934 1.00 96.62 349 ASN A CA 1
ATOM 2738 C C . ASN A 1 349 ? 21.351 -14.343 -31.520 1.00 96.62 349 ASN A C 1
ATOM 2740 O O . ASN A 1 349 ? 20.312 -14.637 -30.924 1.00 96.62 349 ASN A O 1
ATOM 2744 N N . ASP A 1 350 ? 21.353 -13.646 -32.657 1.00 96.06 350 ASP A N 1
ATOM 2745 C CA . ASP A 1 350 ? 20.144 -13.245 -33.360 1.00 96.06 350 ASP A CA 1
ATOM 2746 C C . ASP A 1 350 ? 20.316 -13.277 -34.882 1.00 96.06 350 ASP A C 1
ATOM 2748 O O . ASP A 1 350 ? 21.148 -12.568 -35.453 1.00 96.06 350 ASP A O 1
ATOM 2752 N N . ALA A 1 351 ? 19.490 -14.084 -35.550 1.00 95.06 351 ALA A N 1
ATOM 2753 C CA . ALA A 1 351 ? 19.579 -14.310 -36.990 1.00 95.06 351 ALA A CA 1
ATOM 2754 C C . ALA A 1 351 ? 19.344 -13.038 -37.823 1.00 95.06 351 ALA A C 1
ATOM 2756 O O . ALA A 1 351 ? 19.922 -12.901 -38.903 1.00 95.06 351 ALA A O 1
ATOM 2757 N N . GLU A 1 352 ? 18.533 -12.096 -37.334 1.00 95.25 352 GLU A N 1
ATOM 2758 C CA . GLU A 1 352 ? 18.288 -10.824 -38.019 1.00 95.25 352 GLU A CA 1
ATOM 2759 C C . GLU A 1 352 ? 19.564 -9.972 -38.069 1.00 95.25 352 GLU A C 1
ATOM 2761 O O . GLU A 1 352 ? 19.855 -9.327 -39.085 1.00 95.25 352 GLU A O 1
ATOM 2766 N N . TYR A 1 353 ? 20.352 -10.022 -36.990 1.00 96.44 353 TYR A N 1
ATOM 2767 C CA . TYR A 1 353 ? 21.545 -9.201 -36.798 1.00 96.44 353 TYR A CA 1
ATOM 2768 C C . TYR A 1 353 ? 22.840 -9.885 -37.256 1.00 96.44 353 TYR A C 1
ATOM 2770 O O . TYR A 1 353 ? 23.809 -9.191 -37.571 1.00 96.44 353 TYR A O 1
ATOM 2778 N N . ALA A 1 354 ? 22.857 -11.215 -37.380 1.00 96.38 354 ALA A N 1
ATOM 2779 C CA . ALA A 1 354 ? 24.030 -12.006 -37.767 1.00 96.38 354 ALA A CA 1
ATOM 2780 C C . ALA A 1 354 ? 24.701 -11.523 -39.065 1.00 96.38 354 ALA A C 1
ATOM 2782 O O . ALA A 1 354 ? 25.927 -11.447 -39.157 1.00 96.38 354 ALA A O 1
ATOM 2783 N N . LYS A 1 355 ? 23.907 -11.108 -40.061 1.00 96.50 355 LYS A N 1
ATOM 2784 C CA . LYS A 1 355 ? 24.411 -10.589 -41.348 1.00 96.50 355 LYS A CA 1
ATOM 2785 C C . LYS A 1 355 ? 25.212 -9.284 -41.235 1.00 96.50 355 LYS A C 1
ATOM 2787 O O . LYS A 1 355 ? 25.908 -8.920 -42.179 1.00 96.50 355 LYS A O 1
ATOM 2792 N N . PHE A 1 356 ? 25.130 -8.579 -40.105 1.00 97.00 356 PHE A N 1
ATOM 2793 C CA . PHE A 1 356 ? 25.847 -7.325 -39.866 1.00 97.00 356 PHE A CA 1
ATOM 2794 C C . PHE A 1 356 ? 27.148 -7.501 -39.073 1.00 97.00 356 PHE A C 1
ATOM 2796 O O . PHE A 1 356 ? 27.823 -6.504 -38.815 1.00 97.00 356 PHE A O 1
ATOM 2803 N N . LEU A 1 357 ? 27.552 -8.734 -38.737 1.00 95.38 357 LEU A N 1
ATOM 2804 C CA . LEU A 1 357 ? 28.832 -9.006 -38.069 1.00 95.38 357 LEU A CA 1
ATOM 2805 C C . LEU A 1 357 ? 30.038 -8.310 -38.731 1.00 95.38 357 LEU A C 1
ATOM 2807 O O . LEU A 1 357 ? 30.803 -7.684 -37.999 1.00 95.38 357 LEU A O 1
ATOM 2811 N N . PRO A 1 358 ? 30.199 -8.296 -40.075 1.00 95.31 358 PRO A N 1
ATOM 2812 C CA . PRO A 1 358 ? 31.314 -7.586 -40.706 1.00 95.31 358 PRO A CA 1
ATOM 2813 C C . PRO A 1 358 ? 31.337 -6.083 -40.402 1.00 95.31 358 PRO A C 1
ATOM 2815 O O . PRO A 1 358 ? 32.406 -5.511 -40.216 1.00 95.31 358 PRO A O 1
ATOM 2818 N N . VAL A 1 359 ? 30.164 -5.444 -40.318 1.00 94.44 359 VAL A N 1
ATOM 2819 C CA . VAL A 1 359 ? 30.045 -4.021 -39.965 1.00 94.44 359 VAL A CA 1
ATOM 2820 C C . VAL A 1 359 ? 30.401 -3.816 -38.494 1.00 94.44 359 VAL A C 1
ATOM 2822 O O . VAL A 1 359 ? 31.160 -2.907 -38.164 1.00 94.44 359 VAL A O 1
ATOM 2825 N N . ILE A 1 360 ? 29.907 -4.686 -37.613 1.00 94.69 360 ILE A N 1
ATOM 2826 C CA . ILE A 1 360 ? 30.157 -4.616 -36.168 1.00 94.69 360 ILE A CA 1
ATOM 2827 C C . ILE A 1 360 ? 31.648 -4.811 -35.852 1.00 94.69 360 ILE A C 1
ATOM 2829 O O . ILE A 1 360 ? 32.181 -4.099 -35.003 1.00 94.69 360 ILE A O 1
ATOM 2833 N N . GLU A 1 361 ? 32.353 -5.696 -36.562 1.00 93.31 361 GLU A N 1
ATOM 2834 C CA . GLU A 1 361 ? 33.799 -5.918 -36.383 1.00 93.31 361 GLU A CA 1
ATOM 2835 C C . GLU A 1 361 ? 34.635 -4.657 -36.650 1.00 93.31 361 GLU A C 1
ATOM 2837 O O . GLU A 1 361 ? 35.664 -4.453 -36.004 1.00 93.31 361 GLU A O 1
ATOM 2842 N N . THR A 1 362 ? 34.171 -3.740 -37.506 1.00 90.25 362 THR A N 1
ATOM 2843 C CA . THR A 1 362 ? 34.870 -2.458 -37.716 1.00 90.25 362 THR A CA 1
ATOM 2844 C C . THR A 1 362 ? 34.915 -1.589 -36.449 1.00 90.25 362 THR A C 1
ATOM 2846 O O . THR A 1 362 ? 35.866 -0.831 -36.254 1.00 90.25 362 THR A O 1
ATOM 2849 N N . LEU A 1 363 ? 33.955 -1.751 -35.526 1.00 85.00 363 LEU A N 1
ATOM 2850 C CA . LEU A 1 363 ? 33.882 -1.008 -34.259 1.00 85.00 363 LEU A CA 1
ATOM 2851 C C . LEU A 1 363 ? 34.902 -1.480 -33.218 1.00 85.00 363 LEU A C 1
ATOM 2853 O O . LEU A 1 363 ? 35.170 -0.760 -32.251 1.00 85.00 363 LEU A O 1
ATOM 2857 N N . ARG A 1 364 ? 35.492 -2.668 -33.402 1.00 85.38 364 ARG A N 1
ATOM 2858 C CA . ARG A 1 364 ? 36.449 -3.281 -32.467 1.00 85.38 364 ARG A CA 1
ATOM 2859 C C . ARG A 1 364 ? 37.679 -2.406 -32.212 1.00 85.38 364 ARG A C 1
ATOM 2861 O O . ARG A 1 364 ? 38.273 -2.475 -31.137 1.00 85.38 364 ARG A O 1
ATOM 2868 N N . HIS A 1 365 ? 38.057 -1.589 -33.193 1.00 71.50 365 HIS A N 1
ATOM 2869 C CA . HIS A 1 365 ? 39.268 -0.765 -33.170 1.00 71.50 365 HIS A CA 1
ATOM 2870 C C . HIS A 1 365 ? 39.021 0.702 -32.801 1.00 71.50 365 HIS A C 1
ATOM 2872 O O . HIS A 1 365 ? 39.979 1.430 -32.564 1.00 71.50 365 HIS A O 1
ATOM 2878 N N . VAL A 1 366 ? 37.758 1.129 -32.734 1.00 62.25 366 VAL A N 1
ATOM 2879 C CA . VAL A 1 366 ? 37.379 2.548 -32.612 1.00 62.25 366 VAL A CA 1
ATOM 2880 C C . VAL A 1 366 ? 37.165 2.977 -31.153 1.00 62.25 366 VAL A C 1
ATOM 2882 O O . VAL A 1 366 ? 37.232 4.160 -30.852 1.0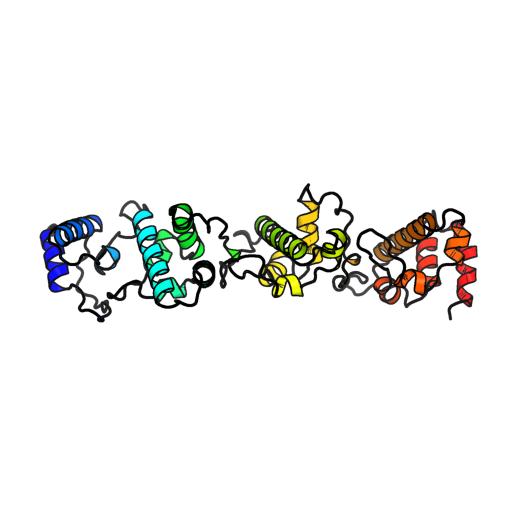0 62.25 366 VAL A O 1
ATOM 2885 N N . ASN A 1 367 ? 36.951 2.033 -30.229 1.00 52.50 367 ASN A N 1
ATOM 2886 C CA . ASN A 1 367 ? 36.507 2.327 -28.857 1.00 52.50 367 ASN A CA 1
ATOM 2887 C C . ASN A 1 367 ? 37.357 1.653 -27.753 1.00 52.50 367 ASN A C 1
ATOM 2889 O O . ASN A 1 367 ? 36.796 1.223 -26.742 1.00 52.50 367 ASN A O 1
ATOM 2893 N N . LYS A 1 368 ? 38.677 1.515 -27.955 1.00 47.53 368 LYS A N 1
ATOM 2894 C CA . LYS A 1 368 ? 39.602 1.163 -26.859 1.00 47.53 368 LYS A CA 1
ATOM 2895 C C . LYS A 1 368 ? 39.808 2.330 -25.904 1.00 47.53 368 LYS A C 1
ATOM 2897 O O . LYS A 1 368 ? 39.939 3.465 -26.408 1.00 47.53 368 LYS A O 1
#

pLDDT: mean 89.04, std 11.36, range [39.28, 97.81]

Radius of gyration: 32.52 Å; Cα contacts (8 Å, |Δi|>4): 458; chains: 1; bounding box: 75×42×94 Å